Protein AF-0000000083401265 (afdb_homodimer)

Organism: Coprinellus micaceus (NCBI:txid71717)

Structure (mmCIF, N/CA/C/O backbone):
data_AF-0000000083401265-model_v1
#
loop_
_entity.id
_entity.type
_entity.pdbx_description
1 polymer 'Uncharacterized protein'
#
loop_
_atom_site.group_PDB
_atom_site.id
_atom_site.type_symbol
_atom_site.label_atom_id
_atom_site.label_alt_id
_atom_site.label_comp_id
_atom_site.label_asym_id
_atom_site.label_entity_id
_atom_site.label_seq_id
_atom_site.pdbx_PDB_ins_code
_atom_site.Cartn_x
_atom_site.Cartn_y
_atom_site.Cartn_z
_atom_site.occupancy
_atom_site.B_iso_or_equiv
_atom_site.auth_seq_id
_atom_site.auth_comp_id
_atom_site.auth_asym_id
_atom_site.auth_atom_id
_atom_site.pdbx_PDB_model_num
ATOM 1 N N . MET A 1 1 ? 14.57 -3.93 -26.781 1 25.92 1 MET A N 1
ATOM 2 C CA . MET A 1 1 ? 14.547 -5.375 -26.984 1 25.92 1 MET A CA 1
ATOM 3 C C . MET A 1 1 ? 15 -6.105 -25.719 1 25.92 1 MET A C 1
ATOM 5 O O . MET A 1 1 ? 16.188 -6.113 -25.406 1 25.92 1 MET A O 1
ATOM 9 N N . ASP A 1 2 ? 14.414 -5.941 -24.531 1 35.97 2 ASP A N 1
ATOM 10 C CA . ASP A 1 2 ? 14.812 -6.422 -23.219 1 35.97 2 ASP A CA 1
ATOM 11 C C . ASP A 1 2 ? 15.219 -7.891 -23.266 1 35.97 2 ASP A C 1
ATOM 13 O O . ASP A 1 2 ? 14.43 -8.742 -23.672 1 35.97 2 ASP A O 1
ATOM 17 N N . GLU A 1 3 ? 16.469 -8.211 -23.703 1 38.12 3 GLU A N 1
ATOM 18 C CA . GLU A 1 3 ? 17.031 -9.555 -23.766 1 38.12 3 GLU A CA 1
ATOM 19 C C . GLU A 1 3 ? 16.531 -10.414 -22.609 1 38.12 3 GLU A C 1
ATOM 21 O O . GLU A 1 3 ? 16.391 -9.938 -21.484 1 38.12 3 GLU A O 1
ATOM 26 N N . PRO A 1 4 ? 15.641 -11.414 -22.797 1 43.81 4 PRO A N 1
ATOM 27 C CA . PRO A 1 4 ? 15.359 -12.375 -21.719 1 43.81 4 PRO A CA 1
ATOM 28 C C . PRO A 1 4 ? 16.578 -12.641 -20.828 1 43.81 4 PRO A C 1
ATOM 30 O O . PRO A 1 4 ? 17.5 -13.344 -21.25 1 43.81 4 PRO A O 1
ATOM 33 N N . GLY A 1 5 ? 17.406 -11.664 -20.531 1 43.53 5 GLY A N 1
ATOM 34 C CA . GLY A 1 5 ? 18.625 -11.844 -19.766 1 43.53 5 GLY A CA 1
ATOM 35 C C . GLY A 1 5 ? 18.516 -12.961 -18.734 1 43.53 5 GLY A C 1
ATOM 36 O O . GLY A 1 5 ? 17.422 -13.438 -18.438 1 43.53 5 GLY A O 1
ATOM 37 N N . ASN A 1 6 ? 19.75 -13.664 -18.391 1 45.5 6 ASN A N 1
ATOM 38 C CA . ASN A 1 6 ? 20.125 -14.664 -17.391 1 45.5 6 ASN A CA 1
ATOM 39 C C . ASN A 1 6 ? 19.5 -14.359 -16.031 1 45.5 6 ASN A C 1
ATOM 41 O O . ASN A 1 6 ? 20.156 -13.867 -15.125 1 45.5 6 ASN A O 1
ATOM 45 N N . ASP A 1 7 ? 18.656 -13.539 -15.922 1 51.62 7 ASP A N 1
ATOM 46 C CA . ASP A 1 7 ? 18.078 -13.25 -14.617 1 51.62 7 ASP A CA 1
ATOM 47 C C . ASP A 1 7 ? 17.703 -14.539 -13.883 1 51.62 7 ASP A C 1
ATOM 49 O O . ASP A 1 7 ? 16.547 -14.969 -13.898 1 51.62 7 ASP A O 1
ATOM 53 N N . GLU A 1 8 ? 18.562 -15.688 -14.188 1 53.34 8 GLU A N 1
ATOM 54 C CA . GLU A 1 8 ? 18.422 -17.125 -14.008 1 53.34 8 GLU A CA 1
ATOM 55 C C . GLU A 1 8 ? 18.016 -17.469 -12.57 1 53.34 8 GLU A C 1
ATOM 57 O O . GLU A 1 8 ? 17.234 -18.375 -12.336 1 53.34 8 GLU A O 1
ATOM 62 N N . LEU A 1 9 ? 18.844 -16.969 -11.492 1 56.66 9 LEU A N 1
ATOM 63 C CA . LEU A 1 9 ? 18.75 -17.766 -10.273 1 56.66 9 LEU A CA 1
ATOM 64 C C . LEU A 1 9 ? 17.391 -17.578 -9.617 1 56.66 9 LEU A C 1
ATOM 66 O O . LEU A 1 9 ? 16.938 -16.453 -9.398 1 56.66 9 LEU A O 1
ATOM 70 N N . ILE A 1 10 ? 16.578 -18.516 -9.812 1 69 10 ILE A N 1
ATOM 71 C CA . ILE A 1 10 ? 15.289 -18.594 -9.117 1 69 10 ILE A CA 1
ATOM 72 C C . ILE A 1 10 ? 15.469 -19.312 -7.777 1 69 10 ILE A C 1
ATOM 74 O O . ILE A 1 10 ? 16.016 -20.406 -7.73 1 69 10 ILE A O 1
ATOM 78 N N . THR A 1 11 ? 15.547 -18.531 -6.723 1 80.38 11 THR A N 1
ATOM 79 C CA . THR A 1 11 ? 15.57 -19.109 -5.387 1 80.38 11 THR A CA 1
ATOM 80 C C . THR A 1 11 ? 14.156 -19.281 -4.848 1 80.38 11 THR A C 1
ATOM 82 O O . THR A 1 11 ? 13.312 -18.391 -4.984 1 80.38 11 THR A O 1
ATOM 85 N N . SER A 1 12 ? 13.93 -20.484 -4.441 1 86.06 12 SER A N 1
ATOM 86 C CA . SER A 1 12 ? 12.641 -20.75 -3.814 1 86.06 12 SER A CA 1
ATOM 87 C C . SER A 1 12 ? 12.602 -20.25 -2.375 1 86.06 12 SER A C 1
ATOM 89 O O . SER A 1 12 ? 13.57 -20.422 -1.63 1 86.06 12 SER A O 1
ATOM 91 N N . LEU A 1 13 ? 11.594 -19.531 -2.053 1 90.81 13 LEU A N 1
ATOM 92 C CA . LEU A 1 13 ? 11.398 -19 -0.706 1 90.81 13 LEU A CA 1
ATOM 93 C C . LEU A 1 13 ? 10.086 -19.5 -0.109 1 90.81 13 LEU A C 1
ATOM 95 O O . LEU A 1 13 ? 9.031 -19.391 -0.739 1 90.81 13 LEU A O 1
ATOM 99 N N . PRO A 1 14 ? 10.258 -20.062 1.107 1 91.5 14 PRO A N 1
ATOM 100 C CA . PRO A 1 14 ? 8.984 -20.281 1.803 1 91.5 14 PRO A CA 1
ATOM 101 C C . PRO A 1 14 ? 8.25 -18.969 2.104 1 91.5 14 PRO A C 1
ATOM 103 O O . PRO A 1 14 ? 8.891 -17.922 2.262 1 91.5 14 PRO A O 1
ATOM 106 N N . ILE A 1 15 ? 6.898 -19.031 2.121 1 94.12 15 ILE A N 1
ATOM 107 C CA . ILE A 1 15 ? 6.09 -17.859 2.418 1 94.12 15 ILE A CA 1
ATOM 108 C C . ILE A 1 15 ? 5.52 -17.969 3.83 1 94.12 15 ILE A C 1
ATOM 110 O O . ILE A 1 15 ? 4.953 -19 4.199 1 94.12 15 ILE A O 1
ATOM 114 N N . HIS A 1 16 ? 5.836 -17.047 4.547 1 92 16 HIS A N 1
ATOM 115 C CA . HIS A 1 16 ? 5.227 -16.922 5.863 1 92 16 HIS A CA 1
ATOM 116 C C . HIS A 1 16 ? 4.16 -15.836 5.875 1 92 16 HIS A C 1
ATOM 118 O O . HIS A 1 16 ? 4.48 -14.648 5.766 1 92 16 HIS A O 1
ATOM 124 N N . LEU A 1 17 ? 2.887 -16.25 5.941 1 87.75 17 LEU A N 1
ATOM 125 C CA . LEU A 1 17 ? 1.779 -15.305 6.098 1 87.75 17 LEU A CA 1
ATOM 126 C C . LEU A 1 17 ? 1.609 -14.906 7.559 1 87.75 17 LEU A C 1
ATOM 128 O O . LEU A 1 17 ? 1.46 -15.766 8.43 1 87.75 17 LEU A O 1
ATOM 132 N N . THR A 1 18 ? 1.799 -13.641 7.793 1 82.88 18 THR A N 1
ATOM 133 C CA . THR A 1 18 ? 1.745 -13.234 9.188 1 82.88 18 THR A CA 1
ATOM 134 C C . THR A 1 18 ? 0.9 -11.969 9.352 1 82.88 18 THR A C 1
ATOM 136 O O . THR A 1 18 ? 0.764 -11.188 8.414 1 82.88 18 THR A O 1
ATOM 139 N N . ASN A 1 19 ? 0.241 -11.898 10.539 1 77.94 19 ASN A N 1
ATOM 140 C CA . ASN A 1 19 ? -0.469 -10.688 10.938 1 77.94 19 ASN A CA 1
ATOM 141 C C . ASN A 1 19 ? 0.259 -9.961 12.07 1 77.94 19 ASN A C 1
ATOM 143 O O . ASN A 1 19 ? -0.375 -9.328 12.914 1 77.94 19 ASN A O 1
ATOM 147 N N . THR A 1 20 ? 1.531 -10.141 12.055 1 73.5 20 THR A N 1
ATOM 148 C CA . THR A 1 20 ? 2.324 -9.664 13.188 1 73.5 20 THR A CA 1
ATOM 149 C C . THR A 1 20 ? 2.242 -8.141 13.305 1 73.5 20 THR A C 1
ATOM 151 O O . THR A 1 20 ? 2.355 -7.594 14.398 1 73.5 20 THR A O 1
ATOM 154 N N . LEU A 1 21 ? 2.125 -7.488 12.125 1 73.12 21 LEU A N 1
ATOM 155 C CA . LEU A 1 21 ? 2.033 -6.031 12.203 1 73.12 21 LEU A CA 1
ATOM 156 C C . LEU A 1 21 ? 0.693 -5.602 12.789 1 73.12 21 LEU A C 1
ATOM 158 O O . LEU A 1 21 ? 0.563 -4.488 13.305 1 73.12 21 LEU A O 1
ATOM 162 N N . GLY A 1 22 ? -0.137 -6.582 12.922 1 67.94 22 GLY A N 1
ATOM 163 C CA . GLY A 1 22 ? -1.395 -6.387 13.625 1 67.94 22 GLY A CA 1
ATOM 164 C C . GLY A 1 22 ? -2.393 -5.555 12.844 1 67.94 22 GLY A C 1
ATOM 165 O O . GLY A 1 22 ? -2.211 -5.32 11.648 1 67.94 22 GLY A O 1
ATOM 166 N N . SER A 1 23 ? -3.523 -5.285 13.531 1 69.69 23 SER A N 1
ATOM 167 C CA . SER A 1 23 ? -4.637 -4.496 13.008 1 69.69 23 SER A CA 1
ATOM 168 C C . SER A 1 23 ? -4.297 -3.01 12.984 1 69.69 23 SER A C 1
ATOM 170 O O . SER A 1 23 ? -5.031 -2.209 12.398 1 69.69 23 SER A O 1
ATOM 172 N N . ASP A 1 24 ? -3.055 -2.752 13.461 1 77.56 24 ASP A N 1
ATOM 173 C CA . ASP A 1 24 ? -2.779 -1.327 13.609 1 77.56 24 ASP A CA 1
ATOM 174 C C . ASP A 1 24 ? -1.952 -0.802 12.438 1 77.56 24 ASP A C 1
ATOM 176 O O . ASP A 1 24 ? -1.396 0.296 12.5 1 77.56 24 ASP A O 1
ATOM 180 N N . VAL A 1 25 ? -1.915 -1.58 11.438 1 87.31 25 VAL A N 1
ATOM 181 C CA . VAL A 1 25 ? -1.144 -1.161 10.273 1 87.31 25 VAL A CA 1
ATOM 182 C C . VAL A 1 25 ? -2.078 -0.564 9.219 1 87.31 25 VAL A C 1
ATOM 184 O O . VAL A 1 25 ? -3.141 -1.123 8.938 1 87.31 25 VAL A O 1
ATOM 187 N N . GLN A 1 26 ? -1.716 0.621 8.766 1 91.94 26 GLN A N 1
ATOM 188 C CA . GLN A 1 26 ? -2.43 1.286 7.676 1 91.94 26 GLN A CA 1
ATOM 189 C C . GLN A 1 26 ? -1.491 1.617 6.523 1 91.94 26 GLN A C 1
ATOM 191 O O . GLN A 1 26 ? -0.333 1.979 6.738 1 91.94 26 GLN A O 1
ATOM 196 N N . LEU A 1 27 ? -2.018 1.437 5.398 1 92.75 27 LEU A N 1
ATOM 197 C CA . LEU A 1 27 ? -1.337 2.025 4.25 1 92.75 27 LEU A CA 1
ATOM 198 C C . LEU A 1 27 ? -1.768 3.475 4.047 1 92.75 27 LEU A C 1
ATOM 200 O O . LEU A 1 27 ? -2.951 3.752 3.842 1 92.75 27 LEU A O 1
ATOM 204 N N . HIS A 1 28 ? -0.831 4.367 4.074 1 94.81 28 HIS A N 1
ATOM 205 C CA . HIS A 1 28 ? -1.113 5.789 3.904 1 94.81 28 HIS A CA 1
ATOM 206 C C . HIS A 1 28 ? -0.693 6.27 2.52 1 94.81 28 HIS A C 1
ATOM 208 O O . HIS A 1 28 ? 0.455 6.082 2.113 1 94.81 28 HIS A O 1
ATOM 214 N N . GLN A 1 29 ? -1.622 6.875 1.86 1 92.12 29 GLN A N 1
ATOM 215 C CA . GLN A 1 29 ? -1.36 7.465 0.551 1 92.12 29 GLN A CA 1
ATOM 216 C C . GLN A 1 29 ? -1.452 8.984 0.604 1 92.12 29 GLN A C 1
ATOM 218 O O . GLN A 1 29 ? -2.342 9.539 1.255 1 92.12 29 GLN A O 1
ATOM 223 N N . PHE A 1 30 ? -0.479 9.594 -0.071 1 94.25 30 PHE A N 1
ATOM 224 C CA . PHE A 1 30 ? -0.449 11.047 -0.175 1 94.25 30 PHE A CA 1
ATOM 225 C C . PHE A 1 30 ? -0.453 11.484 -1.635 1 94.25 30 PHE A C 1
ATOM 227 O O . PHE A 1 30 ? 0.583 11.883 -2.172 1 94.25 30 PHE A O 1
ATOM 234 N N . PRO A 1 31 ? -1.598 11.602 -2.271 1 91.12 31 PRO A N 1
ATOM 235 C CA . PRO A 1 31 ? -1.666 11.812 -3.719 1 91.12 31 PRO A CA 1
ATOM 236 C C . PRO A 1 31 ? -1.273 13.234 -4.129 1 91.12 31 PRO A C 1
ATOM 238 O O . PRO A 1 31 ? -0.904 13.461 -5.281 1 91.12 31 PRO A O 1
ATOM 241 N N . LEU A 1 32 ? -1.286 14.133 -3.24 1 90.56 32 LEU A N 1
ATOM 242 C CA . LEU A 1 32 ? -1.084 15.531 -3.615 1 90.56 32 LEU A CA 1
ATOM 243 C C . LEU A 1 32 ? 0.297 16.016 -3.184 1 90.56 32 LEU A C 1
ATOM 245 O O . LEU A 1 32 ? 0.667 17.156 -3.445 1 90.56 32 LEU A O 1
ATOM 249 N N . LEU A 1 33 ? 0.957 15.117 -2.566 1 87.44 33 LEU A N 1
ATOM 250 C CA . LEU A 1 33 ? 2.305 15.508 -2.166 1 87.44 33 LEU A CA 1
ATOM 251 C C . LEU A 1 33 ? 3.26 15.453 -3.354 1 87.44 33 LEU A C 1
ATOM 253 O O . LEU A 1 33 ? 3.264 14.477 -4.109 1 87.44 33 LEU A O 1
ATOM 257 N N . THR A 1 34 ? 3.959 16.5 -3.51 1 78.88 34 THR A N 1
ATOM 258 C CA . THR A 1 34 ? 4.938 16.578 -4.59 1 78.88 34 THR A CA 1
ATOM 259 C C . THR A 1 34 ? 6.355 16.453 -4.043 1 78.88 34 THR A C 1
ATOM 261 O O . THR A 1 34 ? 7.32 16.391 -4.809 1 78.88 34 THR A O 1
ATOM 264 N N . ARG A 1 35 ? 6.492 16.438 -2.762 1 78.06 35 ARG A N 1
ATOM 265 C CA . ARG A 1 35 ? 7.762 16.25 -2.066 1 78.06 35 ARG A CA 1
ATOM 266 C C . ARG A 1 35 ? 7.645 15.188 -0.986 1 78.06 35 ARG A C 1
ATOM 268 O O . ARG A 1 35 ? 6.539 14.82 -0.583 1 78.06 35 ARG A O 1
ATOM 275 N N . PRO A 1 36 ? 8.797 14.734 -0.499 1 81.12 36 PRO A N 1
ATOM 276 C CA . PRO A 1 36 ? 8.719 13.758 0.584 1 81.12 36 PRO A CA 1
ATOM 277 C C . PRO A 1 36 ? 8.055 14.312 1.841 1 81.12 36 PRO A C 1
ATOM 279 O O . PRO A 1 36 ? 8.156 15.508 2.121 1 81.12 36 PRO A O 1
ATOM 282 N N . LEU A 1 37 ? 7.379 13.414 2.449 1 89.25 37 LEU A N 1
ATOM 283 C CA . LEU A 1 37 ? 6.746 13.789 3.707 1 89.25 37 LEU A CA 1
ATOM 284 C C . LEU A 1 37 ? 7.785 13.961 4.809 1 89.25 37 LEU A C 1
ATOM 286 O O . LEU A 1 37 ? 8.164 12.992 5.473 1 89.25 37 LEU A O 1
ATOM 290 N N . GLU A 1 38 ? 8.266 15.195 4.961 1 87.75 38 GLU A N 1
ATOM 291 C CA . GLU A 1 38 ? 9.289 15.531 5.941 1 87.75 38 GLU A CA 1
ATOM 292 C C . GLU A 1 38 ? 9.156 16.984 6.406 1 87.75 38 GLU A C 1
ATOM 294 O O . GLU A 1 38 ? 8.461 17.781 5.777 1 87.75 38 GLU A O 1
ATOM 299 N N . THR A 1 39 ? 9.781 17.219 7.516 1 91.06 39 THR A N 1
ATOM 300 C CA . THR A 1 39 ? 9.844 18.594 7.996 1 91.06 39 THR A CA 1
ATOM 301 C C . THR A 1 39 ? 10.758 19.438 7.109 1 91.06 39 THR A C 1
ATOM 303 O O . THR A 1 39 ? 11.906 19.078 6.867 1 91.06 39 THR A O 1
ATOM 306 N N . PRO A 1 40 ? 10.25 20.531 6.672 1 90.44 40 PRO A N 1
ATOM 307 C CA . PRO A 1 40 ? 11.141 21.406 5.902 1 90.44 40 PRO A CA 1
ATOM 308 C C . PRO A 1 40 ? 12.352 21.875 6.703 1 90.44 40 PRO A C 1
ATOM 310 O O . PRO A 1 40 ? 12.25 22.094 7.914 1 90.44 40 PRO A O 1
ATOM 313 N N . PRO A 1 41 ? 13.43 22.047 5.977 1 89.06 41 PRO A N 1
ATOM 314 C CA . PRO A 1 41 ? 14.656 22.438 6.672 1 89.06 41 PRO A CA 1
ATOM 315 C C . PRO A 1 41 ? 14.5 23.719 7.496 1 89.06 41 PRO A C 1
ATOM 317 O O . PRO A 1 41 ? 15.031 23.812 8.602 1 89.06 41 PRO A O 1
ATOM 320 N N . SER A 1 42 ? 13.859 24.719 6.992 1 88.88 42 SER A N 1
ATOM 321 C CA . SER A 1 42 ? 13.656 25.969 7.715 1 88.88 42 SER A CA 1
ATOM 322 C C . SER A 1 42 ? 12.898 25.734 9.016 1 88.88 42 SER A C 1
ATOM 324 O O . SER A 1 42 ? 13.188 26.359 10.031 1 88.88 42 SER A O 1
ATOM 326 N N . ALA A 1 43 ? 11.977 24.828 8.984 1 90.31 43 ALA A N 1
ATOM 327 C CA . ALA A 1 43 ? 11.203 24.5 10.18 1 90.31 43 ALA A CA 1
ATOM 328 C C . ALA A 1 43 ? 12.047 23.719 11.18 1 90.31 43 ALA A C 1
ATOM 330 O O . ALA A 1 43 ? 11.938 23.922 12.391 1 90.31 43 ALA A O 1
ATOM 331 N N . VAL A 1 44 ? 12.875 22.875 10.664 1 91.56 44 VAL A N 1
ATOM 332 C CA . VAL A 1 44 ? 13.773 22.109 11.531 1 91.56 44 VAL A CA 1
ATOM 333 C C . VAL A 1 44 ? 14.656 23.078 12.328 1 91.56 44 VAL A C 1
ATOM 335 O O . VAL A 1 44 ? 14.852 22.906 13.531 1 91.56 44 VAL A O 1
ATOM 338 N N . ARG A 1 45 ? 15.141 24.062 11.711 1 91.69 45 ARG A N 1
ATOM 339 C CA . ARG A 1 45 ? 16.031 25.047 12.336 1 91.69 45 ARG A CA 1
ATOM 340 C C . ARG A 1 45 ? 15.312 25.797 13.453 1 91.69 45 ARG A C 1
ATOM 342 O O . ARG A 1 45 ? 15.945 26.219 14.43 1 91.69 45 ARG A O 1
ATOM 349 N N . SER A 1 46 ? 14.047 25.922 13.328 1 89 46 SER A N 1
ATOM 350 C CA . SER A 1 46 ? 13.25 26.625 14.336 1 89 46 SER A CA 1
ATOM 351 C C . SER A 1 46 ? 12.734 25.672 15.398 1 89 46 SER A C 1
ATOM 353 O O . SER A 1 46 ? 11.922 26.047 16.25 1 89 46 SER A O 1
ATOM 355 N N . GLY A 1 47 ? 13.086 24.359 15.273 1 90.38 47 GLY A N 1
ATOM 356 C CA . GLY A 1 47 ? 12.742 23.359 16.281 1 90.38 47 GLY A CA 1
ATOM 357 C C . GLY A 1 47 ? 11.375 22.75 16.062 1 90.38 47 GLY A C 1
ATOM 358 O O . GLY A 1 47 ? 10.844 22.094 16.953 1 90.38 47 GLY A O 1
ATOM 359 N N . LYS A 1 48 ? 10.828 23.031 14.961 1 91.19 48 LYS A N 1
ATOM 360 C CA . LYS A 1 48 ? 9.508 22.469 14.664 1 91.19 48 LYS A CA 1
ATOM 361 C C . LYS A 1 48 ? 9.633 21.078 14.062 1 91.19 48 LYS A C 1
ATOM 363 O O . LYS A 1 48 ? 10.672 20.734 13.492 1 91.19 48 LYS A O 1
ATOM 368 N N . ARG A 1 49 ? 8.609 20.281 14.305 1 91.69 49 ARG A N 1
ATOM 369 C CA . ARG A 1 49 ? 8.578 18.922 13.797 1 91.69 49 ARG A CA 1
ATOM 370 C C . ARG A 1 49 ? 7.195 18.547 13.281 1 91.69 49 ARG A C 1
ATOM 372 O O . ARG A 1 49 ? 6.211 19.219 13.602 1 91.69 49 ARG A O 1
ATOM 379 N N . ILE A 1 50 ? 7.207 17.562 12.469 1 93 50 ILE A N 1
ATOM 380 C CA . ILE A 1 50 ? 5.93 17 12.047 1 93 50 ILE A CA 1
ATOM 381 C C . ILE A 1 50 ? 5.254 16.297 13.219 1 93 50 ILE A C 1
ATOM 383 O O . ILE A 1 50 ? 5.93 15.742 14.086 1 93 50 ILE A O 1
ATOM 387 N N . ALA A 1 51 ? 3.912 16.391 13.281 1 92.44 51 ALA A N 1
ATOM 388 C CA . ALA A 1 51 ? 3.131 15.758 14.344 1 92.44 51 ALA A CA 1
ATOM 389 C C . ALA A 1 51 ? 1.821 15.195 13.797 1 92.44 51 ALA A C 1
ATOM 391 O O . ALA A 1 51 ? 1.391 15.562 12.695 1 92.44 51 ALA A O 1
ATOM 392 N N . ALA A 1 52 ? 1.313 14.258 14.547 1 94.56 52 ALA A N 1
ATOM 393 C CA . ALA A 1 52 ? 0.037 13.672 14.141 1 94.56 52 ALA A CA 1
ATOM 394 C C . ALA A 1 52 ? -0.983 13.75 15.273 1 94.56 52 ALA A C 1
ATOM 396 O O . ALA A 1 52 ? -0.614 13.906 16.438 1 94.56 52 ALA A O 1
ATOM 397 N N . ARG A 1 53 ? -2.166 13.852 14.883 1 91.56 53 ARG A N 1
ATOM 398 C CA . ARG A 1 53 ? -3.303 13.688 15.781 1 91.56 53 ARG A CA 1
ATOM 399 C C . ARG A 1 53 ? -4.184 12.516 15.352 1 91.56 53 ARG A C 1
ATOM 401 O O . ARG A 1 53 ? -4.324 12.25 14.156 1 91.56 53 ARG A O 1
ATOM 408 N N . ILE A 1 54 ? -4.672 11.812 16.344 1 89.69 54 ILE A N 1
ATOM 409 C CA . ILE A 1 54 ? -5.484 10.648 16.016 1 89.69 54 ILE A CA 1
ATOM 410 C C . ILE A 1 54 ? -6.812 10.703 16.766 1 89.69 54 ILE A C 1
ATOM 412 O O . ILE A 1 54 ? -6.859 11.125 17.922 1 89.69 54 ILE A O 1
ATOM 416 N N . LYS A 1 55 ? -7.852 10.445 16.047 1 83.75 55 LYS A N 1
ATOM 417 C CA . LYS A 1 55 ? -9.125 10.062 16.656 1 83.75 55 LYS A CA 1
ATOM 418 C C . LYS A 1 55 ? -9.211 8.555 16.844 1 83.75 55 LYS A C 1
ATOM 420 O O . LYS A 1 55 ? -9.453 7.809 15.898 1 83.75 55 LYS A O 1
ATOM 425 N N . PRO A 1 56 ? -9.031 8.125 18.031 1 79.12 56 PRO A N 1
ATOM 426 C CA . PRO A 1 56 ? -8.82 6.695 18.266 1 79.12 56 PRO A CA 1
ATOM 427 C C . PRO A 1 56 ? -10.008 5.844 17.844 1 79.12 56 PRO A C 1
ATOM 429 O O . PRO A 1 56 ? -9.828 4.727 17.344 1 79.12 56 PRO A O 1
ATOM 432 N N . THR A 1 57 ? -11.18 6.34 17.984 1 81.25 57 THR A N 1
ATOM 433 C CA . THR A 1 57 ? -12.359 5.543 17.672 1 81.25 57 THR A CA 1
ATOM 434 C C . THR A 1 57 ? -12.477 5.328 16.172 1 81.25 57 THR A C 1
ATOM 436 O O . THR A 1 57 ? -12.672 4.203 15.703 1 81.25 57 THR A O 1
ATOM 439 N N . SER A 1 58 ? -12.352 6.301 15.383 1 82.62 58 SER A N 1
ATOM 440 C CA . SER A 1 58 ? -12.484 6.207 13.93 1 82.62 58 SER A CA 1
ATOM 441 C C . SER A 1 58 ? -11.156 5.84 13.273 1 82.62 58 SER A C 1
ATOM 443 O O . SER A 1 58 ? -11.109 5.527 12.086 1 82.62 58 SER A O 1
ATOM 445 N N . ARG A 1 59 ? -10.078 5.84 13.984 1 83.25 59 ARG A N 1
ATOM 446 C CA . ARG A 1 59 ? -8.711 5.566 13.531 1 83.25 59 ARG A CA 1
ATOM 447 C C . ARG A 1 59 ? -8.297 6.523 12.422 1 83.25 59 ARG A C 1
ATOM 449 O O . ARG A 1 59 ? -7.543 6.152 11.523 1 83.25 59 ARG A O 1
ATOM 456 N N . ARG A 1 60 ? -8.898 7.711 12.508 1 90.31 60 ARG A N 1
ATOM 457 C CA . ARG A 1 60 ? -8.539 8.773 11.57 1 90.31 60 ARG A CA 1
ATOM 458 C C . ARG A 1 60 ? -7.375 9.602 12.102 1 90.31 60 ARG A C 1
ATOM 460 O O . ARG A 1 60 ? -7.316 9.906 13.297 1 90.31 60 ARG A O 1
ATOM 467 N N . LEU A 1 61 ? -6.539 9.945 11.141 1 93.94 61 LEU A N 1
ATOM 468 C CA . LEU A 1 61 ? -5.328 10.68 11.5 1 93.94 61 LEU A CA 1
ATOM 469 C C . LEU A 1 61 ? -5.293 12.039 10.82 1 93.94 61 LEU A C 1
ATOM 471 O O . LEU A 1 61 ? -5.898 12.227 9.766 1 93.94 61 LEU A O 1
ATOM 475 N N . GLU A 1 62 ? -4.68 12.938 11.461 1 94.38 62 GLU A N 1
ATOM 476 C CA . GLU A 1 62 ? -4.293 14.219 10.867 1 94.38 62 GLU A CA 1
ATOM 477 C C . GLU A 1 62 ? -2.803 14.484 11.07 1 94.38 62 GLU A C 1
ATOM 479 O O . GLU A 1 62 ? -2.307 14.438 12.203 1 94.38 62 GLU A O 1
ATOM 484 N N . ILE A 1 63 ? -2.17 14.727 9.969 1 95.56 63 ILE A N 1
ATOM 485 C CA . ILE A 1 63 ? -0.742 15.016 10.031 1 95.56 63 ILE A CA 1
ATOM 486 C C . ILE A 1 63 ? -0.51 16.516 9.859 1 95.56 63 ILE A C 1
ATOM 488 O O . ILE A 1 63 ? -1.066 17.141 8.945 1 95.56 63 ILE A O 1
ATOM 492 N N . HIS A 1 64 ? 0.293 17.062 10.773 1 93.81 64 HIS A N 1
ATOM 493 C CA . HIS A 1 64 ? 0.656 18.469 10.75 1 93.81 64 HIS A CA 1
ATOM 494 C C . HIS A 1 64 ? 2.098 18.656 10.297 1 93.81 64 HIS A C 1
ATOM 496 O O . HIS A 1 64 ? 3.031 18.219 10.969 1 93.81 64 HIS A O 1
ATOM 502 N N . VAL A 1 65 ? 2.211 19.281 9.156 1 93.5 65 VAL A N 1
ATOM 503 C CA . VAL A 1 65 ? 3.535 19.594 8.625 1 93.5 65 VAL A CA 1
ATOM 504 C C . VAL A 1 65 ? 3.809 21.078 8.75 1 93.5 65 VAL A C 1
ATOM 506 O O . VAL A 1 65 ? 3.068 21.906 8.195 1 93.5 65 VAL A O 1
ATOM 509 N N . PRO A 1 66 ? 4.883 21.391 9.422 1 93.31 66 PRO A N 1
ATOM 510 C CA . PRO A 1 66 ? 5.199 22.812 9.523 1 93.31 66 PRO A CA 1
ATOM 511 C C . PRO A 1 66 ? 5.379 23.469 8.156 1 93.31 66 PRO A C 1
ATOM 513 O O . PRO A 1 66 ? 5.891 22.844 7.227 1 93.31 66 PRO A O 1
ATOM 516 N N . ALA A 1 67 ? 4.996 24.734 8.102 1 90.75 67 ALA A N 1
ATOM 517 C CA . ALA A 1 67 ? 5.129 25.484 6.859 1 90.75 67 ALA A CA 1
ATOM 518 C C . ALA A 1 67 ? 6.598 25.766 6.543 1 90.75 67 ALA A C 1
ATOM 520 O O . ALA A 1 67 ? 7.402 25.984 7.453 1 90.75 67 ALA A O 1
ATOM 521 N N . ASP A 1 68 ? 6.855 25.734 5.258 1 88.94 68 ASP A N 1
ATOM 522 C CA . ASP A 1 68 ? 8.156 26.203 4.785 1 88.94 68 ASP A CA 1
ATOM 523 C C . ASP A 1 68 ? 8.219 27.734 4.754 1 88.94 68 ASP A C 1
ATOM 525 O O . ASP A 1 68 ? 7.516 28.359 3.965 1 88.94 68 ASP A O 1
ATOM 529 N N . THR A 1 69 ? 9 28.281 5.574 1 88.06 69 THR A N 1
ATOM 530 C CA . THR A 1 69 ? 9.008 29.734 5.711 1 88.06 69 THR A CA 1
ATOM 531 C C . THR A 1 69 ? 10.211 30.344 4.992 1 88.06 69 THR A C 1
ATOM 533 O O . THR A 1 69 ? 10.555 31.5 5.215 1 88.06 69 THR A O 1
ATOM 536 N N . ARG A 1 70 ? 10.828 29.609 4.125 1 87.81 70 ARG A N 1
ATOM 537 C CA . ARG A 1 70 ? 11.906 30.188 3.32 1 87.81 70 ARG A CA 1
ATOM 538 C C . ARG A 1 70 ? 11.383 31.328 2.455 1 87.81 70 ARG A C 1
ATOM 540 O O . ARG A 1 70 ? 10.273 31.266 1.933 1 87.81 70 ARG A O 1
ATOM 547 N N . SER A 1 71 ? 12.094 32.188 2.242 1 87.62 71 SER A N 1
ATOM 548 C CA . SER A 1 71 ? 11.703 33.438 1.586 1 87.62 71 SER A CA 1
ATOM 549 C C . SER A 1 71 ? 11.219 33.188 0.162 1 87.62 71 SER A C 1
ATOM 551 O O . SER A 1 71 ? 10.344 33.875 -0.341 1 87.62 71 SER A O 1
ATOM 553 N N . GLU A 1 72 ? 11.734 32.219 -0.51 1 89.5 72 GLU A N 1
ATOM 554 C CA . GLU A 1 72 ? 11.406 31.922 -1.904 1 89.5 72 GLU A CA 1
ATOM 555 C C . GLU A 1 72 ? 10 31.344 -2.039 1 89.5 72 GLU A C 1
ATOM 557 O O . GLU A 1 72 ? 9.398 31.422 -3.111 1 89.5 72 GLU A O 1
ATOM 562 N N . VAL A 1 73 ? 9.484 30.859 -0.95 1 86 73 VAL A N 1
ATOM 563 C CA . VAL A 1 73 ? 8.234 30.125 -1.089 1 86 73 VAL A CA 1
ATOM 564 C C . VAL A 1 73 ? 7.203 30.656 -0.109 1 86 73 VAL A C 1
ATOM 566 O O . VAL A 1 73 ? 6.023 30.297 -0.176 1 86 73 VAL A O 1
ATOM 569 N N . TRP A 1 74 ? 7.68 31.531 0.706 1 89.19 74 TRP A N 1
ATOM 570 C CA . TRP A 1 74 ? 6.809 32 1.777 1 89.19 74 TRP A CA 1
ATOM 571 C C . TRP A 1 74 ? 6.328 33.438 1.503 1 89.19 74 TRP A C 1
ATOM 573 O O . TRP A 1 74 ? 7.121 34.312 1.133 1 89.19 74 TRP A O 1
ATOM 583 N N . ASN A 1 75 ? 5.008 33.656 1.665 1 92.06 75 ASN A N 1
ATOM 584 C CA . ASN A 1 75 ? 4.363 34.938 1.623 1 92.06 75 ASN A CA 1
ATOM 585 C C . ASN A 1 75 ? 3.791 35.344 2.984 1 92.06 75 ASN A C 1
ATOM 587 O O . ASN A 1 75 ? 2.742 34.844 3.389 1 92.06 75 ASN A O 1
ATOM 591 N N . PRO A 1 76 ? 4.469 36.25 3.654 1 89.88 76 PRO A N 1
ATOM 592 C CA . PRO A 1 76 ? 4.062 36.562 5.027 1 89.88 76 PRO A CA 1
ATOM 593 C C . PRO A 1 76 ? 2.65 37.125 5.105 1 89.88 76 PRO A C 1
ATOM 595 O O . PRO A 1 76 ? 1.911 36.844 6.047 1 89.88 76 PRO A O 1
ATOM 598 N N . ASP A 1 77 ? 2.309 37.969 4.129 1 91.88 77 ASP A N 1
ATOM 599 C CA . ASP A 1 77 ? 0.981 38.562 4.141 1 91.88 77 ASP A CA 1
ATOM 600 C C . ASP A 1 77 ? -0.105 37.5 3.941 1 91.88 77 ASP A C 1
ATOM 602 O O . ASP A 1 77 ? -1.117 37.5 4.645 1 91.88 77 ASP A O 1
ATOM 606 N N . LYS A 1 78 ? 0.139 36.719 3.014 1 91.38 78 LYS A N 1
ATOM 607 C CA . LYS A 1 78 ? -0.811 35.625 2.785 1 91.38 78 LYS A CA 1
ATOM 608 C C . LYS A 1 78 ? -0.89 34.688 3.996 1 91.38 78 LYS A C 1
ATOM 610 O O . LYS A 1 78 ? -1.971 34.219 4.352 1 91.38 78 LYS A O 1
ATOM 615 N N . ALA A 1 79 ? 0.216 34.5 4.602 1 92.19 79 ALA A N 1
ATOM 616 C CA . ALA A 1 79 ? 0.258 33.656 5.773 1 92.19 79 ALA A CA 1
ATOM 617 C C . ALA A 1 79 ? -0.596 34.219 6.906 1 92.19 79 ALA A C 1
ATOM 619 O O . ALA A 1 79 ? -1.268 33.469 7.621 1 92.19 79 ALA A O 1
ATOM 620 N N . LYS A 1 80 ? -0.531 35.5 7.051 1 91.56 80 LYS A N 1
ATOM 621 C CA . LYS A 1 80 ? -1.331 36.156 8.078 1 91.56 80 LYS A CA 1
ATOM 622 C C . LYS A 1 80 ? -2.822 36.031 7.789 1 91.56 80 LYS A C 1
ATOM 624 O O . LYS A 1 80 ? -3.6 35.656 8.672 1 91.56 80 LYS A O 1
ATOM 629 N N . GLU A 1 81 ? -3.131 36.25 6.543 1 90.38 81 GLU A N 1
ATOM 630 C CA . GLU A 1 81 ? -4.523 36.156 6.125 1 90.38 81 GLU A CA 1
ATOM 631 C C . GLU A 1 81 ? -5.062 34.75 6.332 1 90.38 81 GLU A C 1
ATOM 633 O O . GLU A 1 81 ? -6.113 34.562 6.949 1 90.38 81 GLU A O 1
ATOM 638 N N . LEU A 1 82 ? -4.309 33.812 5.879 1 92.38 82 LEU A N 1
ATOM 639 C CA . LEU A 1 82 ? -4.73 32.438 5.965 1 92.38 82 LEU A CA 1
ATOM 640 C C . LEU A 1 82 ? -4.73 31.953 7.414 1 92.38 82 LEU A C 1
ATOM 642 O O . LEU A 1 82 ? -5.562 31.125 7.801 1 92.38 82 LEU A O 1
ATOM 646 N N . GLY A 1 83 ? -3.768 32.438 8.141 1 91.69 83 GLY A N 1
ATOM 647 C CA . GLY A 1 83 ? -3.723 32.125 9.555 1 91.69 83 GLY A CA 1
ATOM 648 C C . GLY A 1 83 ? -4.965 32.562 10.312 1 91.69 83 GLY A C 1
ATOM 649 O O . GLY A 1 83 ? -5.484 31.828 11.148 1 91.69 83 GLY A O 1
ATOM 650 N N . ALA A 1 84 ? -5.371 33.75 10.016 1 89.62 84 ALA A N 1
ATOM 651 C CA . ALA A 1 84 ? -6.594 34.25 10.633 1 89.62 84 ALA A CA 1
ATOM 652 C C . ALA A 1 84 ? -7.801 33.406 10.242 1 89.62 84 ALA A C 1
ATOM 654 O O . ALA A 1 84 ? -8.633 33.094 11.094 1 89.62 84 ALA A O 1
ATOM 655 N N . ALA A 1 85 ? -7.848 33.094 9 1 90.88 85 ALA A N 1
ATOM 656 C CA . ALA A 1 85 ? -8.945 32.281 8.516 1 90.88 85 ALA A CA 1
ATOM 657 C C . ALA A 1 85 ? -8.961 30.922 9.203 1 90.88 85 ALA A C 1
ATOM 659 O O . ALA A 1 85 ? -10.023 30.391 9.539 1 90.88 85 ALA A O 1
ATOM 660 N N . ARG A 1 86 ? -7.855 30.375 9.391 1 91.31 86 ARG A N 1
ATOM 661 C CA . ARG A 1 86 ? -7.734 29.078 10.055 1 91.31 86 ARG A CA 1
ATOM 662 C C . ARG A 1 86 ? -8.219 29.156 11.5 1 91.31 86 ARG A C 1
ATOM 664 O O . ARG A 1 86 ? -8.891 28.25 11.984 1 91.31 86 ARG A O 1
ATOM 671 N N . LEU A 1 87 ? -7.762 30.172 12.133 1 87.69 87 LEU A N 1
ATOM 672 C CA . LEU A 1 87 ? -8.188 30.359 13.516 1 87.69 87 LEU A CA 1
ATOM 673 C C . LEU A 1 87 ? -9.711 30.406 13.609 1 87.69 87 LEU A C 1
ATOM 675 O O . LEU A 1 87 ? -10.305 29.812 14.5 1 87.69 87 LEU A O 1
ATOM 679 N N . ASP A 1 88 ? -10.312 31.078 12.703 1 86.5 88 ASP A N 1
ATOM 680 C CA . ASP A 1 88 ? -11.766 31.172 12.664 1 86.5 88 ASP A CA 1
ATOM 681 C C . ASP A 1 88 ? -12.391 29.797 12.406 1 86.5 88 ASP A C 1
ATOM 683 O O . ASP A 1 88 ? -13.367 29.422 13.062 1 86.5 88 ASP A O 1
ATOM 687 N N . ASP A 1 89 ? -11.836 29.156 11.492 1 88.31 89 ASP A N 1
ATOM 688 C CA . ASP A 1 89 ? -12.312 27.812 11.141 1 88.31 89 ASP A CA 1
ATOM 689 C C . ASP A 1 89 ? -12.219 26.875 12.344 1 88.31 89 ASP A C 1
ATOM 691 O O . ASP A 1 89 ? -13.156 26.125 12.625 1 88.31 89 ASP A O 1
ATOM 695 N N . ASP A 1 90 ? -11.133 26.938 13.07 1 86.88 90 ASP A N 1
ATOM 696 C CA . ASP A 1 90 ? -10.914 26.078 14.234 1 86.88 90 ASP A CA 1
ATOM 697 C C . ASP A 1 90 ? -11.914 26.406 15.344 1 86.88 90 ASP A C 1
ATOM 699 O O . ASP A 1 90 ? -12.367 25.516 16.062 1 86.88 90 ASP A O 1
ATOM 703 N N . ARG A 1 91 ? -12.172 27.656 15.508 1 84.62 91 ARG A N 1
ATOM 704 C CA . ARG A 1 91 ? -13.141 28.094 16.516 1 84.62 91 ARG A CA 1
ATOM 705 C C . ARG A 1 91 ? -14.531 27.547 16.203 1 84.62 91 ARG A C 1
ATOM 707 O O . ARG A 1 91 ? -15.219 27.047 17.094 1 84.62 91 ARG A O 1
ATOM 714 N N . GLU A 1 92 ? -14.859 27.609 14.969 1 83.94 92 GLU A N 1
ATOM 715 C CA . GLU A 1 92 ? -16.156 27.109 14.547 1 83.94 92 GLU A CA 1
ATOM 716 C C . GLU A 1 92 ? -16.297 25.609 14.789 1 83.94 92 GLU A C 1
ATOM 718 O O . GLU A 1 92 ? -17.391 25.125 15.102 1 83.94 92 GLU A O 1
ATOM 723 N N . LYS A 1 93 ? -15.203 24.906 14.758 1 79.25 93 LYS A N 1
ATOM 724 C CA . LYS A 1 93 ? -15.227 23.453 14.867 1 79.25 93 LYS A CA 1
ATOM 725 C C . LYS A 1 93 ? -14.805 23 16.266 1 79.25 93 LYS A C 1
ATOM 727 O O . LYS A 1 93 ? -14.633 21.812 16.516 1 79.25 93 LYS A O 1
ATOM 732 N N . ASN A 1 94 ? -14.539 24 17.156 1 78.06 94 ASN A N 1
ATOM 733 C CA . ASN A 1 94 ? -14.125 23.734 18.531 1 78.06 94 ASN A CA 1
ATOM 734 C C . ASN A 1 94 ? -12.797 22.984 18.578 1 78.06 94 ASN A C 1
ATOM 736 O O . ASN A 1 94 ? -12.648 22.016 19.328 1 78.06 94 ASN A O 1
ATOM 740 N N . GLN A 1 95 ? -11.883 23.344 17.672 1 72.56 95 GLN A N 1
ATOM 741 C CA . GLN A 1 95 ? -10.57 22.703 17.562 1 72.56 95 GLN A CA 1
ATOM 742 C C . GLN A 1 95 ? -9.453 23.688 17.906 1 72.56 95 GLN A C 1
ATOM 744 O O . GLN A 1 95 ? -8.297 23.469 17.547 1 72.56 95 GLN A O 1
ATOM 749 N N . VAL A 1 96 ? -9.766 24.781 18.5 1 65.81 96 VAL A N 1
ATOM 750 C CA . VAL A 1 96 ? -8.75 25.781 18.859 1 65.81 96 VAL A CA 1
ATOM 751 C C . VAL A 1 96 ? -7.797 25.188 19.891 1 65.81 96 VAL A C 1
ATOM 753 O O . VAL A 1 96 ? -8.234 24.641 20.906 1 65.81 96 VAL A O 1
ATOM 756 N N . PRO A 1 97 ? -6.438 25.078 19.375 1 60.41 97 PRO A N 1
ATOM 757 C CA . PRO A 1 97 ? -5.516 24.625 20.406 1 60.41 97 PRO A CA 1
ATOM 758 C C . PRO A 1 97 ? -5.629 25.438 21.703 1 60.41 97 PRO A C 1
ATOM 760 O O . PRO A 1 97 ? -5.969 26.625 21.656 1 60.41 97 PRO A O 1
ATOM 763 N N . LYS A 1 98 ? -5.695 24.688 22.828 1 53.12 98 LYS A N 1
ATOM 764 C CA . LYS A 1 98 ? -5.789 25.312 24.141 1 53.12 98 LYS A CA 1
ATOM 765 C C . LYS A 1 98 ? -4.676 26.344 24.344 1 53.12 98 LYS A C 1
ATOM 767 O O . LYS A 1 98 ? -4.66 27.062 25.344 1 53.12 98 LYS A O 1
ATOM 772 N N . VAL A 1 99 ? -3.723 26.234 23.438 1 50.97 99 VAL A N 1
ATOM 773 C CA . VAL A 1 99 ? -2.629 27.156 23.719 1 50.97 99 VAL A CA 1
ATOM 774 C C . VAL A 1 99 ? -3.027 28.578 23.312 1 50.97 99 VAL A C 1
ATOM 776 O O . VAL A 1 99 ? -3.479 28.797 22.188 1 50.97 99 VAL A O 1
ATOM 779 N N . LYS A 1 100 ? -3.189 29.406 24.297 1 48.47 100 LYS A N 1
ATOM 780 C CA . LYS A 1 100 ? -3.525 30.828 24.281 1 48.47 100 LYS A CA 1
ATOM 781 C C . LYS A 1 100 ? -2.615 31.609 23.328 1 48.47 100 LYS A C 1
ATOM 783 O O . LYS A 1 100 ? -1.39 31.531 23.438 1 48.47 100 LYS A O 1
ATOM 788 N N . VAL A 1 101 ? -2.988 31.781 21.984 1 53.5 101 VAL A N 1
ATOM 789 C CA . VAL A 1 101 ? -2.293 32.812 21.203 1 53.5 101 VAL A CA 1
ATOM 790 C C . VAL A 1 101 ? -1.931 33.969 22.109 1 53.5 101 VAL A C 1
ATOM 792 O O . VAL A 1 101 ? -2.768 34.469 22.891 1 53.5 101 VAL A O 1
ATOM 795 N N . ARG A 1 102 ? -0.603 34.031 22.469 1 54.69 102 ARG A N 1
ATOM 796 C CA . ARG A 1 102 ? -0.178 35.156 23.297 1 54.69 102 ARG A CA 1
ATOM 797 C C . ARG A 1 102 ? -0.875 36.438 22.891 1 54.69 102 ARG A C 1
ATOM 799 O O . ARG A 1 102 ? -1.119 36.656 21.703 1 54.69 102 ARG A O 1
ATOM 806 N N . GLU A 1 103 ? -1.316 37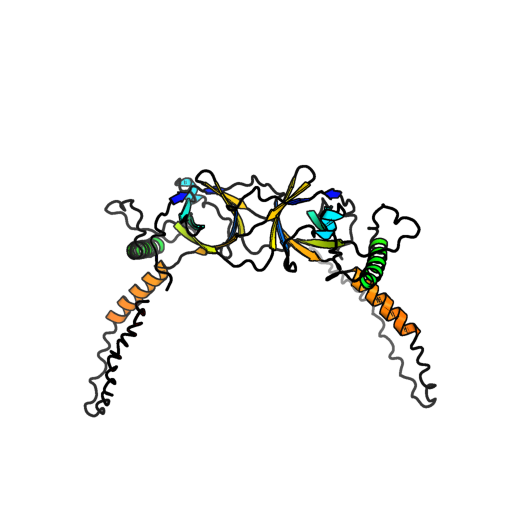.188 23.734 1 56.22 103 GLU A N 1
ATOM 807 C CA . GLU A 1 103 ? -1.866 38.531 23.547 1 56.22 103 GLU A CA 1
ATOM 808 C C . GLU A 1 103 ? -0.938 39.406 22.688 1 56.22 103 GLU A C 1
ATOM 810 O O . GLU A 1 103 ? 0.261 39.469 22.953 1 56.22 103 GLU A O 1
ATOM 815 N N . GLY A 1 104 ? -1.327 39.75 21.391 1 62.53 104 GLY A N 1
ATOM 816 C CA . GLY A 1 104 ? -0.617 40.625 20.469 1 62.53 104 GLY A CA 1
ATOM 817 C C . GLY A 1 104 ? -0.044 39.906 19.266 1 62.53 104 GLY A C 1
ATOM 818 O O . GLY A 1 104 ? 0.413 40.562 18.312 1 62.53 104 GLY A O 1
ATOM 819 N N . GLU A 1 105 ? 0.069 38.594 19.312 1 69.69 105 GLU A N 1
ATOM 820 C CA . GLU A 1 105 ? 0.651 37.906 18.172 1 69.69 105 GLU A CA 1
ATOM 821 C C . GLU A 1 105 ? -0.405 37.625 17.109 1 69.69 105 GLU A C 1
ATOM 823 O O . GLU A 1 105 ? -1.49 37.125 17.422 1 69.69 105 GLU A O 1
ATOM 828 N N . GLU A 1 106 ? -0.101 38.125 15.906 1 77.75 106 GLU A N 1
ATOM 829 C CA . GLU A 1 106 ? -0.989 37.906 14.773 1 77.75 106 GLU A CA 1
ATOM 830 C C . GLU A 1 106 ? -0.896 36.438 14.305 1 77.75 106 GLU A C 1
ATOM 832 O O . GLU A 1 106 ? 0.199 35.906 14.203 1 77.75 106 GLU A O 1
ATOM 837 N N . PRO A 1 107 ? -2.096 35.875 14.148 1 85.06 107 PRO A N 1
ATOM 838 C CA . PRO A 1 107 ? -2.084 34.5 13.664 1 85.06 107 PRO A CA 1
ATOM 839 C C . PRO A 1 107 ? -1.472 34.344 12.266 1 85.06 107 PRO A C 1
ATOM 841 O O . PRO A 1 107 ? -1.658 35.219 11.422 1 85.06 107 PRO A O 1
ATOM 844 N N . ARG A 1 108 ? -0.604 33.438 12.086 1 89.69 108 ARG A N 1
ATOM 845 C CA . ARG A 1 108 ? -0.023 33.062 10.797 1 89.69 108 ARG A CA 1
ATOM 846 C C . ARG A 1 108 ? -0.188 31.578 10.523 1 89.69 108 ARG A C 1
ATOM 848 O O . ARG A 1 108 ? -0.138 30.766 11.438 1 89.69 108 ARG A O 1
ATOM 855 N N . LEU A 1 109 ? -0.447 31.312 9.273 1 90.69 109 LEU A N 1
ATOM 856 C CA . LEU A 1 109 ? -0.488 29.906 8.898 1 90.69 109 LEU A CA 1
ATOM 857 C C . LEU A 1 109 ? 0.867 29.234 9.117 1 90.69 109 LEU A C 1
ATOM 859 O O . LEU A 1 109 ? 1.848 29.578 8.453 1 90.69 109 LEU A O 1
ATOM 863 N N . SER A 1 110 ? 0.963 28.359 10.039 1 89.75 110 SER A N 1
ATOM 864 C CA . SER A 1 110 ? 2.258 27.828 10.461 1 89.75 110 SER A CA 1
ATOM 865 C C . SER A 1 110 ? 2.414 26.375 10.062 1 89.75 110 SER A C 1
ATOM 867 O O . SER A 1 110 ? 3.514 25.812 10.133 1 89.75 110 SER A O 1
ATOM 869 N N . GLU A 1 111 ? 1.324 25.766 9.609 1 92.31 111 GLU A N 1
ATOM 870 C CA . GLU A 1 111 ? 1.409 24.344 9.25 1 92.31 111 GLU A CA 1
ATOM 871 C C . GLU A 1 111 ? 0.394 24 8.172 1 92.31 111 GLU A C 1
ATOM 873 O O . GLU A 1 111 ? -0.605 24.688 7.996 1 92.31 111 GLU A O 1
ATOM 878 N N . ILE A 1 112 ? 0.715 22.953 7.488 1 91.88 112 ILE A N 1
ATOM 879 C CA . ILE A 1 112 ? -0.23 22.281 6.602 1 91.88 112 ILE A CA 1
ATOM 880 C C . ILE A 1 112 ? -0.789 21.031 7.285 1 91.88 112 ILE A C 1
ATOM 882 O O . ILE A 1 112 ? -0.035 20.234 7.848 1 91.88 112 ILE A O 1
ATOM 886 N N . ARG A 1 113 ? -2.068 20.969 7.262 1 93.94 113 ARG A N 1
ATOM 887 C CA . ARG A 1 113 ? -2.725 19.828 7.871 1 93.94 113 ARG A CA 1
ATOM 888 C C . ARG A 1 113 ? -3.27 18.875 6.805 1 93.94 113 ARG A C 1
ATOM 890 O O . ARG A 1 113 ? -3.941 19.312 5.867 1 93.94 113 ARG A O 1
ATOM 897 N N . MET A 1 114 ? -2.922 17.641 6.953 1 95.44 114 MET A N 1
ATOM 898 C CA . MET A 1 114 ? -3.443 16.609 6.066 1 95.44 114 MET A CA 1
ATOM 899 C C . MET A 1 114 ? -4.258 15.586 6.844 1 95.44 114 MET A C 1
ATOM 901 O O . MET A 1 114 ? -3.748 14.969 7.785 1 95.44 114 MET A O 1
ATOM 905 N N . ARG A 1 115 ? -5.41 15.422 6.43 1 95.19 115 ARG A N 1
ATOM 906 C CA . ARG A 1 115 ? -6.305 14.492 7.109 1 95.19 115 ARG A CA 1
ATOM 907 C C . ARG A 1 115 ? -6.48 13.211 6.305 1 95.19 115 ARG A C 1
ATOM 909 O O . ARG A 1 115 ? -6.582 13.25 5.078 1 95.19 115 ARG A O 1
ATOM 916 N N . SER A 1 116 ? -6.617 12.133 7.078 1 96.31 116 SER A N 1
ATOM 917 C CA . SER A 1 116 ? -6.766 10.836 6.43 1 96.31 116 SER A CA 1
ATOM 918 C C . SER A 1 116 ? -8.234 10.484 6.227 1 96.31 116 SER A C 1
ATOM 920 O O . SER A 1 116 ? -9.086 10.828 7.055 1 96.31 116 SER A O 1
ATOM 922 N N . GLU A 1 117 ? -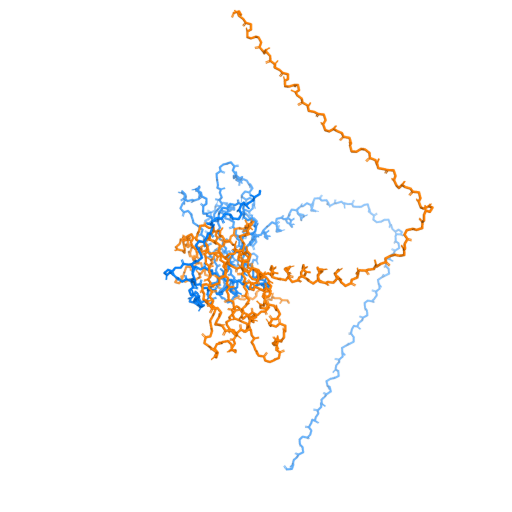8.5 9.891 5.141 1 94.38 117 GLU A N 1
ATOM 923 C CA . GLU A 1 117 ? -9.781 9.25 4.859 1 94.38 117 GLU A CA 1
ATOM 924 C C . GLU A 1 117 ? -9.586 7.805 4.41 1 94.38 117 GLU A C 1
ATOM 926 O O . GLU A 1 117 ? -8.734 7.523 3.561 1 94.38 117 GLU A O 1
ATOM 931 N N . GLU A 1 118 ? -10.344 6.98 5.055 1 93.19 118 GLU A N 1
ATOM 932 C CA . GLU A 1 118 ? -10.25 5.578 4.656 1 93.19 118 GLU A CA 1
ATOM 933 C C . GLU A 1 118 ? -10.789 5.371 3.242 1 93.19 118 GLU A C 1
ATOM 935 O O . GLU A 1 118 ? -11.836 5.914 2.883 1 93.19 118 GLU A O 1
ATOM 940 N N . ILE A 1 119 ? -10.07 4.641 2.516 1 90.5 119 ILE A N 1
ATOM 941 C CA . ILE A 1 119 ? -10.531 4.348 1.161 1 90.5 119 ILE A CA 1
ATOM 942 C C . ILE A 1 119 ? -10.773 2.85 1.013 1 90.5 119 ILE A C 1
ATOM 944 O O . ILE A 1 119 ? -10.117 2.039 1.669 1 90.5 119 ILE A O 1
ATOM 948 N N . ALA A 1 120 ? -11.711 2.539 0.254 1 85.69 120 ALA A N 1
ATOM 949 C CA . ALA A 1 120 ? -12.016 1.136 -0.015 1 85.69 120 ALA A CA 1
ATOM 950 C C . ALA A 1 120 ? -10.898 0.481 -0.823 1 85.69 120 ALA A C 1
ATOM 952 O O . ALA A 1 120 ? -10.352 1.091 -1.744 1 85.69 120 ALA A O 1
ATOM 953 N N . GLN A 1 121 ? -10.5 -0.593 -0.297 1 77.31 121 GLN A N 1
ATOM 954 C CA . GLN A 1 121 ? -9.516 -1.383 -1.038 1 77.31 121 GLN A CA 1
ATOM 955 C C . GLN A 1 121 ? -10.203 -2.412 -1.93 1 77.31 121 GLN A C 1
ATOM 957 O O . GLN A 1 121 ? -10.938 -3.275 -1.44 1 77.31 121 GLN A O 1
ATOM 962 N N . ARG A 1 122 ? -10.117 -2.227 -3.199 1 73.06 122 ARG A N 1
ATOM 963 C CA . ARG A 1 122 ? -10.719 -3.17 -4.133 1 73.06 122 ARG A CA 1
ATOM 964 C C . ARG A 1 122 ? -9.805 -4.359 -4.387 1 73.06 122 ARG A C 1
ATOM 966 O O . ARG A 1 122 ? -10.258 -5.418 -4.828 1 73.06 122 ARG A O 1
ATOM 973 N N . ASN A 1 123 ? -8.578 -4.184 -4.031 1 77.25 123 ASN A N 1
ATOM 974 C CA . ASN A 1 123 ? -7.582 -5.219 -4.27 1 77.25 123 ASN A CA 1
ATOM 975 C C . ASN A 1 123 ? -6.98 -5.73 -2.965 1 77.25 123 ASN A C 1
ATOM 977 O O . ASN A 1 123 ? -7.062 -5.062 -1.934 1 77.25 123 ASN A O 1
ATOM 981 N N . VAL A 1 124 ? -6.582 -6.949 -3.018 1 85.62 124 VAL A N 1
ATOM 982 C CA . VAL A 1 124 ? -5.805 -7.496 -1.91 1 85.62 124 VAL A CA 1
ATOM 983 C C . VAL A 1 124 ? -4.414 -6.867 -1.896 1 85.62 124 VAL A C 1
ATOM 985 O O . VAL A 1 124 ? -3.715 -6.863 -2.914 1 85.62 124 VAL A O 1
ATOM 988 N N . TYR A 1 125 ? -4.062 -6.266 -0.732 1 89.44 125 TYR A N 1
ATOM 989 C CA . TYR A 1 125 ? -2.738 -5.688 -0.535 1 89.44 125 TYR A CA 1
ATOM 990 C C . TYR A 1 125 ? -1.971 -6.441 0.546 1 89.44 125 TYR A C 1
ATOM 992 O O . TYR A 1 125 ? -2.537 -6.805 1.58 1 89.44 125 TYR A O 1
ATOM 1000 N N . MET A 1 126 ? -0.776 -6.68 0.212 1 91.81 126 MET A N 1
ATOM 1001 C CA . MET A 1 126 ? 0.141 -7.27 1.184 1 91.81 126 MET A CA 1
ATOM 1002 C C . MET A 1 126 ? 1.449 -6.488 1.24 1 91.81 126 MET A C 1
ATOM 1004 O O . MET A 1 126 ? 1.924 -5.988 0.219 1 91.81 126 MET A O 1
ATOM 1008 N N . LEU A 1 127 ? 1.885 -6.406 2.393 1 91.62 127 LEU A N 1
ATOM 1009 C CA . LEU A 1 127 ? 3.277 -5.996 2.539 1 91.62 127 LEU A CA 1
ATOM 1010 C C . LEU A 1 127 ? 4.207 -7.203 2.443 1 91.62 127 LEU A C 1
ATOM 1012 O O . LEU A 1 127 ? 4.055 -8.172 3.191 1 91.62 127 LEU A O 1
ATOM 1016 N N . GLY A 1 128 ? 5.113 -7.156 1.519 1 93.06 128 GLY A N 1
ATOM 1017 C CA . GLY A 1 128 ? 6.086 -8.219 1.339 1 93.06 128 GLY A CA 1
ATOM 1018 C C . GLY A 1 128 ? 7.48 -7.84 1.805 1 93.06 128 GLY A C 1
ATOM 1019 O O . GLY A 1 128 ? 8.008 -6.797 1.419 1 93.06 128 GLY A O 1
ATOM 1020 N N . ILE A 1 129 ? 8.039 -8.633 2.627 1 89.5 129 ILE A N 1
ATOM 1021 C CA . ILE A 1 129 ? 9.391 -8.43 3.141 1 89.5 129 ILE A CA 1
ATOM 1022 C C . ILE A 1 129 ? 10.203 -9.711 2.969 1 89.5 129 ILE A C 1
ATOM 1024 O O . ILE A 1 129 ? 9.828 -10.766 3.48 1 89.5 129 ILE A O 1
ATOM 1028 N N . VAL A 1 130 ? 11.273 -9.641 2.223 1 88.88 130 VAL A N 1
ATOM 1029 C CA . VAL A 1 130 ? 12.188 -10.773 2.135 1 88.88 130 VAL A CA 1
ATOM 1030 C C . VAL A 1 130 ? 13.242 -10.672 3.236 1 88.88 130 VAL A C 1
ATOM 1032 O O . VAL A 1 130 ? 14.047 -9.742 3.25 1 88.88 130 VAL A O 1
ATOM 1035 N N . ARG A 1 131 ? 13.172 -11.547 4.152 1 86.38 131 ARG A N 1
ATOM 1036 C CA . ARG A 1 131 ? 14.078 -11.555 5.289 1 86.38 131 ARG A CA 1
ATOM 1037 C C . ARG A 1 131 ? 14.375 -12.984 5.746 1 86.38 131 ARG A C 1
ATOM 1039 O O . ARG A 1 131 ? 13.469 -13.812 5.836 1 86.38 131 ARG A O 1
ATOM 1046 N N . ASP A 1 132 ? 15.633 -13.297 6.035 1 88.56 132 ASP A N 1
ATOM 1047 C CA . ASP A 1 132 ? 16.062 -14.586 6.566 1 88.56 132 ASP A CA 1
ATOM 1048 C C . ASP A 1 132 ? 15.672 -15.727 5.625 1 88.56 132 ASP A C 1
ATOM 1050 O O . ASP A 1 132 ? 15.195 -16.766 6.074 1 88.56 132 ASP A O 1
ATOM 1054 N N . GLY A 1 133 ? 15.695 -15.516 4.379 1 87.44 133 GLY A N 1
ATOM 1055 C CA . GLY A 1 133 ? 15.461 -16.547 3.381 1 87.44 133 GLY A CA 1
ATOM 1056 C C . GLY A 1 133 ? 13.992 -16.875 3.205 1 87.44 133 GLY A C 1
ATOM 1057 O O . GLY A 1 133 ? 13.648 -17.938 2.668 1 87.44 133 GLY A O 1
ATOM 1058 N N . LYS A 1 134 ? 13.141 -15.992 3.756 1 91.94 134 LYS A N 1
ATOM 1059 C CA . LYS A 1 134 ? 11.695 -16.172 3.65 1 91.94 134 LYS A CA 1
ATOM 1060 C C . LYS A 1 134 ? 11.016 -14.914 3.133 1 91.94 134 LYS A C 1
ATOM 1062 O O . LYS A 1 134 ? 11.539 -13.805 3.301 1 91.94 134 LYS A O 1
ATOM 1067 N N . LEU A 1 135 ? 9.945 -15.141 2.469 1 93.19 135 LEU A N 1
ATOM 1068 C CA . LEU A 1 135 ? 9.07 -14.023 2.131 1 93.19 135 LEU A CA 1
ATOM 1069 C C . LEU A 1 135 ? 7.953 -13.883 3.162 1 93.19 135 LEU A C 1
ATOM 1071 O O . LEU A 1 135 ? 7.102 -14.766 3.291 1 93.19 135 LEU A O 1
ATOM 1075 N N . HIS A 1 136 ? 8.008 -12.859 3.861 1 92.25 136 HIS A N 1
ATOM 1076 C CA . HIS A 1 136 ? 6.949 -12.555 4.816 1 92.25 136 HIS A CA 1
ATOM 1077 C C . HIS A 1 136 ? 5.875 -11.672 4.188 1 92.25 136 HIS A C 1
ATOM 1079 O O . HIS A 1 136 ? 6.172 -10.578 3.703 1 92.25 136 HIS A O 1
ATOM 1085 N N . LEU A 1 137 ? 4.703 -12.203 4.215 1 92.31 137 LEU A N 1
ATOM 1086 C CA . LEU A 1 137 ? 3.57 -11.453 3.688 1 92.31 137 LEU A CA 1
ATOM 1087 C C . LEU A 1 137 ? 2.635 -11.016 4.812 1 92.31 137 LEU A C 1
ATOM 1089 O O . LEU A 1 137 ? 2.176 -11.844 5.598 1 92.31 137 LEU A O 1
ATOM 1093 N N . HIS A 1 138 ? 2.404 -9.711 4.828 1 90.06 138 HIS A N 1
ATOM 1094 C CA . HIS A 1 138 ? 1.504 -9.117 5.812 1 90.06 138 HIS A CA 1
ATOM 1095 C C . HIS A 1 138 ? 0.314 -8.445 5.133 1 90.06 138 HIS A C 1
ATOM 1097 O O . HIS A 1 138 ? 0.484 -7.492 4.375 1 90.06 138 HIS A O 1
ATOM 1103 N N . PRO A 1 139 ? -0.826 -8.953 5.457 1 89.5 139 PRO A N 1
ATOM 1104 C CA . PRO A 1 139 ? -1.989 -8.289 4.863 1 89.5 139 PRO A CA 1
ATOM 1105 C C . PRO A 1 139 ? -2.162 -6.855 5.352 1 89.5 139 PRO A C 1
ATOM 1107 O O . PRO A 1 139 ? -1.942 -6.57 6.531 1 89.5 139 PRO A O 1
ATOM 1110 N N . VAL A 1 140 ? -2.428 -6.016 4.418 1 88.44 140 VAL A N 1
ATOM 1111 C CA . VAL A 1 140 ? -2.775 -4.637 4.742 1 88.44 140 VAL A CA 1
ATOM 1112 C C . VAL A 1 140 ? -4.27 -4.414 4.52 1 88.44 140 VAL A C 1
ATOM 1114 O O . VAL A 1 140 ? -4.73 -4.336 3.375 1 88.44 140 VAL A O 1
ATOM 1117 N N . THR A 1 141 ? -5.039 -4.285 5.531 1 83.62 141 THR A N 1
ATOM 1118 C CA . THR A 1 141 ? -6.492 -4.316 5.422 1 83.62 141 THR A CA 1
ATOM 1119 C C . THR A 1 141 ? -7.07 -2.906 5.441 1 83.62 141 THR A C 1
ATOM 1121 O O . THR A 1 141 ? -8.25 -2.705 5.133 1 83.62 141 THR A O 1
ATOM 1124 N N . GLU A 1 142 ? -6.262 -1.978 5.785 1 90 142 GLU A N 1
ATOM 1125 C CA . GLU A 1 142 ? -6.766 -0.609 5.855 1 90 142 GLU A CA 1
ATOM 1126 C C . GLU A 1 142 ? -5.871 0.35 5.074 1 90 142 GLU A C 1
ATOM 1128 O O . GLU A 1 142 ? -4.652 0.356 5.254 1 90 142 GLU A O 1
ATOM 1133 N N . ALA A 1 143 ? -6.477 1.062 4.23 1 91.75 143 ALA A N 1
ATOM 1134 C CA . ALA A 1 143 ? -5.785 2.102 3.475 1 91.75 143 ALA A CA 1
ATOM 1135 C C . ALA A 1 143 ? -6.434 3.465 3.697 1 91.75 143 ALA A C 1
ATOM 1137 O O . ALA A 1 143 ? -7.66 3.572 3.758 1 91.75 143 ALA A O 1
ATOM 1138 N N . HIS A 1 144 ? -5.621 4.438 3.842 1 94.38 144 HIS A N 1
ATOM 1139 C CA . HIS A 1 144 ? -6.074 5.809 4.043 1 94.38 144 HIS A CA 1
ATOM 1140 C C . HIS A 1 144 ? -5.402 6.762 3.061 1 94.38 144 HIS A C 1
ATOM 1142 O O . HIS A 1 144 ? -4.215 6.613 2.764 1 94.38 144 HIS A O 1
ATOM 1148 N N . GLN A 1 145 ? -6.18 7.605 2.588 1 94.94 145 GLN A N 1
ATOM 1149 C CA . GLN A 1 145 ? -5.645 8.695 1.777 1 94.94 145 GLN A CA 1
ATOM 1150 C C . GLN A 1 145 ? -5.617 10 2.561 1 94.94 145 GLN A C 1
ATOM 1152 O O . GLN A 1 145 ? -6.59 10.344 3.24 1 94.94 145 GLN A O 1
ATOM 1157 N N . PHE A 1 146 ? -4.457 10.633 2.48 1 96.56 146 PHE A N 1
ATOM 1158 C CA . PHE A 1 146 ? -4.305 11.922 3.137 1 96.56 146 PHE A CA 1
ATOM 1159 C C . PHE A 1 146 ? -4.457 13.062 2.135 1 96.56 146 PHE A C 1
ATOM 1161 O O . PHE A 1 146 ? -3.852 13.039 1.062 1 96.56 146 PHE A O 1
ATOM 1168 N N . ARG A 1 147 ? -5.219 14.023 2.586 1 94.88 147 ARG A N 1
ATOM 1169 C CA . ARG A 1 147 ? -5.395 15.234 1.793 1 94.88 147 ARG A CA 1
ATOM 1170 C C . ARG A 1 147 ? -5.336 16.484 2.672 1 94.88 147 ARG A C 1
ATOM 1172 O O . ARG A 1 147 ? -5.707 16.438 3.848 1 94.88 147 ARG A O 1
ATOM 1179 N N . PRO A 1 148 ? -4.852 17.547 2.115 1 94.56 148 PRO A N 1
ATOM 1180 C CA . PRO A 1 148 ? -4.863 18.781 2.887 1 94.56 148 PRO A CA 1
ATOM 1181 C C . PRO A 1 148 ? -6.273 19.234 3.256 1 94.56 148 PRO A C 1
ATOM 1183 O O . PRO A 1 148 ? -7.199 19.094 2.453 1 94.56 148 PRO A O 1
ATOM 1186 N N . THR A 1 149 ? -6.363 19.703 4.453 1 92.81 149 THR A N 1
ATOM 1187 C CA . THR A 1 149 ? -7.617 20.297 4.895 1 92.81 149 THR A CA 1
ATOM 1188 C C . THR A 1 149 ? -7.645 21.781 4.586 1 92.81 149 THR A C 1
ATOM 1190 O O . THR A 1 149 ? -6.871 22.562 5.16 1 92.81 149 THR A O 1
ATOM 1193 N N . LEU A 1 150 ? -8.539 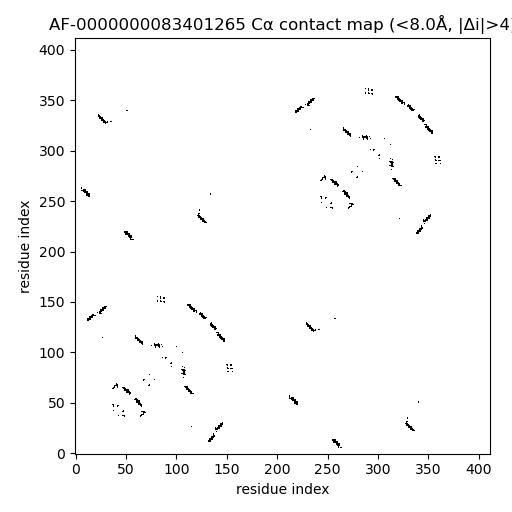22.188 3.719 1 92 150 LEU A N 1
ATOM 1194 C CA . LEU A 1 150 ? -8.562 23.562 3.252 1 92 150 LEU A CA 1
ATOM 1195 C C . LEU A 1 150 ? -9.883 24.234 3.623 1 92 150 LEU A C 1
ATOM 1197 O O . LEU A 1 150 ? -10.297 25.203 2.971 1 92 150 LEU A O 1
ATOM 1201 N N . THR A 1 151 ? -10.5 23.781 4.578 1 89.62 151 THR A N 1
ATOM 1202 C CA . THR A 1 151 ? -11.812 24.297 4.953 1 89.62 151 THR A CA 1
ATOM 1203 C C . THR A 1 151 ? -11.727 25.781 5.309 1 89.62 151 THR A C 1
ATOM 1205 O O . THR A 1 151 ? -12.703 26.516 5.188 1 89.62 151 THR A O 1
ATOM 1208 N N . TYR A 1 152 ? -10.578 26.25 5.773 1 90.56 152 TYR A N 1
ATOM 1209 C CA . TYR A 1 152 ? -10.406 27.656 6.113 1 90.56 152 TYR A CA 1
ATOM 1210 C C . TYR A 1 152 ? -10.516 28.531 4.871 1 90.56 152 TYR A C 1
ATOM 1212 O O . TYR A 1 152 ? -10.836 29.719 4.973 1 90.56 152 TYR A O 1
ATOM 1220 N N . LEU A 1 153 ? -10.188 27.953 3.709 1 90.88 153 LEU A N 1
ATOM 1221 C CA . LEU A 1 153 ? -10.336 28.703 2.469 1 90.88 153 LEU A CA 1
ATOM 1222 C C . LEU A 1 153 ? -11.805 28.969 2.164 1 90.88 153 LEU A C 1
ATOM 1224 O O . LEU A 1 153 ? -12.141 30.031 1.637 1 90.88 153 LEU A O 1
ATOM 1228 N N . ASP A 1 154 ? -12.641 28.031 2.506 1 86.5 154 ASP A N 1
ATOM 1229 C CA . ASP A 1 154 ? -14.078 28.234 2.35 1 86.5 154 ASP A CA 1
ATOM 1230 C C . ASP A 1 154 ? -14.578 29.375 3.234 1 86.5 154 ASP A C 1
ATOM 1232 O O . ASP A 1 154 ? -15.391 30.203 2.799 1 86.5 154 ASP A O 1
ATOM 1236 N N . SER A 1 155 ? -14.109 29.375 4.391 1 80.94 155 SER A N 1
ATOM 1237 C CA . SER A 1 155 ? -14.484 30.453 5.312 1 80.94 155 SER A CA 1
ATOM 1238 C C . SER A 1 155 ? -14.039 31.812 4.785 1 80.94 155 SER A C 1
ATOM 1240 O O . SER A 1 155 ? -14.773 32.812 4.902 1 80.94 155 SER A O 1
ATOM 1242 N N . LEU A 1 156 ? -12.867 31.859 4.23 1 84.31 156 LEU A N 1
ATOM 1243 C CA . LEU A 1 156 ? -12.336 33.094 3.658 1 84.31 156 LEU A CA 1
ATOM 1244 C C . LEU A 1 156 ? -13.188 33.562 2.488 1 84.31 156 LEU A C 1
ATOM 1246 O O . LEU A 1 156 ? -13.477 34.75 2.363 1 84.31 156 LEU A O 1
ATOM 1250 N N . SER A 1 157 ? -13.555 32.625 1.711 1 86 157 SER A N 1
ATOM 1251 C CA . SER A 1 157 ? -14.383 32.969 0.559 1 86 157 SER A CA 1
ATOM 1252 C C . SER A 1 157 ? -15.734 33.531 0.995 1 86 157 SER A C 1
ATOM 1254 O O . SER A 1 157 ? -16.234 34.5 0.406 1 86 157 SER A O 1
ATOM 1256 N N . ARG A 1 158 ? -16.328 32.969 1.957 1 83.12 158 ARG A N 1
ATOM 1257 C CA . ARG A 1 158 ? -17.609 33.438 2.486 1 83.12 158 ARG A CA 1
ATOM 1258 C C . ARG A 1 158 ? -17.469 34.844 3.045 1 83.12 158 ARG A C 1
ATOM 1260 O O . ARG A 1 158 ? -18.344 35.688 2.842 1 83.12 158 ARG A O 1
ATOM 1267 N N . LYS A 1 159 ? -16.391 35.125 3.668 1 77.56 159 LYS A N 1
ATOM 1268 C CA . LYS A 1 159 ? -16.156 36.438 4.258 1 77.56 159 LYS A CA 1
ATOM 1269 C C . LYS A 1 159 ? -15.969 37.5 3.174 1 77.56 159 LYS A C 1
ATOM 1271 O O . LYS A 1 159 ? -16.484 38.594 3.297 1 77.56 159 LYS A O 1
ATOM 1276 N N . ASN A 1 160 ? -15.258 37.062 2.115 1 79.69 160 ASN A N 1
ATOM 1277 C CA . ASN A 1 160 ? -15 38 1.024 1 79.69 160 ASN A CA 1
ATOM 1278 C C . ASN A 1 160 ? -16.266 38.281 0.22 1 79.69 160 ASN A C 1
ATOM 1280 O O . ASN A 1 160 ? -16.438 39.375 -0.298 1 79.69 160 ASN A O 1
ATOM 1284 N N . ARG A 1 161 ? -17.125 37.312 0.077 1 77.62 161 ARG A N 1
ATOM 1285 C CA . ARG A 1 161 ? -18.406 37.531 -0.616 1 77.62 161 ARG A CA 1
ATOM 1286 C C . ARG A 1 161 ? -19.344 38.406 0.202 1 77.62 161 ARG A C 1
ATOM 1288 O O . ARG A 1 161 ? -20.031 39.25 -0.35 1 77.62 161 ARG A O 1
ATOM 1295 N N . ARG A 1 162 ? -19.359 38.156 1.458 1 68.44 162 ARG A N 1
ATOM 1296 C CA . ARG A 1 162 ? -20.188 38.969 2.342 1 68.44 162 ARG A CA 1
ATOM 1297 C C . ARG A 1 162 ? -19.688 40.375 2.414 1 68.44 162 ARG A C 1
ATOM 1299 O O . ARG A 1 162 ? -20.469 41.344 2.465 1 68.44 162 ARG A O 1
ATOM 1306 N N . GLY A 1 163 ? -18.391 40.469 2.402 1 61.53 163 GLY A N 1
ATOM 1307 C CA . GLY A 1 163 ? -17.828 41.812 2.398 1 61.53 163 GLY A CA 1
ATOM 1308 C C . GLY A 1 163 ? -17.984 42.531 1.071 1 61.53 163 GLY A C 1
ATOM 1309 O O . GLY A 1 163 ? -18.062 43.75 1.026 1 61.53 163 GLY A O 1
ATOM 1310 N N . GLY A 1 164 ? -18.016 41.812 -0.011 1 57.72 164 GLY A N 1
ATOM 1311 C CA . GLY A 1 164 ? -18.25 42.406 -1.312 1 57.72 164 GLY A CA 1
ATOM 1312 C C . GLY A 1 164 ? -19.703 42.812 -1.515 1 57.72 164 GLY A C 1
ATOM 1313 O O . GLY A 1 164 ? -19.984 43.781 -2.234 1 57.72 164 GLY A O 1
ATOM 1314 N N . ASN A 1 165 ? -20.656 42 -1.091 1 53.22 165 ASN A N 1
ATOM 1315 C CA . ASN A 1 165 ? -22.062 42.344 -1.265 1 53.22 165 ASN A CA 1
ATOM 1316 C C . ASN A 1 165 ? -22.453 43.531 -0.401 1 53.22 165 ASN A C 1
ATOM 1318 O O . ASN A 1 165 ? -23.5 44.125 -0.616 1 53.22 165 ASN A O 1
ATOM 1322 N N . ASP A 1 166 ? -21.812 43.75 0.64 1 49.38 166 ASP A N 1
ATOM 1323 C CA . ASP A 1 166 ? -22.234 44.938 1.382 1 49.38 166 ASP A CA 1
ATOM 1324 C C . ASP A 1 166 ? -21.906 46.219 0.609 1 49.38 166 ASP A C 1
ATOM 1326 O O . ASP A 1 166 ? -22.375 47.312 0.955 1 49.38 166 ASP A O 1
ATOM 1330 N N . SER A 1 167 ? -21.016 46.125 -0.341 1 44.94 167 SER A N 1
ATOM 1331 C CA . SER A 1 167 ? -20.781 47.375 -1.078 1 44.94 167 SER A CA 1
ATOM 1332 C C . SER A 1 167 ? -21.797 47.531 -2.209 1 44.94 167 SER A C 1
ATOM 1334 O O . SER A 1 167 ? -21.875 48.594 -2.828 1 44.94 167 SER A O 1
ATOM 1336 N N . ASP A 1 168 ? -22.297 46.5 -2.797 1 41.81 168 ASP A N 1
ATOM 1337 C CA . ASP A 1 168 ? -23.219 46.719 -3.908 1 41.81 168 ASP A CA 1
ATOM 1338 C C . ASP A 1 168 ? -24.641 46.906 -3.406 1 41.81 168 ASP A C 1
ATOM 1340 O O . ASP A 1 168 ? -25.406 45.938 -3.299 1 41.81 168 ASP A O 1
ATOM 1344 N N . SER A 1 169 ? -24.906 47.656 -2.398 1 41.88 169 SER A N 1
ATOM 1345 C CA . SER A 1 169 ? -26.234 48.25 -2.295 1 41.88 169 SER A CA 1
ATOM 1346 C C . SER A 1 169 ? -26.703 48.812 -3.635 1 41.88 169 SER A C 1
ATOM 1348 O O . SER A 1 169 ? -26.406 49.969 -3.959 1 41.88 169 SER A O 1
ATOM 1350 N N . ASP A 1 170 ? -26.703 48.094 -4.715 1 39.12 170 ASP A N 1
ATOM 1351 C CA . ASP A 1 170 ? -27.375 48.531 -5.922 1 39.12 170 ASP A CA 1
ATOM 1352 C C . ASP A 1 170 ? -28.828 48.938 -5.629 1 39.12 170 ASP A C 1
ATOM 1354 O O . ASP A 1 170 ? -29.625 48.062 -5.25 1 39.12 170 ASP A O 1
ATOM 1358 N N . ASP A 1 171 ? -29.109 50.125 -5.102 1 41.03 171 ASP A N 1
ATOM 1359 C CA . ASP A 1 171 ? -30.391 50.812 -5.215 1 41.03 171 ASP A CA 1
ATOM 1360 C C . ASP A 1 171 ? -31.062 50.531 -6.562 1 41.03 171 ASP A C 1
ATOM 1362 O O . ASP A 1 171 ? -30.688 51.125 -7.578 1 41.03 171 ASP A O 1
ATOM 1366 N N . GLY A 1 172 ? -31.375 49.312 -6.914 1 43 172 GLY A N 1
ATOM 1367 C CA . GLY A 1 172 ? -32.188 49 -8.094 1 43 172 GLY A CA 1
ATOM 1368 C C . GLY A 1 172 ? -33.344 49.969 -8.281 1 43 172 GLY A C 1
ATOM 1369 O O . GLY A 1 172 ? -33.688 50.688 -7.355 1 43 172 GLY A O 1
ATOM 1370 N N . PRO A 1 173 ? -33.594 50.344 -9.461 1 48.66 173 PRO A N 1
ATOM 1371 C CA . PRO A 1 173 ? -34.625 51.375 -9.719 1 48.66 173 PRO A CA 1
ATOM 1372 C C . PRO A 1 173 ? -35.938 51.062 -9.016 1 48.66 173 PRO A C 1
ATOM 1374 O O . PRO A 1 173 ? -36.219 49.906 -8.695 1 48.66 173 PRO A O 1
ATOM 1377 N N . PRO A 1 174 ? -36.594 51.969 -8.391 1 47.22 174 PRO A N 1
ATOM 1378 C CA . PRO A 1 174 ? -37.844 51.812 -7.684 1 47.22 174 PRO A CA 1
ATOM 1379 C C . PRO A 1 174 ? -38.844 50.938 -8.461 1 47.22 174 PRO A C 1
ATOM 1381 O O . PRO A 1 174 ? -38.812 50.906 -9.695 1 47.22 174 PRO A O 1
ATOM 1384 N N . PRO A 1 175 ? -39.281 49.812 -7.898 1 45.28 175 PRO A N 1
ATOM 1385 C CA . PRO A 1 175 ? -40.188 48.906 -8.609 1 45.28 175 PRO A CA 1
ATOM 1386 C C . PRO A 1 175 ? -41.312 49.656 -9.328 1 45.28 175 PRO A C 1
ATOM 1388 O O . PRO A 1 175 ? -41.719 50.75 -8.883 1 45.28 175 PRO A O 1
ATOM 1391 N N . ASP A 1 176 ? -41.344 49.625 -10.578 1 44.53 176 ASP A N 1
ATOM 1392 C CA . ASP A 1 176 ? -42.438 50.219 -11.32 1 44.53 176 ASP A CA 1
ATOM 1393 C C . ASP A 1 176 ? -43.812 49.781 -10.766 1 44.53 176 ASP A C 1
ATOM 1395 O O . ASP A 1 176 ? -44 48.625 -10.438 1 44.53 176 ASP A O 1
ATOM 1399 N N . PRO A 1 177 ? -44.719 50.688 -10.195 1 45.25 177 PRO A N 1
ATOM 1400 C CA . PRO A 1 177 ? -46.031 50.406 -9.57 1 45.25 177 PRO A CA 1
ATOM 1401 C C . PRO A 1 177 ? -46.812 49.312 -10.312 1 45.25 177 PRO A C 1
ATOM 1403 O O . PRO A 1 177 ? -47.812 48.812 -9.781 1 45.25 177 PRO A O 1
ATOM 1406 N N . ASP A 1 178 ? -46.781 49.344 -11.617 1 42.56 178 ASP A N 1
ATOM 1407 C CA . ASP A 1 178 ? -47.719 48.5 -12.359 1 42.56 178 ASP A CA 1
ATOM 1408 C C . ASP A 1 178 ? -47.344 47.031 -12.312 1 42.56 178 ASP A C 1
ATOM 1410 O O . ASP A 1 178 ? -47.781 46.25 -13.141 1 42.56 178 ASP A O 1
ATOM 1414 N N . ASP A 1 179 ? -46.281 46.719 -11.617 1 42.34 179 ASP A N 1
ATOM 1415 C CA . ASP A 1 179 ? -45.938 45.312 -11.711 1 42.34 179 ASP A CA 1
ATOM 1416 C C . ASP A 1 179 ? -46.938 44.438 -10.984 1 42.34 179 ASP A C 1
ATOM 1418 O O . ASP A 1 179 ? -47.375 44.781 -9.875 1 42.34 179 ASP A O 1
ATOM 1422 N N . PRO A 1 180 ? -47.594 43.5 -11.719 1 42.34 180 PRO A N 1
ATOM 1423 C CA . PRO A 1 180 ? -48.656 42.719 -11.125 1 42.34 180 PRO A CA 1
ATOM 1424 C C . PRO A 1 180 ? -48.25 42 -9.844 1 42.34 180 PRO A C 1
ATOM 1426 O O . PRO A 1 180 ? -47.062 41.719 -9.664 1 42.34 180 PRO A O 1
ATOM 1429 N N . THR A 1 181 ? -48.906 42.188 -8.703 1 40.97 181 THR A N 1
ATOM 1430 C CA . THR A 1 181 ? -48.75 41.625 -7.375 1 40.97 181 THR A CA 1
ATOM 1431 C C . THR A 1 181 ? -48.656 40.094 -7.461 1 40.97 181 THR A C 1
ATOM 1433 O O . THR A 1 181 ? -49.469 39.438 -8.117 1 40.97 181 THR A O 1
ATOM 1436 N N . PRO A 1 182 ? -47.469 39.5 -7.406 1 40.97 182 PRO A N 1
ATOM 1437 C CA . PRO A 1 182 ? -47.438 38.031 -7.496 1 40.97 182 PRO A CA 1
ATOM 1438 C C . PRO A 1 182 ? -48.406 37.344 -6.539 1 40.97 182 PRO A C 1
ATOM 1440 O O . PRO A 1 182 ? -48.688 37.875 -5.457 1 40.97 182 PRO A O 1
ATOM 1443 N N . VAL A 1 183 ? -49.312 36.469 -7.02 1 38.31 183 VAL A N 1
ATOM 1444 C CA . VAL A 1 183 ? -50.344 35.688 -6.336 1 38.31 183 VAL A CA 1
ATOM 1445 C C . VAL A 1 183 ? -49.688 34.812 -5.262 1 38.31 183 VAL A C 1
ATOM 1447 O O . VAL A 1 183 ? -48.625 34.219 -5.492 1 38.31 183 VAL A O 1
ATOM 1450 N N . VAL A 1 184 ? -49.781 35.156 -3.953 1 34.56 184 VAL A N 1
ATOM 1451 C CA . VAL A 1 184 ? -49.406 34.438 -2.736 1 34.56 184 VAL A CA 1
ATOM 1452 C C . VAL A 1 184 ? -50.062 33.062 -2.699 1 34.56 184 VAL A C 1
ATOM 1454 O O . VAL A 1 184 ? -51.281 32.969 -2.658 1 34.56 184 VAL A O 1
ATOM 1457 N N . THR A 1 185 ? -49.562 32.031 -3.488 1 33.09 185 THR A N 1
ATOM 1458 C CA . THR A 1 185 ? -50.125 30.719 -3.365 1 33.09 185 THR A CA 1
ATOM 1459 C C . THR A 1 185 ? -50.094 30.25 -1.912 1 33.09 185 THR A C 1
ATOM 1461 O O . THR A 1 185 ? -49.094 30.438 -1.212 1 33.09 185 THR A O 1
ATOM 1464 N N . THR A 1 186 ? -51.25 30.141 -1.238 1 29.7 186 THR A N 1
ATOM 1465 C CA . THR A 1 186 ? -51.594 29.672 0.101 1 29.7 186 THR A CA 1
ATOM 1466 C C . THR A 1 186 ? -51.062 28.25 0.334 1 29.7 186 THR A C 1
ATOM 1468 O O . THR A 1 186 ? -51.25 27.375 -0.513 1 29.7 186 THR A O 1
ATOM 1471 N N . LYS A 1 187 ? -50 28.141 1.124 1 26.92 187 LYS A N 1
ATOM 1472 C CA . LYS A 1 187 ? -49.406 26.891 1.603 1 26.92 187 LYS A CA 1
ATOM 1473 C C . LYS A 1 187 ? -50.438 26 2.271 1 26.92 187 LYS A C 1
ATOM 1475 O O . LYS A 1 187 ? -51.188 26.469 3.137 1 26.92 187 LYS A O 1
ATOM 1480 N N . LYS A 1 188 ? -50.812 24.781 1.658 1 27.58 188 LYS A N 1
ATOM 1481 C CA . LYS A 1 188 ? -51.688 23.719 2.107 1 27.58 188 LYS A CA 1
ATOM 1482 C C . LYS A 1 188 ? -51.281 23.219 3.498 1 27.58 188 LYS A C 1
ATOM 1484 O O . LYS A 1 188 ? -50.125 22.938 3.754 1 27.58 188 LYS A O 1
ATOM 1489 N N . THR A 1 189 ? -52.062 23.438 4.574 1 26.17 189 THR A N 1
ATOM 1490 C CA . THR A 1 189 ? -52.031 23.078 5.988 1 26.17 189 THR A CA 1
ATOM 1491 C C . THR A 1 189 ? -51.938 21.562 6.16 1 26.17 189 THR A C 1
ATOM 1493 O O . THR A 1 189 ? -52.781 20.828 5.645 1 26.17 189 THR A O 1
ATOM 1496 N N . LYS A 1 190 ? -50.75 21 6.438 1 27.55 190 LYS A N 1
ATOM 1497 C CA . LYS A 1 190 ? -50.5 19.594 6.746 1 27.55 190 LYS A CA 1
ATOM 1498 C C . LYS A 1 190 ? -51.344 19.109 7.902 1 27.55 190 LYS A C 1
ATOM 1500 O O . LYS A 1 190 ? -51.375 19.719 8.969 1 27.55 190 LYS A O 1
ATOM 1505 N N . LYS A 1 191 ? -52.469 18.266 7.648 1 30.27 191 LYS A N 1
ATOM 1506 C CA . LYS A 1 191 ? -53.438 17.656 8.555 1 30.27 191 LYS A CA 1
ATOM 1507 C C . LYS A 1 191 ? -52.75 16.734 9.555 1 30.27 191 LYS A C 1
ATOM 1509 O O . LYS A 1 191 ? -51.844 15.984 9.188 1 30.27 191 LYS A O 1
ATOM 1514 N N . PRO A 1 192 ? -52.812 16.938 10.93 1 31.8 192 PRO A N 1
ATOM 1515 C CA . PRO A 1 192 ? -52.281 16.203 12.086 1 31.8 192 PRO A CA 1
ATOM 1516 C C . PRO A 1 192 ? -52.75 14.75 12.125 1 31.8 192 PRO A C 1
ATOM 1518 O O . PRO A 1 192 ? -53.938 14.469 12.062 1 31.8 192 PRO A O 1
ATOM 1521 N N . VAL A 1 193 ? -52.156 13.75 11.383 1 30.62 193 VAL A N 1
ATOM 1522 C CA . VAL A 1 193 ? -52.594 12.352 11.375 1 30.62 193 VAL A CA 1
ATOM 1523 C C . VAL A 1 193 ? -52.594 11.805 12.805 1 30.62 193 VAL A C 1
ATOM 1525 O O . VAL A 1 193 ? -51.531 11.711 13.438 1 30.62 193 VAL A O 1
ATOM 1528 N N . GLY A 1 194 ? -53.531 12.148 13.75 1 25.91 194 GLY A N 1
ATOM 1529 C CA . GLY A 1 194 ? -53.75 11.742 15.125 1 25.91 194 GLY A CA 1
ATOM 1530 C C . GLY A 1 194 ? -53.938 10.242 15.281 1 25.91 194 GLY A C 1
ATOM 1531 O O . GLY A 1 194 ? -54.062 9.742 16.406 1 25.91 194 GLY A O 1
ATOM 1532 N N . ASP A 1 195 ? -54.375 9.375 14.383 1 28.88 195 ASP A N 1
ATOM 1533 C CA . ASP A 1 195 ? -55.25 8.336 14.914 1 28.88 195 ASP A CA 1
ATOM 1534 C C . ASP A 1 195 ? -54.438 7.266 15.648 1 28.88 195 ASP A C 1
ATOM 1536 O O . ASP A 1 195 ? -53.625 6.594 15.047 1 28.88 195 ASP A O 1
ATOM 1540 N N . ALA A 1 196 ? -54.062 7.41 17.016 1 29.31 196 ALA A N 1
ATOM 1541 C CA . ALA A 1 196 ? -53.438 6.465 17.938 1 29.31 196 ALA A CA 1
ATOM 1542 C C . ALA A 1 196 ? -54.25 5.176 18.031 1 29.31 196 ALA A C 1
ATOM 1544 O O . ALA A 1 196 ? -55.375 5.164 18.594 1 29.31 196 ALA A O 1
ATOM 1545 N N . LYS A 1 197 ? -54.375 4.309 17.062 1 29.69 197 LYS A N 1
ATOM 1546 C CA . LYS A 1 197 ? -55.125 3.059 17.094 1 29.69 197 LYS A CA 1
ATOM 1547 C C . LYS A 1 197 ? -54.656 2.16 18.234 1 29.69 197 LYS A C 1
ATOM 1549 O O . LYS A 1 197 ? -53.469 1.79 18.297 1 29.69 197 LYS A O 1
ATOM 1554 N N . GLU A 1 198 ? -55.188 2.338 19.469 1 29.8 198 GLU A N 1
ATOM 1555 C CA . GLU A 1 198 ? -55.094 1.615 20.719 1 29.8 198 GLU A CA 1
ATOM 1556 C C . GLU A 1 198 ? -55.344 0.125 20.531 1 29.8 198 GLU A C 1
ATOM 1558 O O . GLU A 1 198 ? -56.469 -0.269 20.141 1 29.8 198 GLU A O 1
ATOM 1563 N N . VAL A 1 199 ? -54.5 -0.697 19.891 1 30.48 199 VAL A N 1
ATOM 1564 C CA . VAL A 1 199 ? -54.75 -2.125 19.719 1 30.48 199 VAL A CA 1
ATOM 1565 C C . VAL A 1 199 ? -54.75 -2.812 21.078 1 30.48 199 VAL A C 1
ATOM 1567 O O . VAL A 1 199 ? -53.75 -2.805 21.797 1 30.48 199 VAL A O 1
ATOM 1570 N N . GLN A 1 200 ? -55.844 -2.779 21.891 1 30.67 200 GLN A N 1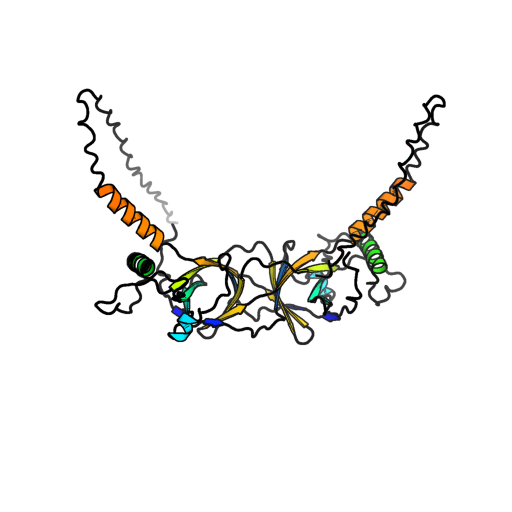
ATOM 1571 C CA . GLN A 1 200 ? -56.125 -3.402 23.172 1 30.67 200 GLN A CA 1
ATOM 1572 C C . GLN A 1 200 ? -56.062 -4.922 23.078 1 30.67 200 GLN A C 1
ATOM 1574 O O . GLN A 1 200 ? -56.844 -5.539 22.344 1 30.67 200 GLN A O 1
ATOM 1579 N N . VAL A 1 201 ? -54.812 -5.516 22.891 1 31.22 201 VAL A N 1
ATOM 1580 C CA . VAL A 1 201 ? -54.688 -6.965 22.891 1 31.22 201 VAL A CA 1
ATOM 1581 C C . VAL A 1 201 ? -55.156 -7.535 24.234 1 31.22 201 VAL A C 1
ATOM 1583 O O . VAL A 1 201 ? -54.656 -7.168 25.297 1 31.22 201 VAL A O 1
ATOM 1586 N N . SER A 1 202 ? -56.438 -7.805 24.391 1 33.38 202 SER A N 1
ATOM 1587 C CA . SER A 1 202 ? -57.156 -8.43 25.5 1 33.38 202 SER A CA 1
ATOM 1588 C C . SER A 1 202 ? -56.562 -9.812 25.812 1 33.38 202 SER A C 1
ATOM 1590 O O . SER A 1 202 ? -56.5 -10.672 24.938 1 33.38 202 SER A O 1
ATOM 1592 N N . THR A 1 203 ? -55.406 -9.867 26.562 1 34.44 203 THR A N 1
ATOM 1593 C CA . THR A 1 203 ? -54.875 -11.102 27.125 1 34.44 203 THR A CA 1
ATOM 1594 C C . THR A 1 203 ? -55.969 -11.883 27.875 1 34.44 203 THR A C 1
ATOM 1596 O O . THR A 1 203 ? -56.656 -11.336 28.734 1 34.44 203 THR A O 1
ATOM 1599 N N . LYS A 1 204 ? -56.625 -12.805 27.219 1 31.56 204 LYS A N 1
ATOM 1600 C CA . LYS A 1 204 ? -57.594 -13.781 27.75 1 31.56 204 LYS A CA 1
ATOM 1601 C C . LYS A 1 204 ? -57.031 -14.484 28.984 1 31.56 204 LYS A C 1
ATOM 1603 O O . LYS A 1 204 ? -55.844 -14.836 29.016 1 31.56 204 LYS A O 1
ATOM 1608 N N . GLY A 1 205 ? -57.625 -14.406 30.188 1 33.72 205 GLY A N 1
ATOM 1609 C CA . GLY A 1 205 ? -57.656 -14.875 31.578 1 33.72 205 GLY A CA 1
ATOM 1610 C C . GLY A 1 205 ? -57.688 -16.391 31.688 1 33.72 205 GLY A C 1
ATOM 1611 O O . GLY A 1 205 ? -57.75 -16.922 32.781 1 33.72 205 GLY A O 1
ATOM 1612 N N . GLY A 1 206 ? -57.219 -17.25 30.75 1 29.03 206 GLY A N 1
ATOM 1613 C CA . GLY A 1 206 ? -57.438 -18.594 31.281 1 29.03 206 GLY A CA 1
ATOM 1614 C C . GLY A 1 206 ? -56.469 -18.953 32.375 1 29.03 206 GLY A C 1
ATOM 1615 O O . GLY A 1 206 ? -55.438 -18.312 32.562 1 29.03 206 GLY A O 1
ATOM 1616 N N . MET B 1 1 ? -26.609 11.484 8.016 1 25.88 1 MET B N 1
ATOM 1617 C CA . MET B 1 1 ? -26.391 12.758 8.695 1 25.88 1 MET B CA 1
ATOM 1618 C C . MET B 1 1 ? -25.297 12.617 9.75 1 25.88 1 MET B C 1
ATOM 1620 O O . MET B 1 1 ? -25.531 12.07 10.828 1 25.88 1 MET B O 1
ATOM 1624 N N . ASP B 1 2 ? -24.062 12.18 9.453 1 35.75 2 ASP B N 1
ATOM 1625 C CA . ASP B 1 2 ? -22.953 11.789 10.32 1 35.75 2 ASP B CA 1
ATOM 1626 C C . ASP B 1 2 ? -22.688 12.844 11.391 1 35.75 2 ASP B C 1
ATOM 1628 O O . ASP B 1 2 ? -22.453 14.008 11.078 1 35.75 2 ASP B O 1
ATOM 1632 N N . GLU B 1 3 ? -23.484 12.867 12.484 1 37.72 3 GLU B N 1
ATOM 1633 C CA . GLU B 1 3 ? -23.344 13.781 13.617 1 37.72 3 GLU B CA 1
ATOM 1634 C C . GLU B 1 3 ? -21.875 14.094 13.898 1 37.72 3 GLU B C 1
ATOM 1636 O O . GLU B 1 3 ? -21.016 13.211 13.812 1 37.72 3 GLU B O 1
ATOM 1641 N N . PRO B 1 4 ? -21.328 15.297 13.625 1 43.22 4 PRO B N 1
ATOM 1642 C CA . PRO B 1 4 ? -19.984 15.648 14.125 1 43.22 4 PRO B CA 1
ATOM 1643 C C . PRO B 1 4 ? -19.688 15.023 15.484 1 43.22 4 PRO B C 1
ATOM 1645 O O . PRO B 1 4 ? -20.188 15.508 16.516 1 43.22 4 PRO B O 1
ATOM 1648 N N . GLY B 1 5 ? -20.156 13.859 15.82 1 42.25 5 GLY B N 1
ATOM 1649 C CA . GLY B 1 5 ? -20.031 13.227 17.125 1 42.25 5 GLY B CA 1
ATOM 1650 C C . GLY B 1 5 ? -18.734 13.57 17.828 1 42.25 5 GLY B C 1
ATOM 1651 O O . GLY B 1 5 ? -17.828 14.141 17.219 1 42.25 5 GLY B O 1
ATOM 1652 N N . ASN B 1 6 ? -18.656 13.352 19.312 1 45.16 6 ASN B N 1
ATOM 1653 C CA . ASN B 1 6 ? -17.656 13.414 20.375 1 45.16 6 ASN B CA 1
ATOM 1654 C C . ASN B 1 6 ? -16.328 12.797 19.922 1 45.16 6 ASN B C 1
ATOM 1656 O O . ASN B 1 6 ? -15.867 11.82 20.516 1 45.16 6 ASN B O 1
ATOM 1660 N N . ASP B 1 7 ? -16.266 12.352 18.844 1 51.12 7 ASP B N 1
ATOM 1661 C CA . ASP B 1 7 ? -15.031 11.664 18.453 1 51.12 7 ASP B CA 1
ATOM 1662 C C . ASP B 1 7 ? -13.797 12.492 18.812 1 51.12 7 ASP B C 1
ATOM 1664 O O . ASP B 1 7 ? -13.031 12.883 17.922 1 51.12 7 ASP B O 1
ATOM 1668 N N . GLU B 1 8 ? -14.055 13.469 19.828 1 54.16 8 GLU B N 1
ATOM 1669 C CA . GLU B 1 8 ? -13.242 14.633 20.172 1 54.16 8 GLU B CA 1
ATOM 1670 C C . GLU B 1 8 ? -11.812 14.227 20.516 1 54.16 8 GLU B C 1
ATOM 1672 O O . GLU B 1 8 ? -10.93 15.07 20.625 1 54.16 8 GLU B O 1
ATOM 1677 N N . LEU B 1 9 ? -11.648 13.023 21.25 1 56.75 9 LEU B N 1
ATOM 1678 C CA . LEU B 1 9 ? -10.312 13.031 21.859 1 56.75 9 LEU B CA 1
ATOM 1679 C C . LEU B 1 9 ? -9.234 12.992 20.781 1 56.75 9 LEU B C 1
ATOM 1681 O O . LEU B 1 9 ? -9.266 12.141 19.891 1 56.75 9 LEU B O 1
ATOM 1685 N N . ILE B 1 10 ? -8.727 14.133 20.516 1 67 10 ILE B N 1
ATOM 1686 C CA . ILE B 1 10 ? -7.566 14.258 19.641 1 67 10 ILE B CA 1
ATOM 1687 C C . ILE B 1 10 ? -6.281 14.109 20.453 1 67 10 ILE B C 1
ATOM 1689 O O . ILE B 1 10 ? -6.098 14.789 21.469 1 67 10 ILE B O 1
ATOM 1693 N N . THR B 1 11 ? -5.691 12.938 20.391 1 79.69 11 THR B N 1
ATOM 1694 C CA . THR B 1 11 ? -4.387 12.727 21 1 79.69 11 THR B CA 1
ATOM 1695 C C . THR B 1 11 ? -3.268 13.062 20.031 1 79.69 11 THR B C 1
ATOM 1697 O O . THR B 1 11 ? -3.326 12.695 18.859 1 79.69 11 THR B O 1
ATOM 1700 N N . SER B 1 12 ? -2.408 13.891 20.531 1 85.81 12 SER B N 1
ATOM 1701 C CA . SER B 1 12 ? -1.232 14.227 19.734 1 85.81 12 SER B CA 1
ATOM 1702 C C . SER B 1 12 ? -0.19 13.117 19.781 1 85.81 12 SER B C 1
ATOM 1704 O O . SER B 1 12 ? 0.064 12.555 20.859 1 85.81 12 SER B O 1
ATOM 1706 N N . LEU B 1 13 ? 0.275 12.711 18.656 1 91 13 LEU B N 1
ATOM 1707 C CA . LEU B 1 13 ? 1.299 11.68 18.547 1 91 13 LEU B CA 1
ATOM 1708 C C . LEU B 1 13 ? 2.543 12.219 17.859 1 91 13 LEU B C 1
ATOM 1710 O O . LEU B 1 13 ? 2.449 12.805 16.766 1 91 13 LEU B O 1
ATOM 1714 N N . PRO B 1 14 ? 3.668 11.992 18.562 1 91.62 14 PRO B N 1
ATOM 1715 C CA . PRO B 1 14 ? 4.879 12.234 17.781 1 91.62 14 PRO B CA 1
ATOM 1716 C C . PRO B 1 14 ? 5.008 11.289 16.578 1 91.62 14 PRO B C 1
ATOM 1718 O O . PRO B 1 14 ? 4.504 10.164 16.625 1 91.62 14 PRO B O 1
ATOM 1721 N N . ILE B 1 15 ? 5.645 11.781 15.5 1 94.19 15 ILE B N 1
ATOM 1722 C CA . ILE B 1 15 ? 5.852 10.969 14.305 1 94.19 15 ILE B CA 1
ATOM 1723 C C . ILE B 1 15 ? 7.312 10.547 14.219 1 94.19 15 ILE B C 1
ATOM 1725 O O . ILE B 1 15 ? 8.219 11.367 14.359 1 94.19 15 ILE B O 1
ATOM 1729 N N . HIS B 1 16 ? 7.461 9.352 14.164 1 92.12 16 HIS B N 1
ATOM 1730 C CA . HIS B 1 16 ? 8.781 8.797 13.914 1 92.12 16 HIS B CA 1
ATOM 1731 C C . HIS B 1 16 ? 8.898 8.281 12.484 1 92.12 16 HIS B C 1
ATOM 1733 O O . HIS B 1 16 ? 8.273 7.277 12.133 1 92.12 16 HIS B O 1
ATOM 1739 N N . LEU B 1 17 ? 9.641 8.992 11.648 1 87.62 17 LEU B N 1
ATOM 1740 C CA . LEU B 1 17 ? 9.938 8.539 10.297 1 87.62 17 LEU B CA 1
ATOM 1741 C C . LEU B 1 17 ? 11.094 7.547 10.297 1 87.62 17 LEU B C 1
ATOM 1743 O O . LEU B 1 17 ? 12.172 7.84 10.82 1 87.62 17 LEU B O 1
ATOM 1747 N N . THR B 1 18 ? 10.789 6.371 9.852 1 83 18 THR B N 1
ATOM 1748 C CA . THR B 1 18 ? 11.836 5.359 9.922 1 83 18 THR B CA 1
ATOM 1749 C C . THR B 1 18 ? 11.922 4.57 8.625 1 83 18 THR B C 1
ATOM 1751 O O . THR B 1 18 ? 10.938 4.48 7.879 1 83 18 THR B O 1
ATOM 1754 N N . ASN B 1 19 ? 13.172 4.129 8.336 1 78 19 ASN B N 1
ATOM 1755 C CA . ASN B 1 19 ? 13.414 3.209 7.227 1 78 19 ASN B CA 1
ATOM 1756 C C . ASN B 1 19 ? 13.797 1.818 7.727 1 78 19 ASN B C 1
ATOM 1758 O O . ASN B 1 19 ? 14.578 1.113 7.082 1 78 19 ASN B O 1
ATOM 1762 N N . THR B 1 20 ? 13.273 1.531 8.859 1 73.44 20 THR B N 1
ATOM 1763 C CA . THR B 1 20 ? 13.703 0.317 9.539 1 73.44 20 THR B CA 1
ATOM 1764 C C . THR B 1 20 ? 13.336 -0.921 8.727 1 73.44 20 THR B C 1
ATOM 1766 O O . THR B 1 20 ? 14.016 -1.944 8.797 1 73.44 20 THR B O 1
ATOM 1769 N N . LEU B 1 21 ? 12.172 -0.808 8.016 1 73.25 21 LEU B N 1
ATOM 1770 C CA . LEU B 1 21 ? 11.797 -1.973 7.227 1 73.25 21 LEU B CA 1
ATOM 1771 C C . LEU B 1 21 ? 12.727 -2.143 6.031 1 73.25 21 LEU B C 1
ATOM 1773 O O . LEU B 1 21 ? 12.836 -3.236 5.473 1 73.25 21 LEU B O 1
ATOM 1777 N N . GLY B 1 22 ? 13.539 -1.146 5.855 1 68 22 GLY B N 1
ATOM 1778 C CA . GLY B 1 22 ? 14.602 -1.22 4.871 1 68 22 GLY B CA 1
ATOM 1779 C C . GLY B 1 22 ? 14.102 -1.158 3.441 1 68 22 GLY B C 1
ATOM 1780 O O . GLY B 1 22 ? 12.938 -0.822 3.199 1 68 22 GLY B O 1
ATOM 1781 N N . SER B 1 23 ? 15.062 -1.331 2.529 1 69.5 23 SER B N 1
ATOM 1782 C CA . SER B 1 23 ? 14.844 -1.328 1.087 1 69.5 23 SER B CA 1
ATOM 1783 C C . SER B 1 23 ? 14.18 -2.619 0.626 1 69.5 23 SER B C 1
ATOM 1785 O O . SER B 1 23 ? 13.742 -2.723 -0.522 1 69.5 23 SER B O 1
ATOM 1787 N N . ASP B 1 24 ? 13.938 -3.473 1.646 1 77.38 24 ASP B N 1
ATOM 1788 C CA . ASP B 1 24 ? 13.461 -4.781 1.205 1 77.38 24 ASP B CA 1
ATOM 1789 C C . ASP B 1 24 ? 11.945 -4.898 1.366 1 77.38 24 ASP B C 1
ATOM 1791 O O . ASP B 1 24 ? 11.398 -6 1.318 1 77.38 24 ASP B O 1
ATOM 1795 N N . VAL B 1 25 ? 11.367 -3.797 1.539 1 87.25 25 VAL B N 1
ATOM 1796 C CA . VAL B 1 25 ? 9.914 -3.811 1.704 1 87.25 25 VAL B CA 1
ATOM 1797 C C . VAL B 1 25 ? 9.242 -3.439 0.385 1 87.25 25 VAL B C 1
ATOM 1799 O O . VAL B 1 25 ? 9.656 -2.492 -0.286 1 87.25 25 VAL B O 1
ATOM 1802 N N . GLN B 1 26 ? 8.305 -4.281 -0.01 1 91.88 26 GLN B N 1
ATOM 1803 C CA . GLN B 1 26 ? 7.488 -4.027 -1.191 1 91.88 26 GLN B CA 1
ATOM 1804 C C . GLN B 1 26 ? 6 -4.031 -0.844 1 91.88 26 GLN B C 1
ATOM 1806 O O . GLN B 1 26 ? 5.555 -4.816 -0.006 1 91.88 26 GLN B O 1
ATOM 1811 N N . LEU B 1 27 ? 5.363 -3.148 -1.449 1 92.75 27 LEU B N 1
ATOM 1812 C CA . LEU B 1 27 ? 3.91 -3.275 -1.447 1 92.75 27 LEU B CA 1
ATOM 1813 C C . LEU B 1 27 ? 3.441 -4.188 -2.576 1 92.75 27 LEU B C 1
ATOM 1815 O O . LEU B 1 27 ? 3.695 -3.906 -3.75 1 92.75 27 LEU B O 1
ATOM 1819 N N . HIS B 1 28 ? 2.748 -5.215 -2.24 1 94.81 28 HIS B N 1
ATOM 1820 C CA . HIS B 1 28 ? 2.248 -6.168 -3.225 1 94.81 28 HIS B CA 1
ATOM 1821 C C . HIS B 1 28 ? 0.749 -6 -3.441 1 94.81 28 HIS B C 1
ATOM 1823 O O . HIS B 1 28 ? -0.028 -6.031 -2.484 1 94.81 28 HIS B O 1
ATOM 1829 N N . GLN B 1 29 ? 0.401 -5.84 -4.676 1 92.19 29 GLN B N 1
ATOM 1830 C CA . GLN B 1 29 ? -1.002 -5.738 -5.062 1 92.19 29 GLN B CA 1
ATOM 1831 C C . GLN B 1 29 ? -1.436 -6.941 -5.891 1 92.19 29 GLN B C 1
ATOM 1833 O O . GLN B 1 29 ? -0.697 -7.398 -6.766 1 92.19 29 GLN B O 1
ATOM 1838 N N . PHE B 1 30 ? -2.645 -7.422 -5.539 1 94.38 30 PHE B N 1
ATOM 1839 C CA . PHE B 1 30 ? -3.238 -8.539 -6.266 1 94.38 30 PHE B CA 1
ATOM 1840 C C . PHE B 1 30 ? -4.598 -8.156 -6.832 1 94.38 30 PHE B C 1
ATOM 1842 O O . PHE B 1 30 ? -5.637 -8.547 -6.297 1 94.38 30 PHE B O 1
ATOM 1849 N N . PRO B 1 31 ? -4.652 -7.539 -7.996 1 91.25 31 PRO B N 1
ATOM 1850 C CA . PRO B 1 31 ? -5.898 -6.957 -8.5 1 91.25 31 PRO B CA 1
ATOM 1851 C C . PRO B 1 31 ? -6.895 -8.016 -8.977 1 91.25 31 PRO B C 1
ATOM 1853 O O . PRO B 1 31 ? -8.094 -7.742 -9.055 1 91.25 31 PRO B O 1
ATOM 1856 N N . LEU B 1 32 ? -6.457 -9.18 -9.227 1 90.62 32 LEU B N 1
ATOM 1857 C CA . LEU B 1 32 ? -7.328 -10.172 -9.844 1 90.62 32 LEU B CA 1
ATOM 1858 C C . LEU B 1 32 ? -7.738 -11.234 -8.828 1 90.62 32 LEU B C 1
ATOM 1860 O O . LEU B 1 32 ? -8.508 -12.141 -9.156 1 90.62 32 LEU B O 1
ATOM 1864 N N . LEU B 1 33 ? -7.207 -11.047 -7.695 1 87.38 33 LEU B N 1
ATOM 1865 C CA . LEU B 1 33 ? -7.598 -12.016 -6.672 1 87.38 33 LEU B CA 1
ATOM 1866 C C . LEU B 1 33 ? -8.984 -11.695 -6.129 1 87.38 33 LEU B C 1
ATOM 1868 O O . LEU B 1 33 ? -9.281 -10.539 -5.812 1 87.38 33 LEU B O 1
ATOM 1872 N N . THR B 1 34 ? -9.789 -12.703 -6.094 1 78.81 34 THR B N 1
ATOM 1873 C CA . THR B 1 34 ? -11.141 -12.547 -5.57 1 78.81 34 THR B CA 1
ATOM 1874 C C . THR B 1 34 ? -11.258 -13.18 -4.184 1 78.81 34 THR B C 1
ATOM 1876 O O . THR B 1 34 ? -12.297 -13.062 -3.529 1 78.81 34 THR B O 1
ATOM 1879 N N . ARG B 1 35 ? -10.25 -13.867 -3.777 1 78 35 ARG B N 1
ATOM 1880 C CA . ARG B 1 35 ? -10.164 -14.484 -2.457 1 78 35 ARG B CA 1
ATOM 1881 C C . ARG B 1 35 ? -8.844 -14.125 -1.77 1 78 35 ARG B C 1
ATOM 1883 O O . ARG B 1 35 ? -7.902 -13.672 -2.42 1 78 35 ARG B O 1
ATOM 1890 N N . PRO B 1 36 ? -8.789 -14.398 -0.465 1 81.19 36 PRO B N 1
ATOM 1891 C CA . PRO B 1 36 ? -7.516 -14.133 0.215 1 81.19 36 PRO B CA 1
ATOM 1892 C C . PRO B 1 36 ? -6.371 -14.984 -0.322 1 81.19 36 PRO B C 1
ATOM 1894 O O . PRO B 1 36 ? -6.59 -16.109 -0.765 1 81.19 36 PRO B O 1
ATOM 1897 N N . LEU B 1 37 ? -5.273 -14.344 -0.297 1 89.31 37 LEU B N 1
ATOM 1898 C CA . LEU B 1 37 ? -4.078 -15.062 -0.716 1 89.31 37 LEU B CA 1
ATOM 1899 C C . LEU B 1 37 ? -3.68 -16.109 0.323 1 89.31 37 LEU B C 1
ATOM 1901 O O . LEU B 1 37 ? -2.975 -15.797 1.285 1 89.31 37 LEU B O 1
ATOM 1905 N N . GLU B 1 38 ? -4.172 -17.312 0.138 1 87.62 38 GLU B N 1
ATOM 1906 C CA . GLU B 1 38 ? -3.922 -18.422 1.06 1 87.62 38 GLU B CA 1
ATOM 1907 C C . GLU B 1 38 ? -3.971 -19.766 0.337 1 87.62 38 GLU B C 1
ATOM 1909 O O . GLU B 1 38 ? -4.461 -19.859 -0.792 1 87.62 38 GLU B O 1
ATOM 1914 N N . THR B 1 39 ? -3.402 -20.734 1.005 1 90.81 39 THR B N 1
ATOM 1915 C CA . THR B 1 39 ? -3.496 -22.094 0.484 1 90.81 39 THR B CA 1
ATOM 1916 C C . THR B 1 39 ? -4.918 -22.625 0.619 1 90.81 39 THR B C 1
ATOM 1918 O O . THR B 1 39 ? -5.5 -22.594 1.705 1 90.81 39 THR B O 1
ATOM 1921 N N . PRO B 1 40 ? -5.426 -23.109 -0.455 1 90.31 40 PRO B N 1
ATOM 1922 C CA . PRO B 1 40 ? -6.75 -23.719 -0.334 1 90.31 40 PRO B CA 1
ATOM 1923 C C . PRO B 1 40 ? -6.773 -24.891 0.633 1 90.31 40 PRO B C 1
ATOM 1925 O O . PRO B 1 40 ? -5.793 -25.641 0.724 1 90.31 40 PRO B O 1
ATOM 1928 N N . PRO B 1 41 ? -7.914 -25.031 1.266 1 88.81 41 PRO B N 1
ATOM 1929 C CA . PRO B 1 41 ? -8 -26.094 2.264 1 88.81 41 PRO B CA 1
ATOM 1930 C C . PRO B 1 41 ? -7.684 -27.484 1.685 1 88.81 41 PRO B C 1
ATOM 1932 O O . PRO B 1 41 ? -7.031 -28.297 2.34 1 88.81 41 PRO B O 1
ATOM 1935 N N . SER B 1 42 ? -8.18 -27.812 0.545 1 88.62 42 SER B N 1
ATOM 1936 C CA . SER B 1 42 ? -7.914 -29.094 -0.082 1 88.62 42 SER B CA 1
ATOM 1937 C C . SER B 1 42 ? -6.418 -29.312 -0.292 1 88.62 42 SER B C 1
ATOM 1939 O O . SER B 1 42 ? -5.922 -30.438 -0.136 1 88.62 42 SER B O 1
ATOM 1941 N N . ALA B 1 43 ? -5.746 -28.266 -0.612 1 90.19 43 ALA B N 1
ATOM 1942 C CA . ALA B 1 43 ? -4.301 -28.359 -0.812 1 90.19 43 ALA B CA 1
ATOM 1943 C C . ALA B 1 43 ? -3.57 -28.516 0.518 1 90.19 43 ALA B C 1
ATOM 1945 O O . ALA B 1 43 ? -2.588 -29.266 0.607 1 90.19 43 ALA B O 1
ATOM 1946 N N . VAL B 1 44 ? -4.066 -27.859 1.509 1 91.31 44 VAL B N 1
ATOM 1947 C CA . VAL B 1 44 ? -3.479 -27.984 2.838 1 91.31 44 VAL B CA 1
ATOM 1948 C C . VAL B 1 44 ? -3.535 -29.453 3.285 1 91.31 44 VAL B C 1
ATOM 1950 O O . VAL B 1 44 ? -2.559 -29.984 3.82 1 91.31 44 VAL B O 1
ATOM 1953 N N . ARG B 1 45 ? -4.605 -30.109 3.033 1 91.44 45 ARG B N 1
ATOM 1954 C CA . ARG B 1 45 ? -4.809 -31.5 3.43 1 91.44 45 ARG B CA 1
ATOM 1955 C C . ARG B 1 45 ? -3.82 -32.406 2.723 1 91.44 45 ARG B C 1
ATOM 1957 O O . ARG B 1 45 ? -3.434 -33.469 3.264 1 91.44 45 ARG B O 1
ATOM 1964 N N . SER B 1 46 ? -3.41 -32.031 1.579 1 88.75 46 SER B N 1
ATOM 1965 C CA . SER B 1 46 ? -2.467 -32.844 0.804 1 88.75 46 SER B CA 1
ATOM 1966 C C . SER B 1 46 ? -1.026 -32.438 1.105 1 88.75 46 SER B C 1
ATOM 1968 O O . SER B 1 46 ? -0.098 -32.875 0.429 1 88.75 46 SER B O 1
ATOM 1970 N N . GLY B 1 47 ? -0.832 -31.438 2.031 1 90.19 47 GLY B N 1
ATOM 1971 C CA . GLY B 1 47 ? 0.494 -31.047 2.477 1 90.19 47 GLY B CA 1
ATOM 1972 C C . GLY B 1 47 ? 1.127 -29.984 1.596 1 90.19 47 GLY B C 1
ATOM 1973 O O . GLY B 1 47 ? 2.328 -29.719 1.691 1 90.19 47 GLY B O 1
ATOM 19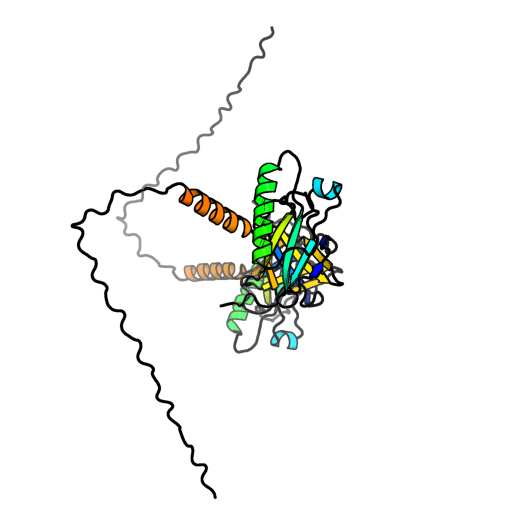74 N N . LYS B 1 48 ? 0.334 -29.469 0.736 1 91.12 48 LYS B N 1
ATOM 1975 C CA . LYS B 1 48 ? 0.856 -28.438 -0.151 1 91.12 48 LYS B CA 1
ATOM 1976 C C . LYS B 1 48 ? 0.789 -27.062 0.509 1 91.12 48 LYS B C 1
ATOM 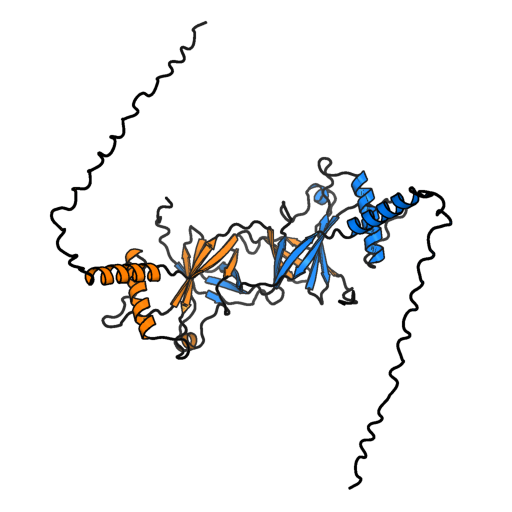1978 O O . LYS B 1 48 ? -0.017 -26.844 1.415 1 91.12 48 LYS B O 1
ATOM 1983 N N . ARG B 1 49 ? 1.724 -26.219 0.098 1 91.5 49 ARG B N 1
ATOM 1984 C CA . ARG B 1 49 ? 1.791 -24.859 0.639 1 91.5 49 ARG B CA 1
ATOM 1985 C C . ARG B 1 49 ? 2.078 -23.844 -0.462 1 91.5 49 ARG B C 1
ATOM 1987 O O . ARG B 1 49 ? 2.533 -24.219 -1.548 1 91.5 49 ARG B O 1
ATOM 1994 N N . ILE B 1 50 ? 1.751 -22.656 -0.152 1 92.94 50 ILE B N 1
ATOM 1995 C CA . ILE B 1 50 ? 2.137 -21.562 -1.039 1 92.94 50 ILE B CA 1
ATOM 1996 C C . ILE B 1 50 ? 3.65 -21.359 -0.983 1 92.94 50 ILE B C 1
ATOM 1998 O O . ILE B 1 50 ? 4.27 -21.562 0.062 1 92.94 50 ILE B O 1
ATOM 2002 N N . ALA B 1 51 ? 4.25 -21.016 -2.135 1 92.38 51 ALA B N 1
ATOM 2003 C CA . ALA B 1 51 ? 5.688 -20.766 -2.225 1 92.38 51 ALA B CA 1
ATOM 2004 C C . ALA B 1 51 ? 5.996 -19.609 -3.164 1 92.38 51 ALA B C 1
ATOM 2006 O O . ALA B 1 51 ? 5.141 -19.203 -3.955 1 92.38 51 ALA B O 1
ATOM 2007 N N . ALA B 1 52 ? 7.16 -19.078 -2.953 1 94.56 52 ALA B N 1
ATOM 2008 C CA . ALA B 1 52 ? 7.582 -17.984 -3.818 1 94.56 52 ALA B CA 1
ATOM 2009 C C . ALA B 1 52 ? 8.945 -18.266 -4.445 1 94.56 52 ALA B C 1
ATOM 2011 O O . ALA B 1 52 ? 9.703 -19.094 -3.936 1 94.56 52 ALA B O 1
ATOM 2012 N N . ARG B 1 53 ? 9.109 -17.734 -5.566 1 91.62 53 ARG B N 1
ATOM 2013 C CA . ARG B 1 53 ? 10.414 -17.672 -6.223 1 91.62 53 ARG B CA 1
ATOM 2014 C C . ARG B 1 53 ? 10.836 -16.234 -6.473 1 91.62 53 ARG B C 1
ATOM 2016 O O . ARG B 1 53 ? 9.992 -15.375 -6.742 1 91.62 53 ARG B O 1
ATOM 2023 N N . ILE B 1 54 ? 12.117 -16 -6.289 1 89.75 54 ILE B N 1
ATOM 2024 C CA . ILE B 1 54 ? 12.586 -14.633 -6.461 1 89.75 54 ILE B CA 1
ATOM 2025 C C . ILE B 1 54 ? 13.766 -14.602 -7.426 1 89.75 54 ILE B C 1
ATOM 2027 O O . ILE B 1 54 ? 14.609 -15.508 -7.406 1 89.75 54 ILE B O 1
ATOM 2031 N N . LYS B 1 55 ? 13.719 -13.664 -8.328 1 84 55 LYS B N 1
ATOM 2032 C CA . LYS B 1 55 ? 14.906 -13.234 -9.055 1 84 55 LYS B CA 1
ATOM 2033 C C . LYS B 1 55 ? 15.625 -12.102 -8.328 1 84 55 LYS B C 1
ATOM 2035 O O . LYS B 1 55 ? 15.188 -10.945 -8.383 1 84 55 LYS B O 1
ATOM 2040 N N . PRO B 1 56 ? 16.672 -12.438 -7.68 1 79.19 56 PRO B N 1
ATOM 2041 C CA . PRO B 1 56 ? 17.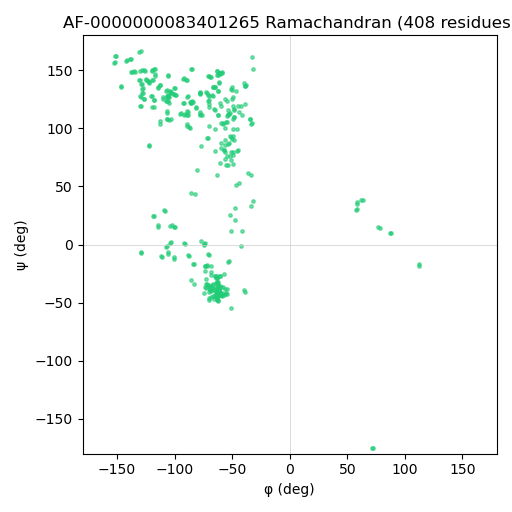266 -11.484 -6.73 1 79.19 56 PRO B CA 1
ATOM 2042 C C . PRO B 1 56 ? 17.719 -10.188 -7.398 1 79.19 56 PRO B C 1
ATOM 2044 O O . PRO B 1 56 ? 17.609 -9.109 -6.801 1 79.19 56 PRO B O 1
ATOM 2047 N N . THR B 1 57 ? 18.203 -10.25 -8.594 1 81.5 57 THR B N 1
ATOM 2048 C CA . THR B 1 57 ? 18.719 -9.055 -9.25 1 81.5 57 THR B CA 1
ATOM 2049 C C . THR B 1 57 ? 17.594 -8.094 -9.609 1 81.5 57 THR B C 1
ATOM 2051 O O . THR B 1 57 ? 17.672 -6.898 -9.312 1 81.5 57 THR B O 1
ATOM 2054 N N . SER B 1 58 ? 16.547 -8.531 -10.164 1 82.81 58 SER B N 1
ATOM 2055 C CA . SER B 1 58 ? 15.438 -7.688 -10.57 1 82.81 58 SER B CA 1
ATOM 2056 C C . SER B 1 58 ? 14.43 -7.512 -9.438 1 82.81 58 SER B C 1
ATOM 2058 O O . SER B 1 58 ? 13.523 -6.684 -9.523 1 82.81 58 SER B O 1
ATOM 2060 N N . ARG B 1 59 ? 14.539 -8.219 -8.367 1 83.44 59 ARG B N 1
ATOM 2061 C CA . ARG B 1 59 ? 13.664 -8.227 -7.199 1 83.44 59 ARG B CA 1
ATOM 2062 C C . ARG B 1 59 ? 12.234 -8.578 -7.598 1 83.44 59 ARG B C 1
ATOM 2064 O O . ARG B 1 59 ? 11.281 -8.078 -6.996 1 83.44 59 ARG B O 1
ATOM 2071 N N . ARG B 1 60 ? 12.164 -9.391 -8.664 1 90.31 60 ARG B N 1
ATOM 2072 C CA . ARG B 1 60 ? 10.867 -9.883 -9.117 1 90.31 60 ARG B CA 1
ATOM 2073 C C . ARG B 1 60 ? 10.523 -11.203 -8.43 1 90.31 60 ARG B C 1
ATOM 2075 O O . ARG B 1 60 ? 11.383 -12.062 -8.25 1 90.31 60 ARG B O 1
ATOM 2082 N N . LEU B 1 61 ? 9.234 -11.266 -8.133 1 93.88 61 LEU B N 1
ATOM 2083 C CA . LEU B 1 61 ? 8.75 -12.438 -7.398 1 93.88 61 LEU B CA 1
ATOM 2084 C C . LEU B 1 61 ? 7.707 -13.195 -8.211 1 93.88 61 LEU B C 1
ATOM 2086 O O . LEU B 1 61 ? 7.027 -12.609 -9.062 1 93.88 61 LEU B O 1
ATOM 2090 N N . GLU B 1 62 ? 7.672 -14.445 -8.008 1 94.25 62 GLU B N 1
ATOM 2091 C CA . GLU B 1 62 ? 6.574 -15.297 -8.461 1 94.25 62 GLU B CA 1
ATOM 2092 C C . GLU B 1 62 ? 6 -16.125 -7.305 1 94.25 62 GLU B C 1
ATOM 2094 O O . GLU B 1 62 ? 6.738 -16.812 -6.605 1 94.25 62 GLU B O 1
ATOM 2099 N N . ILE B 1 63 ? 4.723 -15.977 -7.156 1 95.5 63 ILE B N 1
ATOM 2100 C CA . ILE B 1 63 ? 4.055 -16.719 -6.094 1 95.5 63 ILE B CA 1
ATOM 2101 C C . ILE B 1 63 ? 3.303 -17.906 -6.691 1 95.5 63 ILE B C 1
ATOM 2103 O O . ILE B 1 63 ? 2.582 -17.766 -7.68 1 95.5 63 ILE B O 1
ATOM 2107 N N . HIS B 1 64 ? 3.525 -19.062 -6.082 1 93.75 64 HIS B N 1
ATOM 2108 C CA . HIS B 1 64 ? 2.871 -20.312 -6.488 1 93.75 64 HIS B CA 1
ATOM 2109 C C . HIS B 1 64 ? 1.794 -20.719 -5.484 1 93.75 64 HIS B C 1
ATOM 2111 O O . HIS B 1 64 ? 2.098 -21.016 -4.328 1 93.75 64 HIS B O 1
ATOM 2117 N N . VAL B 1 65 ? 0.584 -20.656 -5.973 1 93.31 65 VAL B N 1
ATOM 2118 C CA . VAL B 1 65 ? -0.537 -21.078 -5.141 1 93.31 65 VAL B CA 1
ATOM 2119 C C . VAL B 1 65 ? -1.068 -22.422 -5.633 1 93.31 65 VAL B C 1
ATOM 2121 O O . VAL B 1 65 ? -1.484 -22.547 -6.785 1 93.31 65 VAL B O 1
ATOM 2124 N N . PRO B 1 66 ? -1.088 -23.359 -4.719 1 93.31 66 PRO B N 1
ATOM 2125 C CA . PRO B 1 66 ? -1.633 -24.656 -5.145 1 93.31 66 PRO B CA 1
ATOM 2126 C C . PRO B 1 66 ? -3.072 -24.547 -5.645 1 93.31 66 PRO B C 1
ATOM 2128 O O . PRO B 1 66 ? -3.854 -23.75 -5.125 1 93.31 66 PRO B O 1
ATOM 2131 N N . ALA B 1 67 ? -3.377 -25.406 -6.59 1 90.31 67 ALA B N 1
ATOM 2132 C CA . ALA B 1 67 ? -4.727 -25.422 -7.145 1 90.31 67 ALA B CA 1
ATOM 2133 C C . ALA B 1 67 ? -5.727 -25.969 -6.133 1 90.31 67 ALA B C 1
ATOM 2135 O O . ALA B 1 67 ? -5.398 -26.875 -5.352 1 90.31 67 ALA B O 1
ATOM 2136 N N . ASP B 1 68 ? -6.875 -25.375 -6.223 1 88.94 68 ASP B N 1
ATOM 2137 C CA . ASP B 1 68 ? -8 -25.938 -5.484 1 88.94 68 ASP B CA 1
ATOM 2138 C C . ASP B 1 68 ? -8.578 -27.156 -6.207 1 88.94 68 ASP B C 1
ATOM 2140 O O . ASP B 1 68 ? -9.141 -27.031 -7.297 1 88.94 68 ASP B O 1
ATOM 2144 N N . THR B 1 69 ? -8.453 -28.297 -5.617 1 87.75 69 THR B N 1
ATOM 2145 C CA . THR B 1 69 ? -8.844 -29.516 -6.301 1 87.75 69 THR B CA 1
ATOM 2146 C C . THR B 1 69 ? -10.18 -30.031 -5.773 1 87.75 69 THR B C 1
ATOM 2148 O O . THR B 1 69 ? -10.539 -31.188 -6.016 1 87.75 69 THR B O 1
ATOM 2151 N N . ARG B 1 70 ? -10.914 -29.234 -5.09 1 87.56 70 ARG B N 1
ATOM 2152 C CA . ARG B 1 70 ? -12.25 -29.641 -4.672 1 87.56 70 ARG B CA 1
ATOM 2153 C C . ARG B 1 70 ? -13.133 -29.938 -5.879 1 87.56 70 ARG B C 1
ATOM 2155 O O . ARG B 1 70 ? -13.047 -29.25 -6.902 1 87.56 70 ARG B O 1
ATOM 2162 N N . SER B 1 71 ? -13.922 -30.766 -5.758 1 87.56 71 SER B N 1
ATOM 2163 C CA . SER B 1 71 ? -14.719 -31.281 -6.863 1 87.56 71 SER B CA 1
ATOM 2164 C C . SER B 1 71 ? -15.594 -30.188 -7.473 1 87.56 71 SER B C 1
ATOM 2166 O O . SER B 1 71 ? -15.867 -30.203 -8.68 1 87.56 71 SER B O 1
ATOM 2168 N N . GLU B 1 72 ? -16.047 -29.25 -6.727 1 89.38 72 GLU B N 1
ATOM 2169 C CA . GLU B 1 72 ? -16.969 -28.203 -7.184 1 89.38 72 GLU B CA 1
ATOM 2170 C C . GLU B 1 72 ? -16.25 -27.203 -8.102 1 89.38 72 GLU B C 1
ATOM 2172 O O . GLU B 1 72 ? -16.891 -26.5 -8.883 1 89.38 72 GLU B O 1
ATOM 2177 N N . VAL B 1 73 ? -14.953 -27.234 -8.023 1 86 73 VAL B N 1
ATOM 2178 C CA . VAL B 1 73 ? -14.258 -26.156 -8.727 1 86 73 VAL B CA 1
ATOM 2179 C C . VAL B 1 73 ? -13.18 -26.734 -9.633 1 86 73 VAL B C 1
ATOM 2181 O O . VAL B 1 73 ? -12.602 -26.031 -10.461 1 86 73 VAL B O 1
ATOM 2184 N N . TRP B 1 74 ? -13.008 -28 -9.492 1 89.06 74 TRP B N 1
ATOM 2185 C CA . TRP B 1 74 ? -11.898 -28.625 -10.211 1 89.06 74 TRP B CA 1
ATOM 2186 C C . TRP B 1 74 ? -12.406 -29.469 -11.375 1 89.06 74 TRP B C 1
ATOM 2188 O O . TRP B 1 74 ? -13.352 -30.234 -11.227 1 89.06 74 TRP B O 1
ATOM 2198 N N . ASN B 1 75 ? -11.781 -29.266 -12.555 1 92.12 75 ASN B N 1
ATOM 2199 C CA . ASN B 1 75 ? -11.977 -30.078 -13.75 1 92.12 75 ASN B CA 1
ATOM 2200 C C . ASN B 1 75 ? -10.727 -30.875 -14.094 1 92.12 75 ASN B C 1
ATOM 2202 O O . ASN B 1 75 ? -9.766 -30.328 -14.625 1 92.12 75 ASN B O 1
ATOM 2206 N N . PRO B 1 76 ? -10.789 -32.156 -13.836 1 89.81 76 PRO B N 1
ATOM 2207 C CA . PRO B 1 76 ? -9.578 -32.969 -14.016 1 89.81 76 PRO B CA 1
ATOM 2208 C C . PRO B 1 76 ? -9.086 -33 -15.461 1 89.81 76 PRO B C 1
ATOM 2210 O O . PRO B 1 76 ? -7.879 -33 -15.711 1 89.81 76 PRO B O 1
ATOM 2213 N N . ASP B 1 77 ? -10.023 -33.031 -16.391 1 91.75 77 ASP B N 1
ATOM 2214 C CA . ASP B 1 77 ? -9.633 -33.094 -17.797 1 91.75 77 ASP B CA 1
ATOM 2215 C C . ASP B 1 77 ? -8.969 -31.781 -18.219 1 91.75 77 ASP B C 1
ATOM 2217 O O . ASP B 1 77 ? -7.938 -31.797 -18.906 1 91.75 77 ASP B O 1
ATOM 2221 N N . LYS B 1 78 ? -9.586 -30.766 -17.828 1 91.44 78 LYS B N 1
ATOM 2222 C CA . LYS B 1 78 ? -8.984 -29.469 -18.141 1 91.44 78 LYS B CA 1
ATOM 2223 C C . LYS B 1 78 ? -7.629 -29.312 -17.453 1 91.44 78 LYS B C 1
ATOM 2225 O O . LYS B 1 78 ? -6.695 -28.766 -18.047 1 91.44 78 LYS B O 1
ATOM 2230 N N . ALA B 1 79 ? -7.531 -29.844 -16.297 1 92.12 79 ALA B N 1
ATOM 2231 C CA . ALA B 1 79 ? -6.277 -29.75 -15.562 1 92.12 79 ALA B CA 1
ATOM 2232 C C . ALA B 1 79 ? -5.156 -30.5 -16.281 1 92.12 79 ALA B C 1
ATOM 2234 O O . ALA B 1 79 ? -4.012 -30.031 -16.297 1 92.12 79 ALA B O 1
ATOM 2235 N N . LYS B 1 80 ? -5.516 -31.594 -16.844 1 91.44 80 LYS B N 1
ATOM 2236 C CA . LYS B 1 80 ? -4.539 -32.375 -17.594 1 91.44 80 LYS B CA 1
ATOM 2237 C C . LYS B 1 80 ? -4.078 -31.625 -18.844 1 91.44 80 LYS B C 1
ATOM 2239 O O . LYS B 1 80 ? -2.875 -31.516 -19.094 1 91.44 80 LYS B O 1
ATOM 2244 N N . GLU B 1 81 ? -5.047 -31.078 -19.5 1 90.38 81 GLU B N 1
ATOM 2245 C CA . GLU B 1 81 ? -4.75 -30.328 -20.719 1 90.38 81 GLU B CA 1
ATOM 2246 C C . GLU B 1 81 ? -3.861 -29.125 -20.422 1 90.38 81 GLU B C 1
ATOM 2248 O O . GLU B 1 81 ? -2.824 -28.938 -21.062 1 90.38 81 GLU B O 1
ATOM 2253 N N . LEU B 1 82 ? -4.262 -28.422 -19.438 1 92.44 82 LEU B N 1
ATOM 2254 C CA . LEU B 1 82 ? -3.529 -27.219 -19.078 1 92.44 82 LEU B CA 1
ATOM 2255 C C . LEU B 1 82 ? -2.162 -27.562 -18.5 1 92.44 82 LEU B C 1
ATOM 2257 O O . LEU B 1 82 ? -1.195 -26.828 -18.688 1 92.44 82 LEU B O 1
ATOM 2261 N N . GLY B 1 83 ? -2.139 -28.641 -17.766 1 91.62 83 GLY B N 1
ATOM 2262 C CA . GLY B 1 83 ? -0.869 -29.109 -17.234 1 91.62 83 GLY B CA 1
ATOM 2263 C C . GLY B 1 83 ? 0.149 -29.438 -18.312 1 91.62 83 GLY B C 1
ATOM 2264 O O . GLY B 1 83 ? 1.327 -29.094 -18.172 1 91.62 83 GLY B O 1
ATOM 2265 N N . ALA B 1 84 ? -0.326 -30.078 -19.297 1 89.69 84 ALA B N 1
ATOM 2266 C CA . ALA B 1 84 ? 0.542 -30.391 -20.422 1 89.69 84 ALA B CA 1
ATOM 2267 C C . ALA B 1 84 ? 1.04 -29.125 -21.109 1 89.69 84 ALA B C 1
ATOM 2269 O O . ALA B 1 84 ? 2.223 -29.016 -21.438 1 89.69 84 ALA B O 1
ATOM 2270 N N . ALA B 1 85 ? 0.136 -28.25 -21.281 1 90.88 85 ALA B N 1
ATOM 2271 C CA . ALA B 1 85 ? 0.498 -26.969 -21.906 1 90.88 85 ALA B CA 1
ATOM 2272 C C . ALA B 1 85 ? 1.541 -26.234 -21.078 1 90.88 85 ALA B C 1
ATOM 2274 O O . ALA B 1 85 ? 2.465 -25.625 -21.625 1 90.88 85 ALA B O 1
ATOM 2275 N N . ARG B 1 86 ? 1.384 -26.266 -19.844 1 91.31 86 ARG B N 1
ATOM 2276 C CA . ARG B 1 86 ? 2.324 -25.609 -18.938 1 91.31 86 ARG B CA 1
ATOM 2277 C C . ARG B 1 86 ? 3.709 -26.234 -19.047 1 91.31 86 ARG B C 1
ATOM 2279 O O . ARG B 1 86 ? 4.719 -25.531 -19.031 1 91.31 86 ARG B O 1
ATOM 2286 N N . LEU B 1 87 ? 3.709 -27.5 -19 1 87.75 87 LEU B N 1
ATOM 2287 C CA . LEU B 1 87 ? 4.977 -28.203 -19.125 1 87.75 87 LEU B CA 1
ATOM 2288 C C . LEU B 1 87 ? 5.707 -27.797 -20.391 1 87.75 87 LEU B C 1
ATOM 2290 O O . LEU B 1 87 ? 6.918 -27.562 -20.375 1 87.75 87 LEU B O 1
ATOM 2294 N N . ASP B 1 88 ? 5.016 -27.688 -21.469 1 86.44 88 ASP B N 1
ATOM 2295 C CA . ASP B 1 88 ? 5.598 -27.25 -22.734 1 86.44 88 ASP B CA 1
ATOM 2296 C C . ASP B 1 88 ? 6.129 -25.812 -22.641 1 86.44 88 ASP B C 1
ATOM 2298 O O . ASP B 1 88 ? 7.23 -25.531 -23.109 1 86.44 88 ASP B O 1
ATOM 2302 N N . ASP B 1 89 ? 5.344 -25 -22.062 1 88.44 89 ASP B N 1
ATOM 2303 C CA . ASP B 1 89 ? 5.715 -23.609 -21.875 1 88.44 89 ASP B CA 1
ATOM 2304 C C . ASP B 1 89 ? 6.992 -23.484 -21.047 1 88.44 89 ASP B C 1
ATOM 2306 O O . ASP B 1 89 ? 7.887 -22.703 -21.375 1 88.44 89 ASP B O 1
ATOM 2310 N N . ASP B 1 90 ? 7.066 -24.266 -19.984 1 87.06 90 ASP B N 1
ATOM 2311 C CA . ASP B 1 90 ? 8.227 -24.25 -19.109 1 87.06 90 ASP B CA 1
ATOM 2312 C C . ASP B 1 90 ? 9.477 -24.734 -19.828 1 87.06 90 ASP B C 1
ATOM 2314 O O . ASP B 1 90 ? 10.578 -24.219 -19.594 1 87.06 90 ASP B O 1
ATOM 2318 N N . ARG B 1 91 ? 9.297 -25.719 -20.625 1 84.69 91 ARG B N 1
ATOM 2319 C CA . ARG B 1 91 ? 10.406 -26.25 -21.422 1 84.69 91 ARG B CA 1
ATOM 2320 C C . ARG B 1 91 ? 10.945 -25.188 -22.375 1 84.69 91 ARG B C 1
ATOM 2322 O O . ARG B 1 91 ? 12.164 -25.016 -22.5 1 84.69 91 ARG B O 1
ATOM 2329 N N . GLU B 1 92 ? 10.055 -24.516 -22.984 1 83.94 92 GLU B N 1
ATOM 2330 C CA . GLU B 1 92 ? 10.445 -23.484 -23.938 1 83.94 92 GLU B CA 1
ATOM 2331 C C . GLU B 1 92 ? 11.219 -22.359 -23.234 1 83.94 92 GLU B C 1
ATOM 2333 O O . GLU B 1 92 ? 12.125 -21.766 -23.828 1 83.94 92 GLU B O 1
ATOM 2338 N N . LYS B 1 93 ? 10.969 -22.156 -21.969 1 79.56 93 LYS B N 1
ATOM 2339 C CA . LYS B 1 93 ? 11.57 -21.047 -21.234 1 79.56 93 LYS B CA 1
ATOM 2340 C C . LYS B 1 93 ? 12.695 -21.531 -20.328 1 79.56 93 LYS B C 1
ATOM 2342 O O . LYS B 1 93 ? 13.227 -20.766 -19.531 1 79.56 93 LYS B O 1
ATOM 2347 N N . ASN B 1 94 ? 12.961 -22.859 -20.375 1 78 94 ASN B N 1
ATOM 2348 C CA . ASN B 1 94 ? 14 -23.484 -19.578 1 78 94 ASN B CA 1
ATOM 2349 C C . ASN B 1 94 ? 13.703 -23.359 -18.078 1 78 94 ASN B C 1
ATOM 2351 O O . ASN B 1 94 ? 14.586 -23 -17.297 1 78 94 ASN B O 1
ATOM 2355 N N . GLN B 1 95 ? 12.43 -23.484 -17.719 1 73 95 GLN B N 1
ATOM 2356 C CA . GLN B 1 95 ? 11.977 -23.359 -16.344 1 73 95 GLN B CA 1
ATOM 2357 C C . GLN B 1 95 ? 11.422 -24.672 -15.812 1 73 95 GLN B C 1
ATOM 2359 O O . GLN B 1 95 ? 10.672 -24.703 -14.836 1 73 95 GLN B O 1
ATOM 2364 N N . VAL B 1 96 ? 11.719 -25.766 -16.469 1 66.56 96 VAL B N 1
ATOM 2365 C CA . VAL B 1 96 ? 11.219 -27.062 -16.031 1 66.56 96 VAL B CA 1
ATOM 2366 C C . VAL B 1 96 ? 11.828 -27.422 -14.68 1 66.56 96 VAL B C 1
ATOM 2368 O O . VAL B 1 96 ? 13.047 -27.344 -14.5 1 66.56 96 VAL B O 1
ATOM 2371 N N . PRO B 1 97 ? 10.805 -27.531 -13.656 1 60.75 97 PRO B N 1
ATOM 2372 C CA . PRO B 1 97 ? 11.398 -27.984 -12.391 1 60.75 97 PRO B CA 1
ATOM 2373 C C . PRO B 1 97 ? 12.258 -29.234 -12.562 1 60.75 97 PRO B C 1
ATOM 2375 O O . PRO B 1 97 ? 11.992 -30.062 -13.453 1 60.75 97 PRO B O 1
ATOM 2378 N N . LYS B 1 98 ? 13.453 -29.188 -11.953 1 53.5 98 LYS B N 1
ATOM 2379 C CA . LYS B 1 98 ? 14.383 -30.312 -12.016 1 53.5 98 LYS B CA 1
ATOM 2380 C C . LYS B 1 98 ? 13.711 -31.609 -11.562 1 53.5 98 LYS B C 1
ATOM 2382 O O . LYS B 1 98 ? 14.281 -32.688 -11.695 1 53.5 98 LYS B O 1
ATOM 2387 N N . VAL B 1 99 ? 12.57 -31.406 -10.922 1 51.34 99 VAL B N 1
ATOM 2388 C CA . VAL B 1 99 ? 12.016 -32.656 -10.406 1 51.34 99 VAL B CA 1
ATOM 2389 C C . VAL B 1 99 ? 11.352 -33.438 -11.547 1 51.34 99 VAL B C 1
ATOM 2391 O O . VAL B 1 99 ? 10.547 -32.875 -12.297 1 51.34 99 VAL B O 1
ATOM 2394 N N . LYS B 1 100 ? 11.945 -34.5 -11.875 1 48.47 100 LYS B N 1
ATOM 2395 C CA . LYS B 1 100 ? 11.609 -35.531 -12.875 1 48.47 100 LYS B CA 1
ATOM 2396 C C . LYS B 1 100 ? 10.156 -35.969 -12.734 1 48.47 100 LYS B C 1
ATOM 2398 O O . LYS B 1 100 ? 9.734 -36.375 -11.656 1 48.47 100 LYS B O 1
ATOM 2403 N N . VAL B 1 101 ? 9.141 -35.312 -13.438 1 54.06 101 VAL B N 1
ATOM 2404 C CA . VAL B 1 101 ? 7.848 -35.969 -13.57 1 54.06 101 VAL B CA 1
ATOM 2405 C C . VAL B 1 101 ? 8.055 -37.5 -13.664 1 54.06 101 VAL B C 1
ATOM 2407 O O . VAL B 1 101 ? 8.906 -37.969 -14.422 1 54.06 101 VAL B O 1
ATOM 2410 N N . ARG B 1 102 ? 7.75 -38.188 -12.492 1 54.91 102 ARG B N 1
ATOM 2411 C CA . ARG B 1 102 ? 7.891 -39.625 -12.508 1 54.91 102 ARG B CA 1
ATOM 2412 C C . ARG B 1 102 ? 7.422 -40.219 -13.836 1 54.91 102 ARG B C 1
ATOM 2414 O O . ARG B 1 102 ? 6.445 -39.75 -14.422 1 54.91 102 ARG B O 1
ATOM 2421 N N . GLU B 1 103 ? 8.094 -41.094 -14.383 1 56.16 103 GLU B N 1
ATOM 2422 C CA . GLU B 1 103 ? 7.727 -41.875 -15.562 1 56.16 103 GLU B CA 1
ATOM 2423 C C . GLU B 1 103 ? 6.32 -42.438 -15.43 1 56.16 103 GLU B C 1
ATOM 2425 O O . GLU B 1 103 ? 5.988 -43.031 -14.414 1 56.16 103 GLU B O 1
ATOM 2430 N N . GLY B 1 104 ? 5.293 -41.906 -16.266 1 62.38 104 GLY B N 1
ATOM 2431 C CA . GLY B 1 104 ? 3.926 -42.406 -16.344 1 62.38 104 GLY B CA 1
ATOM 2432 C C . GLY B 1 104 ? 2.914 -41.406 -15.781 1 62.38 104 GLY B C 1
ATOM 2433 O O . GLY B 1 104 ? 1.706 -41.594 -15.945 1 62.38 104 GLY B O 1
ATOM 2434 N N . GLU B 1 105 ? 3.361 -40.469 -15.008 1 69.25 105 GLU B N 1
ATOM 2435 C CA . GLU B 1 105 ? 2.387 -39.531 -14.445 1 69.25 105 GLU B CA 1
ATOM 2436 C C . GLU B 1 105 ? 2.066 -38.406 -15.422 1 69.25 105 GLU B C 1
ATOM 2438 O O . GLU B 1 105 ? 2.973 -37.812 -16.016 1 69.25 105 GLU B O 1
ATOM 2443 N N . GLU B 1 106 ? 0.767 -38.312 -15.719 1 77.5 106 GLU B N 1
ATOM 2444 C CA . GLU B 1 106 ? 0.298 -37.25 -16.609 1 77.5 106 GLU B CA 1
ATOM 2445 C C . GLU B 1 106 ? 0.36 -35.875 -15.914 1 77.5 106 GLU B C 1
ATOM 2447 O O . GLU B 1 106 ? -0.025 -35.75 -14.75 1 77.5 106 GLU B O 1
ATOM 2452 N N . PRO B 1 107 ? 0.971 -34.969 -16.672 1 85 107 PRO B N 1
ATOM 2453 C CA . PRO B 1 107 ? 1.039 -33.625 -16.078 1 85 107 PRO B CA 1
ATOM 2454 C C . PRO B 1 107 ? -0.34 -33 -15.828 1 85 107 PRO B C 1
ATOM 2456 O O . PRO B 1 107 ? -1.261 -33.219 -16.625 1 85 107 PRO B O 1
ATOM 2459 N N . ARG B 1 108 ? -0.573 -32.469 -14.68 1 89.44 108 ARG B N 1
ATOM 2460 C CA . ARG B 1 108 ? -1.777 -31.734 -14.312 1 89.44 108 ARG B CA 1
ATOM 2461 C C . ARG B 1 108 ? -1.428 -30.359 -13.781 1 89.44 108 ARG B C 1
ATOM 2463 O O . ARG B 1 108 ? -0.399 -30.172 -13.125 1 89.44 108 ARG B O 1
ATOM 2470 N N . LEU B 1 109 ? -2.266 -29.422 -14.148 1 90.5 109 LEU B N 1
ATOM 2471 C CA . LEU B 1 109 ? -2.082 -28.094 -13.57 1 90.5 109 LEU B CA 1
ATOM 2472 C C . LEU B 1 109 ? -2.258 -28.125 -12.055 1 90.5 109 LEU B C 1
ATOM 2474 O O . LEU B 1 109 ? -3.357 -28.391 -11.562 1 90.5 109 LEU B O 1
ATOM 2478 N N . SER B 1 110 ? -1.23 -27.922 -11.32 1 89.62 110 SER B N 1
ATOM 2479 C CA . SER B 1 110 ? -1.27 -28.156 -9.875 1 89.62 110 SER B CA 1
ATOM 2480 C C . SER B 1 110 ? -1.166 -26.844 -9.109 1 89.62 110 SER B C 1
ATOM 2482 O O . SER B 1 110 ? -1.403 -26.797 -7.898 1 89.62 110 SER B O 1
ATOM 2484 N N . GLU B 1 111 ? -0.865 -25.766 -9.82 1 92.19 111 GLU B N 1
ATOM 2485 C CA . GLU B 1 111 ? -0.718 -24.484 -9.125 1 92.19 111 GLU B CA 1
ATOM 2486 C C . GLU B 1 111 ? -1.048 -23.312 -10.055 1 92.19 111 GLU B C 1
ATOM 2488 O O . GLU B 1 111 ? -0.993 -23.453 -11.273 1 92.19 111 GLU B O 1
ATOM 2493 N N . ILE B 1 112 ? -1.403 -22.25 -9.43 1 91.81 112 ILE B N 1
ATOM 2494 C CA . ILE B 1 112 ? -1.501 -20.953 -10.094 1 91.81 112 ILE B CA 1
ATOM 2495 C C . ILE B 1 112 ? -0.26 -20.125 -9.781 1 91.81 112 ILE B C 1
ATOM 2497 O O . ILE B 1 112 ? 0.153 -20.016 -8.625 1 91.81 112 ILE B O 1
ATOM 2501 N N . ARG B 1 113 ? 0.313 -19.625 -10.82 1 94 113 ARG B N 1
ATOM 2502 C CA . ARG B 1 113 ? 1.5 -18.797 -10.656 1 94 113 ARG B CA 1
ATOM 2503 C C . ARG B 1 113 ? 1.172 -17.328 -10.891 1 94 113 ARG B C 1
ATOM 2505 O O . ARG B 1 113 ? 0.537 -16.969 -11.891 1 94 113 ARG B O 1
ATOM 2512 N N . MET B 1 114 ? 1.549 -16.531 -9.953 1 95.56 114 MET B N 1
ATOM 2513 C CA . MET B 1 114 ? 1.385 -15.094 -10.078 1 95.56 114 MET B CA 1
ATOM 2514 C C . MET B 1 114 ? 2.736 -14.391 -10.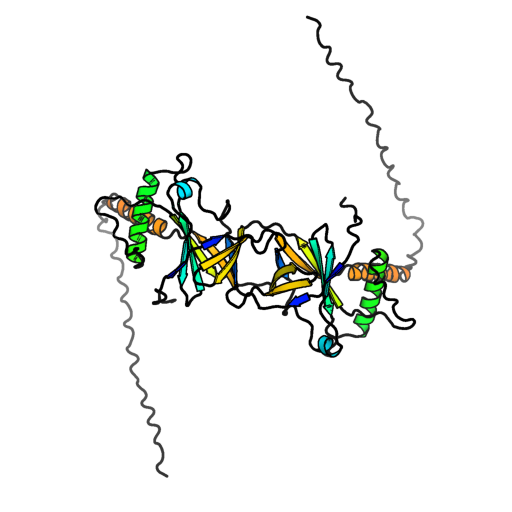062 1 95.56 114 MET B C 1
ATOM 2516 O O . MET B 1 114 ? 3.504 -14.531 -9.109 1 95.56 114 MET B O 1
ATOM 2520 N N . ARG B 1 115 ? 2.957 -13.656 -11.047 1 95.19 115 ARG B N 1
ATOM 2521 C CA . ARG B 1 115 ? 4.23 -12.961 -11.172 1 95.19 115 ARG B CA 1
ATOM 2522 C C . ARG B 1 115 ? 4.074 -11.477 -10.867 1 95.19 115 ARG B C 1
ATOM 2524 O O . ARG B 1 115 ? 3.082 -10.859 -11.258 1 95.19 115 ARG B O 1
ATOM 2531 N N . SER B 1 116 ? 5.133 -10.969 -10.25 1 96.25 116 SER B N 1
ATOM 2532 C CA . SER B 1 116 ? 5.098 -9.555 -9.875 1 96.25 116 SER B CA 1
ATOM 2533 C C . SER B 1 116 ? 5.691 -8.68 -10.977 1 96.25 116 SER B C 1
ATOM 2535 O O . SER B 1 116 ? 6.633 -9.086 -11.656 1 96.25 116 SER B O 1
ATOM 2537 N N . GLU B 1 117 ? 5.113 -7.551 -11.148 1 94.25 117 GLU B N 1
ATOM 2538 C CA . GLU B 1 117 ? 5.66 -6.469 -11.961 1 94.25 117 GLU B CA 1
ATOM 2539 C C . GLU B 1 117 ? 5.688 -5.156 -11.18 1 94.25 117 GLU B C 1
ATOM 2541 O O . GLU B 1 117 ? 4.703 -4.789 -10.539 1 94.25 117 GLU B O 1
ATOM 2546 N N . GLU B 1 118 ? 6.828 -4.574 -11.242 1 93.12 118 GLU B N 1
ATOM 2547 C CA . GLU B 1 118 ? 6.93 -3.289 -10.562 1 93.12 118 GLU B CA 1
ATOM 2548 C C . GLU B 1 118 ? 6.055 -2.236 -11.234 1 93.12 118 GLU B C 1
ATOM 2550 O O . GLU B 1 118 ? 6.031 -2.137 -12.461 1 93.12 118 GLU B O 1
ATOM 2555 N N . ILE B 1 119 ? 5.379 -1.524 -10.453 1 90.5 119 ILE B N 1
ATOM 2556 C CA . ILE B 1 119 ? 4.551 -0.458 -11.008 1 90.5 119 ILE B CA 1
ATOM 2557 C C . ILE B 1 119 ? 5.043 0.894 -10.5 1 90.5 119 ILE B C 1
ATOM 2559 O O . ILE B 1 119 ? 5.574 0.99 -9.391 1 90.5 119 ILE B O 1
ATOM 2563 N N . ALA B 1 120 ? 4.949 1.821 -11.289 1 85.75 120 ALA B N 1
ATOM 2564 C CA . ALA B 1 120 ? 5.332 3.178 -10.906 1 85.75 120 ALA B CA 1
ATOM 2565 C C . ALA B 1 120 ? 4.391 3.729 -9.836 1 85.75 120 ALA B C 1
ATOM 2567 O O . ALA B 1 120 ? 3.178 3.516 -9.898 1 85.75 120 ALA B O 1
ATOM 2568 N N . GLN B 1 121 ? 5.008 4.168 -8.836 1 77.19 121 GLN B N 1
ATOM 2569 C CA . GLN B 1 121 ? 4.23 4.84 -7.801 1 77.19 121 GLN B CA 1
ATOM 2570 C C . GLN B 1 121 ? 4.145 6.344 -8.062 1 77.19 121 GLN B C 1
ATOM 2572 O O . GLN B 1 121 ? 5.172 7.023 -8.133 1 77.19 121 GLN B O 1
ATOM 2577 N N . ARG B 1 122 ? 2.996 6.809 -8.367 1 72.62 122 ARG B N 1
ATOM 2578 C CA . ARG B 1 122 ? 2.809 8.234 -8.617 1 72.62 122 ARG B CA 1
ATOM 2579 C C . ARG B 1 122 ? 2.592 9 -7.316 1 72.62 122 ARG B C 1
ATOM 2581 O O . ARG B 1 122 ? 2.768 10.219 -7.266 1 72.62 122 ARG B O 1
ATOM 2588 N N . ASN B 1 123 ? 2.285 8.266 -6.312 1 76.88 123 ASN B N 1
ATOM 2589 C CA . ASN B 1 123 ? 1.994 8.867 -5.016 1 76.88 123 ASN B CA 1
ATOM 2590 C C . ASN B 1 123 ? 2.996 8.43 -3.951 1 76.88 123 ASN B C 1
ATOM 2592 O O . ASN B 1 123 ? 3.67 7.41 -4.113 1 76.88 123 ASN B O 1
ATOM 2596 N N . VAL B 1 124 ? 3.18 9.289 -3.027 1 85.5 124 VAL B N 1
ATOM 2597 C CA . VAL B 1 124 ? 3.949 8.914 -1.847 1 85.5 124 VAL B CA 1
ATOM 2598 C C . VAL B 1 124 ? 3.139 7.941 -0.993 1 85.5 124 VAL B C 1
ATOM 2600 O O . VAL B 1 124 ? 1.987 8.219 -0.65 1 85.5 124 VAL B O 1
ATOM 2603 N N . TYR B 1 125 ? 3.756 6.75 -0.739 1 89.31 125 TYR B N 1
ATOM 2604 C CA . TYR B 1 125 ? 3.145 5.746 0.125 1 89.31 125 TYR B CA 1
ATOM 2605 C C . TYR B 1 125 ? 3.963 5.543 1.394 1 89.31 125 TYR B C 1
ATOM 2607 O O . TYR B 1 125 ? 5.195 5.504 1.344 1 89.31 125 TYR B O 1
ATOM 2615 N N . MET B 1 126 ? 3.242 5.504 2.441 1 91.81 126 MET B N 1
ATOM 2616 C CA . MET B 1 126 ? 3.854 5.176 3.727 1 91.81 126 MET B CA 1
ATOM 2617 C C . MET B 1 126 ? 3.066 4.082 4.441 1 91.81 126 MET B C 1
ATOM 2619 O O . MET B 1 126 ? 1.838 4.035 4.355 1 91.81 126 MET B O 1
ATOM 2623 N N . LEU B 1 127 ? 3.809 3.287 5.031 1 91.56 127 LEU B N 1
ATOM 2624 C CA . LEU B 1 127 ? 3.188 2.416 6.023 1 91.56 127 LEU B CA 1
ATOM 2625 C C . LEU B 1 127 ? 3.109 3.107 7.379 1 91.56 127 LEU B C 1
ATOM 2627 O O . LEU B 1 127 ? 4.125 3.555 7.914 1 91.56 127 LEU B O 1
ATOM 2631 N N . GLY B 1 128 ? 1.925 3.234 7.887 1 93 128 GLY B N 1
ATOM 2632 C CA . GLY B 1 128 ? 1.709 3.842 9.188 1 93 128 GLY B CA 1
ATOM 2633 C C . GLY B 1 128 ? 1.359 2.834 10.266 1 93 128 GLY B C 1
ATOM 2634 O O . GLY B 1 128 ? 0.458 2.014 10.086 1 93 128 GLY B O 1
ATOM 2635 N N . ILE B 1 129 ? 2.062 2.867 11.336 1 89.5 129 ILE B N 1
ATOM 2636 C CA . ILE B 1 129 ? 1.827 1.993 12.477 1 89.5 129 ILE B CA 1
ATOM 2637 C C . ILE B 1 129 ? 1.756 2.824 13.758 1 89.5 129 ILE B C 1
ATOM 2639 O O . ILE B 1 129 ? 2.703 3.541 14.094 1 89.5 129 ILE B O 1
ATOM 2643 N N . VAL B 1 130 ? 0.635 2.777 14.43 1 88.94 130 VAL B N 1
ATOM 2644 C CA . VAL B 1 130 ? 0.54 3.414 15.742 1 88.94 130 VAL B CA 1
ATOM 2645 C C . VAL B 1 130 ? 0.96 2.428 16.828 1 88.94 130 VAL B C 1
ATOM 2647 O O . VAL B 1 130 ? 0.3 1.407 17.047 1 88.94 130 VAL B O 1
ATOM 2650 N N . ARG B 1 131 ? 2.049 2.693 17.422 1 86.38 131 ARG B N 1
ATOM 2651 C CA . ARG B 1 131 ? 2.604 1.821 18.453 1 86.38 131 ARG B CA 1
ATOM 2652 C C . ARG B 1 131 ? 3.336 2.629 19.516 1 86.38 131 ARG B C 1
ATOM 2654 O O . ARG B 1 131 ? 4.094 3.547 19.203 1 86.38 131 ARG B O 1
ATOM 2661 N N . ASP B 1 132 ? 3.129 2.309 20.812 1 88.5 132 ASP B N 1
ATOM 2662 C CA . ASP B 1 132 ? 3.814 2.926 21.938 1 88.5 132 ASP B CA 1
ATOM 2663 C C . ASP B 1 132 ? 3.59 4.434 21.953 1 88.5 132 ASP B C 1
ATOM 2665 O O . ASP B 1 132 ? 4.527 5.203 22.172 1 88.5 132 ASP B O 1
ATOM 2669 N N . GLY B 1 133 ? 2.469 4.879 21.594 1 87.38 133 GLY B N 1
ATOM 2670 C CA . GLY B 1 133 ? 2.09 6.277 21.672 1 87.38 133 GLY B CA 1
ATOM 2671 C C . GLY B 1 133 ? 2.699 7.129 20.578 1 87.38 133 GLY B C 1
ATOM 2672 O O . GLY B 1 133 ? 2.76 8.359 20.688 1 87.38 133 GLY B O 1
ATOM 2673 N N . LYS B 1 134 ? 3.234 6.43 19.531 1 91.88 134 LYS B N 1
ATOM 2674 C CA . LYS B 1 134 ? 3.846 7.117 18.406 1 91.88 134 LYS B CA 1
ATOM 2675 C C . LYS B 1 134 ? 3.291 6.598 17.078 1 91.88 134 LYS B C 1
ATOM 2677 O O . LYS B 1 134 ? 2.832 5.457 17 1 91.88 134 LYS B O 1
ATOM 2682 N N . LEU B 1 135 ? 3.283 7.496 16.156 1 93.25 135 LEU B N 1
ATOM 2683 C CA . LEU B 1 135 ? 3.014 7.07 14.789 1 93.25 135 LEU B CA 1
ATOM 2684 C C . LEU B 1 135 ? 4.312 6.812 14.031 1 93.25 135 LEU B C 1
ATOM 2686 O O . LEU B 1 135 ? 5.094 7.734 13.797 1 93.25 135 LEU B O 1
ATOM 2690 N N . HIS B 1 136 ? 4.527 5.629 13.719 1 92.25 136 HIS B N 1
ATOM 2691 C CA . HIS B 1 136 ? 5.684 5.262 12.914 1 92.25 136 HIS B CA 1
ATOM 2692 C C . HIS B 1 136 ? 5.332 5.238 11.43 1 92.25 136 HIS B C 1
ATOM 2694 O O . HIS B 1 136 ? 4.43 4.512 11.008 1 92.25 136 HIS B O 1
ATOM 2700 N N . LEU B 1 137 ? 6.043 6.031 10.719 1 92.31 137 LEU B N 1
ATOM 2701 C CA . LEU B 1 137 ? 5.844 6.082 9.273 1 92.31 137 LEU B CA 1
ATOM 2702 C C . LEU B 1 137 ? 7.043 5.484 8.547 1 92.31 137 LEU B C 1
ATOM 2704 O O . LEU B 1 137 ? 8.18 5.898 8.766 1 92.31 137 LEU B O 1
ATOM 2708 N N . HIS B 1 138 ? 6.73 4.543 7.684 1 90.06 138 HIS B N 1
ATOM 2709 C CA . HIS B 1 138 ? 7.738 3.879 6.867 1 90.06 138 HIS B CA 1
ATOM 2710 C C . HIS B 1 138 ? 7.465 4.086 5.379 1 90.06 138 HIS B C 1
ATOM 2712 O O . HIS B 1 138 ? 6.434 3.646 4.867 1 90.06 138 HIS B O 1
ATOM 2718 N N . PRO B 1 139 ? 8.406 4.711 4.766 1 89.31 139 PRO B N 1
ATOM 2719 C CA . PRO B 1 139 ? 8.195 4.871 3.326 1 89.31 139 PRO B CA 1
ATOM 2720 C C . PRO B 1 139 ? 8.195 3.541 2.578 1 89.31 139 PRO B C 1
ATOM 2722 O O . PRO B 1 139 ? 8.992 2.65 2.891 1 89.31 139 PRO B O 1
ATOM 2725 N N . VAL B 1 140 ? 7.242 3.436 1.706 1 88.38 140 VAL B N 1
ATOM 2726 C CA . VAL B 1 140 ? 7.195 2.289 0.804 1 88.38 140 VAL B CA 1
ATOM 2727 C C . VAL B 1 140 ? 7.59 2.723 -0.606 1 88.38 140 VAL B C 1
ATOM 2729 O O . VAL B 1 140 ? 6.812 3.389 -1.296 1 88.38 140 VAL B O 1
ATOM 2732 N N . THR B 1 141 ? 8.734 2.363 -1.075 1 83.56 141 THR B N 1
ATOM 2733 C CA . THR B 1 141 ? 9.289 2.934 -2.297 1 83.56 141 THR B CA 1
ATOM 2734 C C . THR B 1 141 ? 9.086 1.99 -3.479 1 83.56 141 THR B C 1
ATOM 2736 O O . THR B 1 141 ? 9.281 2.379 -4.633 1 83.56 141 THR B O 1
ATOM 2739 N N . GLU B 1 142 ? 8.688 0.823 -3.195 1 89.81 142 GLU B N 1
ATOM 2740 C CA . GLU B 1 142 ? 8.5 -0.133 -4.281 1 89.81 142 GLU B CA 1
ATOM 2741 C C . GLU B 1 142 ? 7.137 -0.811 -4.199 1 89.81 142 GLU B C 1
ATOM 2743 O O . GLU B 1 142 ? 6.754 -1.318 -3.145 1 89.81 142 GLU B O 1
ATOM 2748 N N . ALA B 1 143 ? 6.465 -0.751 -5.266 1 91.75 143 ALA B N 1
ATOM 2749 C CA . ALA B 1 143 ? 5.18 -1.438 -5.383 1 91.75 143 ALA B CA 1
ATOM 2750 C C . ALA B 1 143 ? 5.191 -2.418 -6.555 1 91.75 143 ALA B C 1
ATOM 2752 O O . ALA B 1 143 ? 5.742 -2.121 -7.617 1 91.75 143 ALA B O 1
ATOM 2753 N N . HIS B 1 144 ? 4.613 -3.531 -6.328 1 94.31 144 HIS B N 1
ATOM 2754 C CA . HIS B 1 144 ? 4.516 -4.57 -7.348 1 94.31 144 HIS B CA 1
ATOM 2755 C C . HIS B 1 144 ? 3.082 -5.07 -7.492 1 94.31 144 HIS B C 1
ATOM 2757 O O . HIS B 1 144 ? 2.369 -5.215 -6.496 1 94.31 144 HIS B O 1
ATOM 2763 N N . GLN B 1 145 ? 2.738 -5.246 -8.688 1 94.88 145 GLN B N 1
ATOM 2764 C CA . GLN B 1 145 ? 1.461 -5.891 -8.977 1 94.88 145 GLN B CA 1
ATOM 2765 C C . GLN B 1 145 ? 1.661 -7.336 -9.43 1 94.88 145 GLN B C 1
ATOM 2767 O O . GLN B 1 145 ? 2.531 -7.617 -10.25 1 94.88 145 GLN B O 1
ATOM 2772 N N . PHE B 1 146 ? 0.854 -8.18 -8.789 1 96.56 146 PHE B N 1
ATOM 2773 C CA . PHE B 1 146 ? 0.9 -9.594 -9.148 1 96.56 146 PHE B CA 1
ATOM 2774 C C . PHE B 1 146 ? -0.254 -9.953 -10.078 1 96.56 146 PHE B C 1
ATOM 2776 O O . PHE B 1 146 ? -1.405 -9.602 -9.805 1 96.56 146 PHE B O 1
ATOM 2783 N N . ARG B 1 147 ? 0.136 -10.68 -11.094 1 95 147 ARG B N 1
ATOM 2784 C CA . ARG B 1 147 ? -0.861 -11.188 -12.023 1 95 147 ARG B CA 1
ATOM 2785 C C . ARG B 1 147 ? -0.575 -12.641 -12.398 1 95 147 ARG B C 1
ATOM 2787 O O . ARG B 1 147 ? 0.582 -13.062 -12.414 1 95 147 ARG B O 1
ATOM 2794 N N . PRO B 1 148 ? -1.605 -13.367 -12.648 1 94.62 148 PRO B N 1
ATOM 2795 C CA . PRO B 1 148 ? -1.381 -14.742 -13.094 1 94.62 148 PRO B CA 1
ATOM 2796 C C . PRO B 1 148 ? -0.611 -14.82 -14.414 1 94.62 148 PRO B C 1
ATOM 2798 O O . PRO B 1 148 ? -0.83 -13.992 -15.305 1 94.62 148 PRO B O 1
ATOM 2801 N N . THR B 1 149 ? 0.281 -15.75 -14.43 1 92.88 149 THR B N 1
ATOM 2802 C CA . THR B 1 149 ? 0.998 -16.031 -15.672 1 92.88 149 THR B CA 1
ATOM 2803 C C . THR B 1 149 ? 0.249 -17.062 -16.516 1 92.88 149 THR B C 1
ATOM 2805 O O . THR B 1 149 ? 0.133 -18.219 -16.109 1 92.88 149 THR B O 1
ATOM 2808 N N . LEU B 1 150 ? -0.226 -16.625 -17.672 1 92.06 150 LEU B N 1
ATOM 2809 C CA . LEU B 1 150 ? -1.068 -17.5 -18.484 1 92.06 150 LEU B CA 1
ATOM 2810 C C . LEU B 1 150 ? -0.412 -17.781 -19.828 1 92.06 150 LEU B C 1
ATOM 2812 O O . LEU B 1 150 ? -1.098 -18.078 -20.812 1 92.06 150 LEU B O 1
ATOM 2816 N N . THR B 1 151 ? 0.815 -17.688 -19.891 1 89.75 151 THR B N 1
ATOM 2817 C CA . THR B 1 151 ? 1.525 -17.844 -21.141 1 89.75 151 THR B CA 1
ATOM 2818 C C . THR B 1 151 ? 1.277 -19.234 -21.734 1 89.75 151 THR B C 1
ATOM 2820 O O . THR B 1 151 ? 1.363 -19.422 -22.953 1 89.75 151 THR B O 1
ATOM 2823 N N . TYR B 1 152 ? 0.998 -20.219 -20.906 1 90.62 152 TYR B N 1
ATOM 2824 C CA . TYR B 1 152 ? 0.727 -21.562 -21.375 1 90.62 152 TYR B CA 1
ATOM 2825 C C . TYR B 1 152 ? -0.556 -21.609 -22.203 1 90.62 152 TYR B C 1
ATOM 2827 O O . TYR B 1 152 ? -0.739 -22.5 -23.031 1 90.62 152 TYR B O 1
ATOM 2835 N N . LEU B 1 153 ? -1.462 -20.672 -21.906 1 90.88 153 LEU B N 1
ATOM 2836 C CA . LEU B 1 153 ? -2.688 -20.594 -22.703 1 90.88 153 LEU B CA 1
ATOM 2837 C C . LEU B 1 153 ? -2.389 -20.172 -24.125 1 90.88 153 LEU B C 1
ATOM 2839 O O . LEU B 1 153 ? -3.045 -20.641 -25.062 1 90.88 153 LEU B O 1
ATOM 2843 N N . ASP B 1 154 ? -1.406 -19.328 -24.297 1 86.56 154 ASP B N 1
ATOM 2844 C CA . ASP B 1 154 ? -0.974 -18.922 -25.641 1 86.56 154 ASP B CA 1
ATOM 2845 C C . ASP B 1 154 ? -0.415 -20.125 -26.406 1 86.56 154 ASP B C 1
ATOM 2847 O O . ASP B 1 154 ? -0.704 -20.281 -27.594 1 86.56 154 ASP B O 1
ATOM 2851 N N . SER B 1 155 ? 0.32 -20.859 -25.75 1 81.06 155 SER B N 1
ATOM 2852 C CA . SER B 1 155 ? 0.879 -22.062 -26.375 1 81.06 155 SER B CA 1
ATOM 2853 C C . SER B 1 155 ? -0.22 -23.016 -26.797 1 81.06 155 SER B C 1
ATOM 2855 O O . SER B 1 155 ? -0.138 -23.625 -27.875 1 81.06 155 SER B O 1
ATOM 2857 N N . LEU B 1 156 ? -1.201 -23.172 -25.969 1 84.25 156 LEU B N 1
ATOM 2858 C CA . LEU B 1 156 ? -2.334 -24.031 -26.281 1 84.25 156 LEU B CA 1
ATOM 2859 C C . LEU B 1 156 ? -3.092 -23.531 -27.5 1 84.25 156 LEU B C 1
ATOM 2861 O O . LEU B 1 156 ? -3.486 -24.328 -28.359 1 84.25 156 LEU B O 1
ATOM 2865 N N . SER B 1 157 ? -3.258 -22.281 -27.531 1 86.31 157 SER B N 1
ATOM 2866 C CA . SER B 1 157 ? -3.963 -21.688 -28.672 1 86.31 157 SER B CA 1
ATOM 2867 C C . SER B 1 157 ? -3.203 -21.922 -29.969 1 86.31 157 SER B C 1
ATOM 2869 O O . SER B 1 157 ? -3.807 -22.219 -31 1 86.31 157 SER B O 1
ATOM 2871 N N . ARG B 1 158 ? -1.95 -21.766 -29.969 1 83.25 158 ARG B N 1
ATOM 2872 C CA . ARG B 1 158 ? -1.116 -22 -31.141 1 83.25 158 ARG B CA 1
ATOM 2873 C C . ARG B 1 158 ? -1.195 -23.453 -31.594 1 83.25 158 ARG B C 1
ATOM 2875 O O . ARG B 1 158 ? -1.269 -23.734 -32.781 1 83.25 158 ARG B O 1
ATOM 2882 N N . LYS B 1 159 ? -1.248 -24.328 -30.672 1 77.56 159 LYS B N 1
ATOM 2883 C CA . LYS B 1 159 ? -1.315 -25.75 -30.984 1 77.56 159 LYS B CA 1
ATOM 2884 C C . LYS B 1 159 ? -2.658 -26.109 -31.625 1 77.56 159 LYS B C 1
ATOM 2886 O O . LYS B 1 159 ? -2.715 -26.891 -32.562 1 77.56 159 LYS B O 1
ATOM 2891 N N . ASN B 1 160 ? -3.693 -25.484 -31.062 1 79.06 160 ASN B N 1
ATOM 2892 C CA . ASN B 1 160 ? -5.031 -25.766 -31.562 1 79.06 160 ASN B CA 1
ATOM 2893 C C . ASN B 1 160 ? -5.25 -25.172 -32.938 1 79.06 160 ASN B C 1
ATOM 2895 O O . ASN B 1 160 ? -5.98 -25.734 -33.75 1 79.06 160 ASN B O 1
ATOM 2899 N N . ARG B 1 161 ? -4.672 -24.031 -33.219 1 77.31 161 ARG B N 1
ATOM 2900 C CA . ARG B 1 161 ? -4.766 -23.422 -34.531 1 77.31 161 ARG B CA 1
ATOM 2901 C C . ARG B 1 161 ? -3.982 -24.219 -35.594 1 77.31 161 ARG B C 1
ATOM 2903 O O . ARG B 1 161 ? -4.438 -24.391 -36.719 1 77.31 161 ARG B O 1
ATOM 2910 N N . ARG B 1 162 ? -2.877 -24.688 -35.156 1 68.44 162 ARG B N 1
ATOM 2911 C CA . ARG B 1 162 ? -2.059 -25.516 -36.062 1 68.44 162 ARG B CA 1
ATOM 2912 C C . ARG B 1 162 ? -2.715 -26.859 -36.312 1 68.44 162 ARG B C 1
ATOM 2914 O O . ARG B 1 162 ? -2.658 -27.375 -37.438 1 68.44 162 ARG B O 1
ATOM 2921 N N . GLY B 1 163 ? -3.312 -27.375 -35.281 1 61.53 163 GLY B N 1
ATOM 2922 C CA . GLY B 1 163 ? -4.02 -28.625 -35.469 1 61.53 163 GLY B CA 1
ATOM 2923 C C . GLY B 1 163 ? -5.305 -28.484 -36.25 1 61.53 163 GLY B C 1
ATOM 2924 O O . GLY B 1 163 ? -5.734 -29.422 -36.938 1 61.53 163 GLY B O 1
ATOM 2925 N N . GLY B 1 164 ? -6 -27.406 -36.125 1 57.16 164 GLY B N 1
ATOM 2926 C CA . GLY B 1 164 ? -7.188 -27.156 -36.938 1 57.16 164 GLY B CA 1
ATOM 2927 C C . GLY B 1 164 ? -6.879 -26.922 -38.406 1 57.16 164 GLY B C 1
ATOM 2928 O O . GLY B 1 164 ? -7.695 -27.25 -39.281 1 57.16 164 GLY B O 1
ATOM 2929 N N . ASN B 1 165 ? -5.84 -26.234 -38.719 1 53.12 165 ASN B N 1
ATOM 2930 C CA . ASN B 1 165 ? -5.5 -25.984 -40.094 1 53.12 165 ASN B CA 1
ATOM 2931 C C . ASN B 1 165 ? -5.051 -27.266 -40.812 1 53.12 165 ASN B C 1
ATOM 2933 O O . ASN B 1 165 ? -5.02 -27.328 -42.031 1 53.12 165 ASN B O 1
ATOM 2937 N N . ASP B 1 166 ? -4.605 -28.203 -40.125 1 49.5 166 ASP B N 1
ATOM 2938 C CA . ASP B 1 166 ? -4.23 -29.406 -40.844 1 49.5 166 ASP B CA 1
ATOM 2939 C C . ASP B 1 166 ? -5.469 -30.172 -41.312 1 49.5 166 ASP B C 1
ATOM 2941 O O . ASP B 1 166 ? -5.363 -31.078 -42.156 1 49.5 166 ASP B O 1
ATOM 2945 N N . SER B 1 167 ? -6.613 -29.984 -40.688 1 45.22 167 SER B N 1
ATOM 2946 C CA . SER B 1 167 ? -7.758 -30.719 -41.219 1 45.22 167 SER B CA 1
ATOM 2947 C C . SER B 1 167 ? -8.383 -29.984 -42.406 1 45.22 167 SER B C 1
ATOM 2949 O O . SER B 1 167 ? -9.211 -30.531 -43.125 1 45.22 167 SER B O 1
ATOM 2951 N N . ASP B 1 168 ? -8.391 -28.719 -42.438 1 41.91 168 ASP B N 1
ATOM 2952 C CA . ASP B 1 168 ? -9.055 -28.062 -43.562 1 41.91 168 ASP B CA 1
ATOM 2953 C C . ASP B 1 168 ? -8.141 -28 -44.781 1 41.91 168 ASP B C 1
ATOM 2955 O O . ASP B 1 168 ? -7.434 -27.016 -45 1 41.91 168 ASP B O 1
ATOM 2959 N N . SER B 1 169 ? -7.438 -29.062 -45.094 1 42.03 169 SER B N 1
ATOM 2960 C CA . SER B 1 169 ? -7.047 -29.172 -46.5 1 42.03 169 SER B CA 1
ATOM 2961 C C . SER B 1 169 ? -8.227 -28.891 -47.438 1 42.03 169 SER B C 1
ATOM 2963 O O . SER B 1 169 ? -9.008 -29.797 -47.75 1 42.03 169 SER B O 1
ATOM 2965 N N . ASP B 1 170 ? -8.953 -27.812 -47.312 1 38.91 170 ASP B N 1
ATOM 2966 C CA . ASP B 1 170 ? -9.898 -27.406 -48.344 1 38.91 170 ASP B CA 1
ATOM 2967 C C . ASP B 1 170 ? -9.242 -27.422 -49.719 1 38.91 170 ASP B C 1
ATOM 2969 O O . ASP B 1 170 ? -8.336 -26.641 -50 1 38.91 170 ASP B O 1
ATOM 2973 N N . ASP B 1 171 ? -9.062 -28.609 -50.312 1 40.91 171 ASP B N 1
ATOM 2974 C CA . ASP B 1 171 ? -8.953 -28.719 -51.781 1 40.91 171 ASP B CA 1
ATOM 2975 C C . ASP B 1 171 ? -9.867 -27.719 -52.469 1 40.91 171 ASP B C 1
ATOM 2977 O O . ASP B 1 171 ? -11.078 -27.922 -52.562 1 40.91 171 ASP B O 1
ATOM 2981 N N . GLY B 1 172 ? -9.688 -26.422 -52.281 1 43.06 172 GLY B N 1
ATOM 2982 C CA . GLY B 1 172 ? -10.383 -25.422 -53.062 1 43.06 172 GLY B CA 1
ATOM 2983 C C . GLY B 1 172 ? -10.555 -25.797 -54.531 1 43.06 172 GLY B C 1
ATOM 2984 O O . GLY B 1 172 ? -9.883 -26.719 -55 1 43.06 172 GLY B O 1
ATOM 2985 N N . PRO B 1 173 ? -11.672 -25.562 -55.062 1 48.31 173 PRO B N 1
ATOM 2986 C CA . PRO B 1 173 ? -11.922 -25.984 -56.438 1 48.31 173 PRO B CA 1
ATOM 2987 C C . PRO B 1 173 ? -10.773 -25.625 -57.375 1 48.31 173 PRO B C 1
ATOM 2989 O O . PRO B 1 173 ? -10 -24.703 -57.094 1 48.31 173 PRO B O 1
ATOM 2992 N N . PRO B 1 174 ? -10.289 -26.5 -58.188 1 47.25 174 PRO B N 1
ATOM 2993 C CA . PRO B 1 174 ? -9.203 -26.219 -59.125 1 47.25 174 PRO B CA 1
ATOM 2994 C C . PRO B 1 174 ? -9.305 -24.828 -59.75 1 47.25 174 PRO B C 1
ATOM 2996 O O . PRO B 1 174 ? -10.414 -24.297 -59.906 1 47.25 174 PRO B O 1
ATOM 2999 N N . PRO B 1 175 ? -8.281 -23.969 -59.562 1 44.69 175 PRO B N 1
ATOM 3000 C CA . PRO B 1 175 ? -8.359 -22.609 -60.094 1 44.69 175 PRO B CA 1
ATOM 3001 C C . PRO B 1 175 ? -8.953 -22.562 -61.5 1 44.69 175 PRO B C 1
ATOM 3003 O O . PRO B 1 175 ? -8.773 -23.516 -62.281 1 44.69 175 PRO B O 1
ATOM 3006 N N . ASP B 1 176 ? -10.062 -22.047 -61.656 1 44.5 176 ASP B N 1
ATOM 3007 C CA . ASP B 1 176 ? -10.586 -21.875 -63.031 1 44.5 176 ASP B CA 1
ATOM 3008 C C . ASP B 1 176 ? -9.539 -21.25 -63.938 1 44.5 176 ASP B C 1
ATOM 3010 O O . ASP B 1 176 ? -8.828 -20.328 -63.531 1 44.5 176 ASP B O 1
ATOM 3014 N N . PRO B 1 177 ? -9.016 -21.953 -65.062 1 44.5 177 PRO B N 1
ATOM 3015 C CA . PRO B 1 177 ? -7.969 -21.484 -65.938 1 44.5 177 PRO B CA 1
ATOM 3016 C C . PRO B 1 177 ? -8.078 -20 -66.25 1 44.5 177 PRO B C 1
ATOM 3018 O O . PRO B 1 177 ? -7.121 -19.391 -66.75 1 44.5 177 PRO B O 1
ATOM 3021 N N . ASP B 1 178 ? -9.258 -19.484 -66.438 1 41.66 178 ASP B N 1
ATOM 3022 C CA . ASP B 1 178 ? -9.391 -18.141 -67 1 41.66 178 ASP B CA 1
ATOM 3023 C C . ASP B 1 178 ? -9.094 -17.094 -65.938 1 41.66 178 ASP B C 1
ATOM 3025 O O . ASP B 1 178 ? -9.477 -15.93 -66.062 1 41.66 178 ASP B O 1
ATOM 3029 N N . ASP B 1 179 ? -8.727 -17.516 -64.75 1 41.56 179 ASP B N 1
ATOM 3030 C CA . ASP B 1 179 ? -8.555 -16.453 -63.75 1 41.56 179 ASP B CA 1
ATOM 3031 C C . ASP B 1 179 ? -7.316 -15.602 -64.062 1 41.56 179 ASP B C 1
ATOM 3033 O O . ASP B 1 179 ? -6.254 -16.141 -64.375 1 41.56 179 ASP B O 1
ATOM 3037 N N . PRO B 1 180 ? -7.48 -14.312 -64.312 1 40.5 180 PRO B N 1
ATOM 3038 C CA . PRO B 1 180 ? -6.344 -13.492 -64.75 1 40.5 180 PRO B CA 1
ATOM 3039 C C . PRO B 1 180 ? -5.168 -13.562 -63.75 1 40.5 180 PRO B C 1
ATOM 3041 O O . PRO B 1 180 ? -5.363 -13.836 -62.562 1 40.5 180 PRO B O 1
ATOM 3044 N N . THR B 1 181 ? -3.961 -13.914 -64.188 1 40.12 181 THR B N 1
ATOM 3045 C CA . THR B 1 181 ? -2.668 -13.984 -63.5 1 40.12 181 THR B CA 1
ATOM 3046 C C . THR B 1 181 ? -2.418 -12.719 -62.656 1 40.12 181 THR B C 1
ATOM 3048 O O . THR B 1 181 ? -2.582 -11.609 -63.156 1 40.12 181 THR B O 1
ATOM 3051 N N . PRO B 1 182 ? -2.641 -12.727 -61.344 1 40.19 182 PRO B N 1
ATOM 3052 C CA . PRO B 1 182 ? -2.385 -11.492 -60.625 1 40.19 182 PRO B CA 1
ATOM 3053 C C . PRO B 1 182 ? -1.015 -10.891 -60.938 1 40.19 182 PRO B C 1
ATOM 3055 O O . PRO B 1 182 ? -0.061 -11.625 -61.188 1 40.19 182 PRO B O 1
ATOM 3058 N N . VAL B 1 183 ? -0.932 -9.602 -61.344 1 36.41 183 VAL B N 1
ATOM 3059 C CA . VAL B 1 183 ? 0.248 -8.82 -61.688 1 36.41 183 VAL B CA 1
ATOM 3060 C C . VAL B 1 183 ? 1.19 -8.742 -60.5 1 36.41 183 VAL B C 1
ATOM 3062 O O . VAL B 1 183 ? 0.746 -8.586 -59.375 1 36.41 183 VAL B O 1
ATOM 3065 N N . VAL B 1 184 ? 2.303 -9.469 -60.469 1 33.06 184 VAL B N 1
ATOM 3066 C CA . VAL B 1 184 ? 3.441 -9.453 -59.562 1 33.06 184 VAL B CA 1
ATOM 3067 C C . VAL B 1 184 ? 3.992 -8.031 -59.438 1 33.06 184 VAL B C 1
ATOM 3069 O O . VAL B 1 184 ? 4.469 -7.465 -60.438 1 33.06 184 VAL B O 1
ATOM 3072 N N . THR B 1 185 ? 3.316 -7.102 -58.656 1 31.53 185 THR B N 1
ATOM 3073 C CA . THR B 1 185 ? 3.936 -5.793 -58.469 1 31.53 185 THR B CA 1
ATOM 3074 C C . THR B 1 185 ? 5.359 -5.938 -57.938 1 31.53 185 THR B C 1
ATOM 3076 O O . THR B 1 185 ? 5.625 -6.777 -57.094 1 31.53 185 THR B O 1
ATOM 3079 N N . THR B 1 186 ? 6.363 -5.535 -58.688 1 28.47 186 THR B N 1
ATOM 3080 C CA . THR B 1 186 ? 7.809 -5.469 -58.531 1 28.47 186 THR B CA 1
ATOM 3081 C C . THR B 1 186 ? 8.172 -4.629 -57.312 1 28.47 186 THR B C 1
ATOM 3083 O O . THR B 1 186 ? 7.621 -3.545 -57.094 1 28.47 186 THR B O 1
ATOM 3086 N N . LYS B 1 187 ? 8.586 -5.301 -56.219 1 26.31 187 LYS B N 1
ATOM 3087 C CA . LYS B 1 187 ? 9.141 -4.703 -55 1 26.31 187 LYS B CA 1
ATOM 3088 C C . LYS B 1 187 ? 10.25 -3.711 -55.344 1 26.31 187 LYS B C 1
ATOM 3090 O O . LYS B 1 187 ? 11.195 -4.043 -56.062 1 26.31 187 LYS B O 1
ATOM 3095 N N . LYS B 1 188 ? 10.008 -2.307 -55.188 1 26.53 188 LYS B N 1
ATOM 3096 C CA . LYS B 1 188 ? 10.938 -1.19 -55.344 1 26.53 188 LYS B CA 1
ATOM 3097 C C . LYS B 1 188 ? 12.203 -1.403 -54.531 1 26.53 188 LYS B C 1
ATOM 3099 O O . LYS B 1 188 ? 12.133 -1.726 -53.344 1 26.53 188 LYS B O 1
ATOM 3104 N N . THR B 1 189 ? 13.375 -1.586 -55.125 1 24.66 189 THR B N 1
ATOM 3105 C CA . THR B 1 189 ? 14.758 -1.739 -54.688 1 24.66 189 THR B CA 1
ATOM 3106 C C . THR B 1 189 ? 15.18 -0.576 -53.781 1 24.66 189 THR B C 1
ATOM 3108 O O . THR B 1 189 ? 14.984 0.588 -54.156 1 24.66 189 THR B O 1
ATOM 3111 N N . LYS B 1 190 ? 15.422 -0.793 -52.5 1 26.3 190 LYS B N 1
ATOM 3112 C CA . LYS B 1 190 ? 15.969 0.079 -51.438 1 26.3 190 LYS B CA 1
ATOM 3113 C C . LYS B 1 190 ? 17.297 0.699 -51.906 1 26.3 190 LYS B C 1
ATOM 3115 O O . LYS B 1 190 ? 18.25 -0.016 -52.188 1 26.3 190 LYS B O 1
ATOM 3120 N N . LYS B 1 191 ? 17.344 1.981 -52.531 1 28.67 191 LYS B N 1
ATOM 3121 C CA . LYS B 1 191 ? 18.547 2.699 -52.938 1 28.67 191 LYS B CA 1
ATOM 3122 C C . LYS B 1 191 ? 19.453 2.98 -51.75 1 28.67 191 LYS B C 1
ATOM 3124 O O . LYS B 1 191 ? 18.984 3.355 -50.688 1 28.67 191 LYS B O 1
ATOM 3129 N N . PRO B 1 192 ? 20.719 2.512 -51.75 1 30.45 192 PRO B N 1
ATOM 3130 C CA . PRO B 1 192 ? 21.781 2.707 -50.75 1 30.45 192 PRO B CA 1
ATOM 3131 C C . PRO B 1 192 ? 22.094 4.18 -50.5 1 30.45 192 PRO B C 1
ATOM 3133 O O . PRO B 1 192 ? 22.359 4.926 -51.469 1 30.45 192 PRO B O 1
ATOM 3136 N N . VAL B 1 193 ? 21.359 4.949 -49.688 1 29.52 193 VAL B N 1
ATOM 3137 C CA . VAL B 1 193 ? 21.641 6.359 -49.438 1 29.52 193 VAL B CA 1
ATOM 3138 C C . VAL B 1 193 ? 23.094 6.527 -48.969 1 29.52 193 VAL B C 1
ATOM 3140 O O . VAL B 1 193 ? 23.453 6.066 -47.875 1 29.52 193 VAL B O 1
ATOM 3143 N N . GLY B 1 194 ? 24.156 6.297 -49.812 1 24.91 194 GLY B N 1
ATOM 3144 C CA . GLY B 1 194 ? 25.562 6.477 -49.531 1 24.91 194 GLY B CA 1
ATOM 3145 C C . GLY B 1 194 ? 25.906 7.859 -49.031 1 24.91 194 GLY B C 1
ATOM 3146 O O . GLY B 1 194 ? 26.984 8.078 -48.469 1 24.91 194 GLY B O 1
ATOM 3147 N N . ASP B 1 195 ? 25.359 8.977 -49.469 1 26.67 195 ASP B N 1
ATOM 3148 C CA . ASP B 1 195 ? 26.25 10.102 -49.719 1 26.67 195 ASP B CA 1
ATOM 3149 C C . ASP B 1 195 ? 26.609 10.844 -48.438 1 26.67 195 ASP B C 1
ATOM 3151 O O . ASP B 1 195 ? 25.766 11.523 -47.875 1 26.67 195 ASP B O 1
ATOM 3155 N N . ALA B 1 196 ? 27.297 10.305 -47.438 1 26.38 196 ALA B N 1
ATOM 3156 C CA . ALA B 1 196 ? 27.734 11.047 -46.281 1 26.38 196 ALA B CA 1
ATOM 3157 C C . ALA B 1 196 ? 28.516 12.305 -46.656 1 26.38 196 ALA B C 1
ATOM 3159 O O . ALA B 1 196 ? 29.562 12.219 -47.312 1 26.38 196 ALA B O 1
ATOM 3160 N N . LYS B 1 197 ? 27.891 13.477 -46.906 1 28.25 197 LYS B N 1
ATOM 3161 C CA . LYS B 1 197 ? 28.438 14.789 -47.219 1 28.25 197 LYS B CA 1
ATOM 3162 C C . LYS B 1 197 ? 29.5 15.188 -46.188 1 28.25 197 LYS B C 1
ATOM 3164 O O . LYS B 1 197 ? 29.219 15.172 -44.969 1 28.25 197 LYS B O 1
ATOM 3169 N N . GLU B 1 198 ? 30.766 14.938 -46.375 1 28.8 198 GLU B N 1
ATOM 3170 C CA . GLU B 1 198 ? 31.984 15.312 -45.688 1 28.8 198 GLU B CA 1
ATOM 3171 C C . GLU B 1 198 ? 32.062 16.828 -45.469 1 28.8 198 GLU B C 1
ATOM 3173 O O . GLU B 1 198 ? 32.094 17.594 -46.438 1 28.8 198 GLU B O 1
ATOM 3178 N N . VAL B 1 199 ? 31.266 17.484 -44.531 1 28.91 199 VAL B N 1
ATOM 3179 C CA . VAL B 1 199 ? 31.297 18.922 -44.281 1 28.91 199 VAL B CA 1
ATOM 3180 C C . VAL B 1 199 ? 32.719 19.328 -43.844 1 28.91 199 VAL B C 1
ATOM 3182 O O . VAL B 1 199 ? 33.219 18.875 -42.844 1 28.91 199 VAL B O 1
ATOM 3185 N N . GLN B 1 200 ? 33.688 19.562 -44.75 1 29.72 200 GLN B N 1
ATOM 3186 C CA . GLN B 1 200 ? 35.031 20.047 -44.594 1 29.72 200 GLN B CA 1
ATOM 3187 C C . GLN B 1 200 ? 35.062 21.469 -44.031 1 29.72 200 GLN B C 1
ATOM 3189 O O . GLN B 1 200 ? 34.594 22.406 -44.656 1 29.72 200 GLN B O 1
ATOM 3194 N N . VAL B 1 201 ? 34.5 21.734 -42.812 1 30.31 201 VAL B N 1
ATOM 3195 C CA . VAL B 1 201 ? 34.594 23.062 -42.219 1 30.31 201 VAL B CA 1
ATOM 3196 C C . VAL B 1 201 ? 36.062 23.5 -42.156 1 30.31 201 VAL B C 1
ATOM 3198 O O . VAL B 1 201 ? 36.875 22.859 -41.5 1 30.31 201 VAL B O 1
ATOM 3201 N N . SER B 1 202 ? 36.625 24.109 -43.219 1 32.47 202 SER B N 1
ATOM 3202 C CA . SER B 1 202 ? 37.938 24.719 -43.406 1 32.47 202 SER B CA 1
ATOM 3203 C C . SER B 1 202 ? 38.188 25.812 -42.344 1 32.47 202 SER B C 1
ATOM 3205 O O . SER B 1 202 ? 37.344 26.688 -42.156 1 32.47 202 SER B O 1
ATOM 3207 N N . THR B 1 203 ? 38.781 25.484 -41.156 1 34.75 203 THR B N 1
ATOM 3208 C CA . THR B 1 203 ? 39.375 26.375 -40.156 1 34.75 203 THR B CA 1
ATOM 3209 C C . THR B 1 203 ? 40.25 27.422 -40.812 1 34.75 203 THR B C 1
ATOM 3211 O O . THR B 1 203 ? 41.219 27.078 -41.5 1 34.75 203 THR B O 1
ATOM 3214 N N . LYS B 1 204 ? 39.688 28.5 -41.344 1 30.62 204 LYS B N 1
ATOM 3215 C CA . LYS B 1 204 ? 40.438 29.641 -41.844 1 30.62 204 LYS B CA 1
ATOM 3216 C C . LYS B 1 204 ? 41.531 30.031 -40.875 1 30.62 204 LYS B C 1
ATOM 3218 O O . LYS B 1 204 ? 41.344 30.078 -39.656 1 30.62 204 LYS B O 1
ATOM 3223 N N . GLY B 1 205 ? 42.844 30.016 -41.219 1 31.58 205 GLY B N 1
ATOM 3224 C CA . GLY B 1 205 ? 44.219 30.359 -40.844 1 31.58 205 GLY B CA 1
ATOM 3225 C C . GLY B 1 205 ? 44.375 31.797 -40.406 1 31.58 205 GLY B C 1
ATOM 3226 O O . GLY B 1 205 ? 45.469 32.219 -40.062 1 31.58 205 GLY B O 1
ATOM 3227 N N . GLY B 1 206 ? 43.312 32.688 -40.125 1 28.3 206 GLY B N 1
ATOM 3228 C CA . GLY B 1 206 ? 43.969 33.938 -39.719 1 28.3 206 GLY B CA 1
ATOM 3229 C C . GLY B 1 206 ? 44.594 33.844 -38.344 1 28.3 206 GLY B C 1
ATOM 3230 O O . GLY B 1 206 ? 44.281 32.938 -37.562 1 28.3 206 GLY B O 1
#

Foldseek 3Di:
DPPPPCCPDDADAAEDEDQVVPPLDEAEAEPPDPDDDFADPVCVVVVDGKDKDADVVVRKMKIKHFDDCDPVPDDFVVQLVLQVLVCVVCVVVVNHPPPPPPDPDRGGNTIWMKIKDKDDDPDWDWDWDDDPRHTYTHTHHIYIYIDTDDVSVVSVVVVVVVVVVVVPPVPPPDPDVPDPDPDPPDDDDDDPPPDPPPPPPPPDDD/DPPPDPPPPDADAAEDEDQVVPPLDEAEAEPPDPDDDFADPVCVVVVDGKDKDADVVVRKMKIKHFDDCDPVPDDFVVQLVLQVLVCVVCVVVVNHPPPPPPPPDRGGNTIWMKIKDKDDDPDWDWDWDDDPRHTYTHTHHIYIYIDTDRVSVVSVVVVVVVVVVVVPPVPDPDPDVPDPDPDPPDDPDDPPPPDPPPPCPPPDPD

pLDDT: mean 73.59, std 22.98, range [24.66, 96.56]

Nearest PDB structures (foldseek):
  7d59-assembly1_M  TM=6.869E-01  e=9.978E-10  Homo sapiens
  8iuh-assembly1_M  TM=5.916E-01  e=1.199E-09  Homo sapiens
  7aea-assembly1_M  TM=6.705E-01  e=1.387E-08  Homo sapiens
  7z1o-assembly1_M  TM=6.324E-01  e=5.013E-08  Saccharomyces cerevisiae W303
  6eu0-assembly1_M  TM=5.154E-01  e=2.370E-06  Saccharomyces cerevisiae S288C

Sequence (412 aa):
MDEPGNDELITSLPIHLTNTLGSDVQLHQFPLLTRPLETPPSAVRSGKRIAARIKPTSRRLEIHVPADTRSEVWNPDKAKELGAARLDDDREKNQVPKVKVREGEEPRLSEIRMRSEEIAQRNVYMLGIVRDGKLHLHPVTEAHQFRPTLTYLDSLSRKNRRGGNDSDSDDGPPPDPDDPTPVVTTKKTKKPVGDAKEVQVSTKGGMDEPGNDELITSLPIHLTNTLGSDVQLHQFPLLTRPLETPPSAVRSGKRIAARIKPTSRRLEIHVPADTRSEVWNPDKAKELGAARLDDDREKNQVPKVKVREGEEPRLSEIRMRSEEIAQRNVYMLGIVRDGKLHLHPVTEAHQFRPTLTYLDSLSRKNRRGGNDSDSDDGPPPDPDDPTPVVTTKKTKKPVGDAKEVQVSTKGG

InterPro domains:
  IPR006886 DNA-directed RNA polymerase III subunit Rpc5 [PF04801] (6-179)
  IPR006886 DNA-directed RNA polymerase III subunit Rpc5 [PTHR12069] (5-191)

Solvent-accessible surface area (backbone atoms only — not comparable to full-atom values): 24599 Å² total; per-residue (Å²): 129,82,67,88,61,83,74,62,66,66,46,79,22,54,55,44,80,41,68,81,77,43,90,48,38,32,39,37,35,27,72,78,53,88,62,78,95,64,59,35,68,62,25,46,75,71,70,49,62,46,34,32,33,34,24,74,87,79,69,36,40,33,39,37,34,47,40,58,67,47,73,92,76,37,52,70,68,59,25,32,54,49,13,46,30,37,53,52,45,26,54,76,67,73,58,57,68,85,66,70,75,57,91,88,64,78,51,49,51,56,56,45,43,27,36,44,40,80,48,87,73,87,44,52,36,28,39,36,34,68,54,96,75,26,36,36,36,28,70,47,87,38,38,28,39,38,42,73,68,58,65,28,57,55,54,46,51,54,52,51,51,55,58,52,52,67,66,60,72,69,81,62,77,77,79,66,86,80,58,79,76,78,82,80,79,78,80,83,80,83,77,82,85,67,85,77,80,76,79,78,79,77,79,79,81,124,132,83,67,88,60,84,71,61,63,66,45,78,21,55,55,45,80,42,66,81,75,45,90,48,38,31,40,37,33,27,72,79,51,89,62,80,94,66,62,35,67,63,25,45,75,72,69,49,65,47,34,30,32,33,26,74,87,80,69,35,40,33,40,38,34,47,39,59,67,47,73,92,73,37,53,69,69,58,25,32,54,50,13,46,30,37,53,53,45,25,53,76,68,72,58,58,68,85,68,70,75,57,92,87,64,77,51,50,52,56,55,47,44,27,37,44,40,79,46,88,71,87,42,51,36,28,40,37,34,68,54,93,73,24,37,36,38,28,71,47,89,38,38,27,40,36,41,72,68,57,67,28,56,55,54,44,50,54,51,51,53,56,57,53,54,66,67,60,69,69,79,61,75,75,77,64,84,81,59,78,76,77,80,79,78,78,82,83,77,83,75,80,85,68,82,75,79,78,80,76,78,77,79,77,82,126

Secondary structure (DSSP, 8-state):
----------EEEEEEE--TT-TTEEEEEETT-SS-SS--HHHHHTT---EEEEETTTTEEEEEEE----TTT--HHHHHHHHHHHHHHHHHTT---SS---TTPPP---EEEEEEEEE---SEEEEEEEETTEEEEEE---EEEEEE--HHHHHHHHHHHHHHHTT---------TTS---------------------------/-----STT--EEEEEEE--TT-TTEEEEEETT-SS-SS--HHHHHTT---EEEEETTTTEEEEEEE----TTT--HHHHHHHHHHHHHHHHHTT---SS---TTPPP---EEEEEEEEE---SEEEEEEEETTEEEEEE---EEEEEE--HHHHHHHHHHHHHHHTT---------TTS---------------------------

Radius of gyration: 35.49 Å; Cα contacts (8 Å, |Δi|>4): 582; chains: 2; bounding box: 102×94×99 Å